Protein AF-A0A2V9CGZ3-F1 (afdb_monomer)

Secondary structure (DSSP, 8-state):
--HHHHHHHHHSSSS-SSTTHHHHHHHHHHHHHHHHHHHHHHHH-TT----SSSSEEEEEE--SSTT---EEEEEE-S----HHHIIIIITSTT--GGGSHHHHHHHHHHHHTT-----S--SS-GGGGGGGTEEEEEEEEE-SS-TTS--EEEEEEE-STTSPEEEEEEE--STT---EEEEEEEE-S-S----TTS-SSSPPHHHHHHHHHHHBSS-SSPEEEEEEETTEEEEEEEPPPPS-----TTGGGGPEEEEEEETTTTEEEEEEE--HHHHHHHHHHHHHH-S-----SS--S--EEEEETTEE-SPPTT-EEETTS-EEEEEEEPGGGSTT-PPPPBPTTSSSBTTHHHHHHHHHHHHHHHHHHTTTTSPTTTTTTEEE-TTS-HHHHT-GGG-GGGGGS-HHHHHHHHHHHHHHHHHHHTTT--HHHHHHTT-S--EEPPPTTSHHHHHHHHHGGGT----EE-TTS-EEEPPPPTTHHHHHTS---TTTS-----SSBEE-GGGTT-SEEE-SS--PPPBGGGGGGGTTS-HHHHHHHHHHHHHHHHHHHTT------HHHHHHHHHHHHHHTTSEEEETTEEEEGGGGSPPP-

Nearest PDB structures (foldseek):
  4iyn-assembly1_B  TM=5.038E-01  e=1.778E-14  Danio rerio
  1mx0-assembly3_E  TM=6.673E-01  e=1.606E-06  Saccharolobus shibatae
  4url-assembly2_B  TM=4.165E-01  e=5.658E-08  Staphylococcus aureus
  2q2e-assembly1_B  TM=5.485E-01  e=4.072E-05  Methanosarcina mazei
  5hst-assembly2_A  TM=2.177E-01  e=4.828E+00  Bacillus amyloliquefaciens

Sequence (605 aa):
MDENRVYELLMGGAIYRNPLVAIRELVQNAVDACSYRDALSKLHEPYLRPDMENRITIQYEESGHANGCPVLRVTDTGTGMDKWVIERWFLKVGRSFYSSTEFARDRQEFRKKAVDFAPVSEFGIGFLSCFLLADRVEVETAMWEPVRGDTRKRHLEIDGPTRLIRIRETPNEGISRFRGTRITLHLSRGRRKVAKDSSEGPPNWHEVQRYLRKTCLAVPYRLNLEHTLGGSTTIETIDPIPLRVEFPPPYSEKAIHIPISNEELGIVGEVAFVPAPYSKRLQKEMMQESPTSVSESERNSSDSFLLRGGFNVGSVPGIPYIYDGFSGGVVSLEWKASENRRYLATDLGRTGIVRHNEIGSNVAQMWVRFLIDHRAELPPGCLLDMRIGYELTRREILSLDNYVWLDNYDLLELYDFARTGWQLYLSQSSKGADLLGDWESGNDIAILCPSEIYLYGWMLNLILPRIVANRNMDNRGNFYLPAPVRDWRRVLQSRTGFASAPARWPRLANYVGSVSSILYSNWGSRQSPPNTRYADRLTSFTNEELQQLTGLFDRLLTDRYYQRPCQLSTQDAELLDRALSAVGDLEITSVYGSHRLDTFAKKPI

Solvent-accessible surface area (backbone atoms only — not comparable to full-atom values): 33052 Å² total; per-residue (Å²): 130,65,63,69,58,51,49,44,52,59,67,55,54,74,46,50,75,54,54,70,52,23,57,54,37,50,51,37,53,35,48,37,32,33,52,51,38,45,30,55,48,32,73,78,36,74,84,64,76,72,76,43,62,83,36,33,39,39,37,40,35,54,44,95,44,100,84,54,56,37,36,42,32,46,34,22,56,14,37,40,43,48,74,68,48,39,70,67,22,73,75,28,83,62,35,38,61,84,75,33,74,64,46,54,51,53,44,55,56,23,52,79,69,74,44,58,80,57,65,70,69,76,61,35,50,46,75,63,38,43,57,64,44,15,54,37,39,35,38,42,26,10,30,58,66,47,89,85,71,49,58,47,29,36,40,35,44,33,53,42,97,85,52,70,73,47,78,46,78,43,86,46,65,75,91,85,36,68,44,3,37,34,41,38,32,42,34,33,82,64,93,72,93,57,72,97,81,64,70,98,50,52,84,50,70,67,58,52,52,53,49,45,62,67,29,50,40,39,28,89,46,25,38,35,38,37,42,32,52,93,89,45,73,50,79,50,76,45,62,53,52,72,59,58,61,83,58,63,83,80,52,43,84,60,44,48,79,40,81,41,77,39,65,82,80,11,39,39,27,20,38,28,34,35,38,34,68,58,48,55,49,51,53,53,52,48,43,70,77,43,84,73,77,88,77,86,67,91,78,67,61,51,72,38,35,22,22,52,72,19,28,46,30,41,63,44,51,31,40,65,35,37,68,97,34,37,23,26,20,21,36,35,49,41,25,77,42,36,94,84,35,43,54,83,64,52,46,96,59,48,64,39,56,76,59,47,68,61,54,10,33,50,47,32,51,51,53,53,47,50,50,62,77,43,50,89,80,52,64,89,25,50,42,30,64,22,21,70,29,86,92,54,57,70,67,72,65,62,37,73,88,70,32,58,74,54,49,80,54,58,53,45,61,55,43,58,60,26,44,38,16,50,47,54,59,50,33,75,75,51,83,71,52,64,62,59,63,45,25,76,70,51,39,98,44,74,42,77,52,65,56,60,75,27,47,22,16,38,57,38,56,54,49,47,42,76,34,28,92,59,39,39,27,44,79,66,53,50,43,23,31,56,42,46,47,84,69,38,68,63,67,31,72,47,99,72,32,57,52,83,57,62,48,60,70,64,75,43,28,41,45,36,77,93,38,48,83,38,42,35,55,33,41,82,94,48,89,46,52,39,28,44,89,49,43,85,60,46,68,90,52,52,74,66,52,52,56,50,47,43,59,46,52,52,47,52,42,47,24,56,62,70,72,46,87,77,88,66,53,74,67,56,46,54,54,45,54,52,44,41,74,52,50,12,90,35,35,37,36,39,85,62,46,74,46,46,45,46,81,68,57,82,73,85,129

Foldseek 3Di:
DPVVVVLCCLQVLPQALDLLLLVVLLVLVLLLQALLQQLVVCLVVVPDDDDQEPAWEWEWEDDPDPPFFIKIKIFGQGFWDDPVCCVPQLLDFQHHPCPDPVVVVSQVSSVVSVSHDARLDDGSHSNLSLLSFAQKKKKWTAGPDPPVVGQWIWIWIDRHDPDDIDIDIDGQDDPPGDGGMMMMGRGDQDPDDRDPPDDRGHDDPVRSVVCCCQWQAAASHKYWYWYHDPNDIDIDIHHHDALFDDDDPPQRVQKDKAWDDDLLQQKTGIKIWGQPVVLVVVVVVVCVVPVDDDDPDDPDAEEAAEAENSTGQEGQAFGKDAVSTHIYGRMYRFLCNDPVSYGADAPSSSNGGPCRLVRNLSVNVRVVVVCLVCLVVHDFLSQARIAGDDPDPPCSNPPLVPFPVVLVDFLLSLLVSLVRNVQVVVCVVPVRDRLVVCLQVQHFDWAFQQDCRTPSNVSCQQRVLQFFVAWEQEPQRTTTTGRTDPPVSVSRRDSDGCNNDGRHHDLAHQYDDPCRQAQEEAHDPDQHRGHPVLVVLCVPADSVLSSLVSVVLVQLLVCVLVVHDRDDDPVRLVSLVSCCVSQQQGWYYYPSGIDRSVVPDDDDD

Mean predicted aligned error: 9.8 Å

pLDDT: mean 85.01, std 13.36, range [37.81, 98.56]

Structure (mmCIF, N/CA/C/O backbone):
data_AF-A0A2V9CGZ3-F1
#
_entry.id   AF-A0A2V9CGZ3-F1
#
loop_
_atom_site.group_PDB
_atom_site.id
_atom_site.type_symbol
_atom_site.label_atom_id
_atom_site.label_alt_id
_atom_site.label_comp_id
_atom_site.label_asym_id
_atom_site.label_entity_id
_atom_site.label_seq_id
_atom_site.pdbx_PDB_ins_code
_atom_site.Cartn_x
_atom_site.Cartn_y
_atom_site.Cartn_z
_atom_site.occupancy
_atom_site.B_iso_or_equiv
_atom_site.auth_seq_id
_atom_site.auth_comp_id
_atom_site.auth_asym_id
_atom_site.auth_atom_id
_atom_site.pdbx_PDB_model_num
ATOM 1 N N . MET A 1 1 ? -20.885 -30.109 10.074 1.00 42.91 1 MET A N 1
ATOM 2 C CA . MET A 1 1 ? -19.546 -29.531 9.834 1.00 42.91 1 MET A CA 1
ATOM 3 C C . MET A 1 1 ? -18.809 -29.655 11.158 1.00 42.91 1 MET A C 1
ATOM 5 O O . MET A 1 1 ? -19.412 -29.311 12.162 1.00 42.91 1 MET A O 1
ATOM 9 N N . ASP A 1 2 ? -17.628 -30.266 11.197 1.00 51.91 2 ASP A N 1
ATOM 10 C CA . ASP A 1 2 ? -16.917 -30.541 12.456 1.00 51.91 2 ASP A CA 1
ATOM 11 C C . ASP A 1 2 ? -16.339 -29.232 13.018 1.00 51.91 2 ASP A C 1
ATOM 13 O O . ASP A 1 2 ? -15.380 -28.691 12.464 1.00 51.91 2 ASP A O 1
ATOM 17 N N . GLU A 1 3 ? -16.974 -28.682 14.057 1.00 56.84 3 GLU A N 1
ATOM 18 C CA . GLU A 1 3 ? -16.611 -27.390 14.655 1.00 56.84 3 GLU A CA 1
ATOM 19 C C . GLU A 1 3 ? -15.139 -27.378 15.084 1.00 56.84 3 GLU A C 1
ATOM 21 O O . GLU A 1 3 ? -14.431 -26.413 14.802 1.00 56.84 3 GLU A O 1
ATOM 26 N N . ASN A 1 4 ? -14.629 -28.489 15.629 1.00 57.00 4 ASN A N 1
ATOM 27 C CA . ASN A 1 4 ? -13.226 -28.628 16.030 1.00 57.00 4 ASN A CA 1
ATOM 28 C C . ASN A 1 4 ? -12.261 -28.446 14.853 1.00 57.00 4 ASN A C 1
ATOM 30 O O . ASN A 1 4 ? -11.217 -27.812 14.996 1.00 57.00 4 ASN A O 1
ATOM 34 N N . ARG A 1 5 ? -12.631 -28.941 13.670 1.00 56.59 5 ARG A N 1
ATOM 35 C CA . ARG A 1 5 ? -11.815 -28.844 12.455 1.00 56.59 5 ARG A CA 1
ATOM 36 C C . ARG A 1 5 ? -11.823 -27.432 11.868 1.00 56.59 5 ARG A C 1
ATOM 38 O O . ARG A 1 5 ? -10.806 -26.989 11.345 1.00 56.59 5 ARG A O 1
ATOM 45 N N . VAL A 1 6 ? -12.938 -26.706 11.998 1.00 59.59 6 VAL A N 1
ATOM 46 C CA . VAL A 1 6 ? -13.018 -25.270 11.669 1.00 59.59 6 VAL A CA 1
ATOM 47 C C . VAL A 1 6 ? -12.133 -24.464 12.621 1.00 59.59 6 VAL A C 1
ATOM 49 O O . VAL A 1 6 ? -11.356 -23.630 12.170 1.00 59.59 6 VAL A O 1
ATOM 52 N N . TYR A 1 7 ? -12.175 -24.756 13.921 1.00 61.81 7 TYR A N 1
ATOM 53 C CA . TYR A 1 7 ? -11.306 -24.128 14.915 1.00 61.81 7 TYR A CA 1
ATOM 54 C C . TYR A 1 7 ? -9.819 -24.394 14.648 1.00 61.81 7 TYR A C 1
ATOM 56 O O . TYR A 1 7 ? -9.020 -23.461 14.693 1.00 61.81 7 TYR A O 1
ATOM 64 N N . GLU A 1 8 ? -9.431 -25.629 14.328 1.00 59.56 8 GLU A N 1
ATOM 65 C CA . GLU A 1 8 ? -8.049 -25.957 13.957 1.00 59.56 8 GLU A CA 1
ATOM 66 C C . GLU A 1 8 ? -7.603 -25.283 12.655 1.00 59.56 8 GLU A C 1
ATOM 68 O O . GLU A 1 8 ? -6.464 -24.840 12.577 1.00 59.56 8 GLU A O 1
ATOM 73 N N . LEU A 1 9 ? -8.479 -25.126 11.660 1.00 58.56 9 LEU A N 1
ATOM 74 C CA . LEU A 1 9 ? -8.177 -24.372 10.435 1.00 58.56 9 LEU A CA 1
ATOM 75 C C . LEU A 1 9 ? -8.007 -22.868 10.694 1.00 58.56 9 LEU A C 1
ATOM 77 O O . LEU A 1 9 ? -7.095 -22.248 10.151 1.00 58.56 9 LEU A O 1
ATOM 81 N N . LEU A 1 10 ? -8.869 -22.285 11.532 1.00 57.53 10 LEU A N 1
ATOM 82 C CA . LEU A 1 10 ? -8.840 -20.857 11.855 1.00 57.53 10 LEU A CA 1
ATOM 83 C C . LEU A 1 10 ? -7.681 -20.489 12.800 1.00 57.53 10 LEU A C 1
ATOM 85 O O . LEU A 1 10 ? -7.109 -19.408 12.675 1.00 57.53 10 LEU A O 1
ATOM 89 N N . MET A 1 11 ? -7.324 -21.377 13.736 1.00 58.78 11 MET A N 1
ATOM 90 C CA . MET A 1 11 ? -6.310 -21.132 14.777 1.00 58.78 11 MET A CA 1
ATOM 91 C C . MET A 1 11 ? -4.971 -21.848 14.539 1.00 58.78 11 MET A C 1
ATOM 93 O O . MET A 1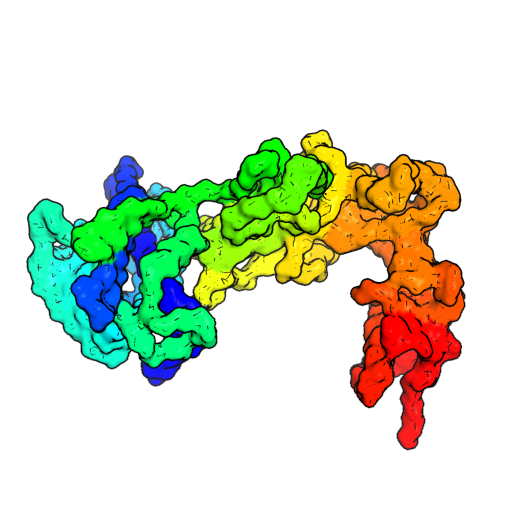 11 ? -3.979 -21.533 15.194 1.00 58.78 11 MET A O 1
ATOM 97 N N . GLY A 1 12 ? -4.907 -22.825 13.636 1.00 49.81 12 GLY A N 1
ATOM 98 C CA . GLY A 1 12 ? -3.724 -23.649 13.380 1.00 49.81 12 GLY A CA 1
ATOM 99 C C . GLY A 1 12 ? -2.777 -23.019 12.370 1.00 49.81 12 GLY A C 1
ATOM 100 O O . GLY A 1 12 ? -2.617 -23.560 11.285 1.00 49.81 12 GLY A O 1
ATOM 101 N N . GLY A 1 13 ? -2.179 -21.867 12.692 1.00 51.25 13 GLY A N 1
ATOM 102 C CA . GLY A 1 13 ? -1.067 -21.235 11.952 1.00 51.25 13 GLY A CA 1
ATOM 103 C C . GLY A 1 13 ? -1.297 -20.866 10.472 1.00 51.25 13 GLY A C 1
ATOM 104 O O . GLY A 1 13 ? -0.464 -20.177 9.888 1.00 51.25 13 GLY A O 1
ATOM 105 N N . ALA A 1 14 ? -2.406 -21.296 9.862 1.00 46.88 14 ALA A N 1
ATOM 106 C CA . ALA A 1 14 ? -2.718 -21.125 8.448 1.00 46.88 14 ALA A CA 1
ATOM 107 C C . ALA A 1 14 ? -3.266 -19.726 8.129 1.00 46.88 14 ALA A C 1
ATOM 109 O O . ALA A 1 14 ? -3.021 -19.219 7.038 1.00 46.88 14 ALA A O 1
ATOM 110 N N . ILE A 1 15 ? -3.968 -19.091 9.079 1.00 53.44 15 ILE A N 1
ATOM 111 C CA . ILE A 1 15 ? -4.547 -17.744 8.917 1.00 53.44 15 ILE A CA 1
ATOM 112 C C . ILE A 1 15 ? -3.760 -16.691 9.704 1.00 53.44 15 ILE A C 1
ATOM 114 O O . ILE A 1 15 ? -3.443 -15.630 9.171 1.00 53.44 15 ILE A O 1
ATOM 118 N N . TYR A 1 16 ? -3.397 -16.986 10.956 1.00 55.66 16 TYR A N 1
ATOM 119 C CA . TYR A 1 16 ? -2.688 -16.049 11.827 1.00 55.66 16 TYR A CA 1
ATOM 120 C C . TYR A 1 16 ? -1.271 -16.543 12.118 1.00 55.66 16 TYR A C 1
ATOM 122 O O . TYR A 1 16 ? -1.069 -17.475 12.894 1.00 55.66 16 TYR A O 1
ATOM 130 N N . ARG A 1 17 ? -0.275 -15.903 11.490 1.00 62.78 17 ARG A N 1
ATOM 131 C CA . ARG A 1 17 ? 1.152 -16.145 11.775 1.00 62.78 17 ARG A CA 1
ATOM 132 C C . ARG A 1 17 ? 1.636 -15.422 13.035 1.00 62.78 17 ARG A C 1
ATOM 134 O O . ARG A 1 17 ? 2.580 -15.881 13.662 1.00 62.78 17 ARG A O 1
ATOM 141 N N . ASN A 1 18 ? 0.997 -14.304 13.391 1.00 77.88 18 ASN A N 1
ATOM 142 C CA . ASN A 1 18 ? 1.309 -13.501 14.572 1.00 77.88 18 ASN A CA 1
ATOM 143 C C . ASN A 1 18 ? 0.128 -13.559 15.564 1.00 77.88 18 ASN A C 1
ATOM 145 O O . ASN A 1 18 ? -0.968 -13.120 15.203 1.00 77.88 18 ASN A O 1
ATOM 149 N N . PRO A 1 19 ? 0.317 -14.057 16.799 1.00 81.06 19 PRO A N 1
ATOM 150 C CA . PRO A 1 19 ? -0.765 -14.169 17.776 1.00 81.06 19 PRO A CA 1
ATOM 151 C C . PRO A 1 19 ? -1.277 -12.805 18.280 1.00 81.06 19 PRO A C 1
ATOM 153 O O . PRO A 1 19 ? -2.425 -12.711 18.712 1.00 81.06 19 PRO A O 1
ATOM 156 N N . LEU A 1 20 ? -0.494 -11.723 18.146 1.00 88.56 20 LEU A N 1
ATOM 157 C CA . LEU A 1 20 ? -0.912 -10.355 18.495 1.00 88.56 20 LEU A CA 1
ATOM 158 C C . LEU A 1 20 ? -2.066 -9.831 17.629 1.00 88.56 20 LEU A C 1
ATOM 160 O O . LEU A 1 20 ? -2.716 -8.857 18.007 1.00 88.56 20 LEU A O 1
ATOM 164 N N . VAL A 1 21 ? -2.392 -10.510 16.522 1.00 86.00 21 VAL A N 1
ATOM 165 C CA . VAL A 1 21 ? -3.602 -10.222 15.736 1.00 86.00 21 VAL A CA 1
ATOM 166 C C . VAL A 1 21 ? -4.864 -10.255 16.600 1.00 86.00 21 VAL A C 1
ATOM 168 O O . VAL A 1 21 ? -5.781 -9.478 16.346 1.00 86.00 21 VAL A O 1
ATOM 171 N N . ALA A 1 22 ? -4.885 -11.041 17.677 1.00 88.56 22 ALA A N 1
ATOM 172 C CA . ALA A 1 22 ? -5.988 -11.026 18.630 1.00 88.56 22 ALA A CA 1
ATOM 173 C C . ALA A 1 22 ? -6.281 -9.639 19.210 1.00 88.56 22 ALA A C 1
ATOM 175 O O . ALA A 1 22 ? -7.437 -9.238 19.330 1.00 88.56 22 ALA A O 1
ATOM 176 N N . ILE A 1 23 ? -5.232 -8.874 19.508 1.00 92.75 23 ILE A N 1
ATOM 177 C CA . ILE A 1 23 ? -5.351 -7.517 20.043 1.00 92.75 23 ILE A CA 1
ATOM 178 C C . ILE A 1 23 ? -5.954 -6.594 18.981 1.00 92.75 23 ILE A C 1
ATOM 180 O O . ILE A 1 23 ? -6.860 -5.821 19.282 1.00 92.75 23 ILE A O 1
ATOM 184 N N . ARG A 1 24 ? -5.521 -6.722 17.719 1.00 91.81 24 ARG A N 1
ATOM 185 C CA . ARG A 1 24 ? -6.096 -5.968 16.594 1.00 91.81 24 ARG A CA 1
ATOM 186 C C . ARG A 1 24 ? -7.588 -6.246 16.435 1.00 91.81 24 ARG A C 1
ATOM 188 O O . ARG A 1 24 ? -8.355 -5.302 16.292 1.00 91.81 24 ARG A O 1
ATOM 195 N N . GLU A 1 25 ? -8.007 -7.511 16.457 1.00 91.75 25 GLU A N 1
ATOM 196 C CA . GLU A 1 25 ? -9.424 -7.876 16.301 1.00 91.75 25 GLU A CA 1
ATOM 197 C C . GLU A 1 25 ? -10.276 -7.357 17.477 1.00 91.75 25 GLU A C 1
ATOM 199 O O . GLU A 1 25 ? -11.399 -6.899 17.269 1.00 91.75 25 GLU A O 1
ATOM 204 N N . LEU A 1 26 ? -9.741 -7.356 18.705 1.00 94.94 26 LEU A N 1
ATOM 205 C CA . LEU A 1 26 ? -10.412 -6.749 19.861 1.00 94.94 26 LEU A CA 1
ATOM 206 C C . LEU A 1 26 ? -10.578 -5.233 19.710 1.00 94.94 26 LEU A C 1
ATOM 208 O O . LEU A 1 26 ? -11.672 -4.718 19.935 1.00 94.94 26 LEU A O 1
ATOM 212 N N . VAL A 1 27 ? -9.527 -4.524 19.288 1.00 96.38 27 VAL A N 1
ATOM 213 C CA . VAL A 1 27 ? -9.597 -3.075 19.046 1.00 96.38 27 VAL A CA 1
ATOM 214 C C . VAL A 1 27 ? -10.551 -2.760 17.889 1.00 96.38 27 VAL A C 1
ATOM 216 O O . VAL A 1 27 ? -11.322 -1.813 17.990 1.00 96.38 27 VAL A O 1
ATOM 219 N N . GLN A 1 28 ? -10.589 -3.569 16.825 1.00 94.38 28 GLN A N 1
ATOM 220 C CA . GLN A 1 28 ? -11.573 -3.421 15.741 1.00 94.38 28 GLN A CA 1
ATOM 221 C C . GLN A 1 28 ? -13.015 -3.544 16.244 1.00 94.38 28 GLN A C 1
ATOM 223 O O . GLN A 1 28 ? -13.846 -2.697 15.924 1.00 94.38 28 GLN A O 1
ATOM 228 N N . ASN A 1 29 ? -13.306 -4.547 17.076 1.00 94.62 29 ASN A N 1
ATOM 229 C CA . ASN A 1 29 ? -14.637 -4.706 17.666 1.00 94.62 29 ASN A CA 1
ATOM 230 C C . ASN A 1 29 ? -15.013 -3.510 18.558 1.00 94.62 29 ASN A C 1
ATOM 232 O O . ASN A 1 29 ? -16.148 -3.036 18.494 1.00 94.62 29 ASN A O 1
ATOM 236 N N . ALA A 1 30 ? -14.062 -3.006 19.352 1.00 96.81 30 ALA A N 1
ATOM 237 C CA . ALA A 1 30 ? -14.239 -1.818 20.183 1.00 96.81 30 ALA A CA 1
ATOM 238 C C . ALA A 1 30 ? -14.539 -0.563 19.343 1.00 96.81 30 ALA A C 1
ATOM 240 O O . ALA A 1 30 ? -15.460 0.191 19.659 1.00 96.81 30 ALA A O 1
ATOM 241 N N . VAL A 1 31 ? -13.803 -0.360 18.244 1.00 96.94 31 VAL A N 1
ATOM 242 C CA . VAL A 1 31 ? -14.030 0.735 17.287 1.00 96.94 31 VAL A CA 1
ATOM 243 C C . VAL A 1 31 ? -15.426 0.640 16.687 1.00 96.94 31 VAL A C 1
ATOM 245 O O . VAL A 1 31 ? -16.160 1.624 16.721 1.00 96.94 31 VAL A O 1
ATOM 248 N N . ASP A 1 32 ? -15.823 -0.537 16.204 1.00 95.81 32 ASP A N 1
ATOM 249 C CA . ASP A 1 32 ? -17.132 -0.722 15.582 1.00 95.81 32 ASP A CA 1
ATOM 250 C C . ASP A 1 32 ? -18.274 -0.470 16.582 1.00 95.81 32 ASP A C 1
ATOM 252 O O . ASP A 1 32 ? -19.248 0.210 16.252 1.00 95.81 32 ASP A O 1
ATOM 256 N N . ALA A 1 33 ? -18.143 -0.953 17.825 1.00 96.69 33 ALA A N 1
ATOM 257 C CA . ALA A 1 33 ? -19.137 -0.745 18.880 1.00 96.69 33 ALA A CA 1
ATOM 258 C C . ALA A 1 33 ? -19.255 0.733 19.294 1.00 96.69 33 ALA A C 1
ATOM 260 O O . ALA A 1 33 ? -20.363 1.224 19.537 1.00 96.69 33 ALA A O 1
ATOM 261 N N . CYS A 1 34 ? -18.134 1.454 19.366 1.00 97.81 34 CYS A N 1
ATOM 262 C CA . CYS A 1 34 ? -18.117 2.894 19.617 1.00 97.81 34 CYS A CA 1
ATOM 263 C C . CYS A 1 34 ? -18.713 3.679 18.444 1.00 97.81 34 CYS A C 1
ATOM 265 O O . CYS A 1 34 ? -19.569 4.534 18.665 1.00 97.81 34 CYS A O 1
ATOM 267 N N . SER A 1 35 ? -18.356 3.339 17.203 1.00 96.81 35 SER A N 1
ATOM 268 C CA . SER A 1 35 ? -18.887 4.002 16.005 1.00 96.81 35 SER A CA 1
ATOM 269 C C . SER A 1 35 ? -20.384 3.779 15.850 1.00 96.81 35 SER A C 1
ATOM 271 O O . SER A 1 35 ? -21.113 4.711 15.513 1.00 96.81 35 SER A O 1
ATOM 273 N N . TYR A 1 36 ? -20.868 2.583 16.186 1.00 96.31 36 TYR A N 1
ATOM 274 C CA . TYR A 1 36 ? -22.295 2.300 16.199 1.00 96.31 36 TYR A CA 1
ATOM 275 C C . TYR A 1 36 ? -23.036 3.116 17.263 1.00 96.31 36 TYR A C 1
ATOM 277 O O . TYR A 1 36 ? -24.057 3.737 16.962 1.00 96.31 36 TYR A O 1
ATOM 285 N N . ARG A 1 37 ? -22.492 3.189 18.487 1.00 96.19 37 ARG A N 1
ATOM 286 C CA . ARG A 1 37 ? -23.038 4.047 19.549 1.00 96.19 37 ARG A CA 1
ATOM 287 C C . ARG A 1 37 ? -23.085 5.513 19.115 1.00 96.19 37 ARG A C 1
ATOM 289 O O . ARG A 1 37 ? -24.078 6.190 19.374 1.00 96.19 37 ARG A O 1
ATOM 296 N N . ASP A 1 38 ? -22.039 6.006 18.465 1.00 96.38 38 ASP A N 1
ATOM 297 C CA . ASP A 1 38 ? -21.953 7.399 18.023 1.00 96.38 38 ASP A CA 1
ATOM 298 C C . ASP A 1 38 ? -22.950 7.713 16.908 1.00 96.38 38 ASP A C 1
ATOM 300 O O . ASP A 1 38 ? -23.591 8.764 16.946 1.00 96.38 38 ASP A O 1
ATOM 304 N N . ALA A 1 39 ? -23.127 6.797 15.952 1.00 95.69 39 ALA A N 1
ATOM 305 C CA . ALA A 1 39 ? -24.129 6.923 14.898 1.00 95.69 39 ALA A CA 1
ATOM 306 C C . ALA A 1 39 ? -25.556 6.949 15.473 1.00 95.69 39 ALA A C 1
ATOM 308 O O . ALA A 1 39 ? -26.339 7.831 15.119 1.00 95.69 39 ALA A O 1
ATOM 309 N N . LEU A 1 40 ? -25.874 6.050 16.414 1.00 95.12 40 LEU A N 1
ATOM 310 C CA . LEU A 1 40 ? -27.162 6.038 17.123 1.00 95.12 40 LEU A CA 1
ATOM 311 C C . LEU A 1 40 ? -27.387 7.323 17.925 1.00 95.12 40 LEU A C 1
ATOM 313 O O . LEU A 1 40 ? -28.452 7.928 17.848 1.00 95.12 40 LEU A O 1
ATOM 317 N N . SER A 1 41 ? -26.373 7.775 18.662 1.00 94.44 41 SER A N 1
ATOM 318 C CA . SER A 1 41 ? -26.493 8.983 19.480 1.00 94.44 41 SER A CA 1
ATOM 319 C C . SER A 1 41 ? -26.735 10.214 18.601 1.00 94.44 41 SER A C 1
ATOM 321 O O . SER A 1 41 ? -27.627 11.005 18.886 1.00 94.44 41 SER A O 1
ATOM 323 N N . LYS A 1 42 ? -26.017 10.342 17.476 1.00 94.75 42 LYS A N 1
ATOM 324 C CA . LYS A 1 42 ? -26.214 11.442 16.516 1.00 94.75 42 LYS A CA 1
ATOM 325 C C . LYS A 1 42 ? -27.529 11.357 15.742 1.00 94.75 42 LYS A C 1
ATOM 327 O O . LYS A 1 42 ? -28.023 12.382 15.278 1.00 94.75 42 LYS A O 1
ATOM 332 N N . LEU A 1 43 ? -28.101 10.162 15.587 1.00 92.81 43 LEU A N 1
ATOM 333 C CA . LEU A 1 43 ? -29.420 9.994 14.977 1.00 92.81 43 LEU A CA 1
ATOM 334 C C . LEU A 1 43 ? -30.501 10.715 15.800 1.00 92.81 43 LEU A C 1
ATOM 336 O O . LEU A 1 43 ? -31.406 11.318 15.221 1.00 92.81 43 LEU A O 1
ATOM 340 N N . HIS A 1 44 ? -30.379 10.678 17.131 1.00 89.12 44 HIS A N 1
ATOM 341 C CA . HIS A 1 44 ? -31.293 11.338 18.067 1.00 89.12 44 HIS A CA 1
ATOM 342 C C . HIS A 1 44 ? -30.862 12.769 18.421 1.00 89.12 44 HIS A C 1
ATOM 344 O O . HIS A 1 44 ? -31.710 13.654 18.521 1.00 89.12 44 HIS A O 1
ATOM 350 N N . GLU A 1 45 ? -29.555 13.019 18.531 1.00 92.69 45 GLU A N 1
ATOM 351 C CA . GLU A 1 45 ? -28.958 14.313 18.875 1.00 92.69 45 GLU A CA 1
ATOM 352 C C . GLU A 1 45 ? -27.896 14.728 17.834 1.00 92.69 45 GLU A C 1
ATOM 354 O O . GLU A 1 45 ? -26.698 14.522 18.042 1.00 92.69 45 GLU A O 1
ATOM 359 N N . PRO A 1 46 ? -28.287 15.351 16.704 1.00 88.44 46 PRO A N 1
ATOM 360 C CA . PRO A 1 46 ? -27.377 15.617 15.579 1.00 88.44 46 PRO A CA 1
ATOM 361 C C . PRO A 1 46 ? -26.148 16.475 15.907 1.00 88.44 46 PRO A C 1
ATOM 363 O O . PRO A 1 46 ? -25.125 16.374 15.232 1.00 88.44 46 PRO A O 1
ATOM 366 N N . TYR A 1 47 ? -26.243 17.323 16.934 1.00 89.69 47 TYR A N 1
ATOM 367 C CA . TYR A 1 47 ? -25.163 18.215 17.366 1.00 89.69 47 TYR A CA 1
ATOM 368 C C . TYR A 1 47 ? -24.267 17.608 18.453 1.00 89.69 47 TYR A C 1
ATOM 370 O O . TYR A 1 47 ? -23.297 18.250 18.867 1.00 89.69 47 TYR A O 1
ATOM 378 N N . LEU A 1 48 ? -24.566 16.388 18.916 1.00 92.12 48 LEU A N 1
ATOM 379 C CA . LEU A 1 48 ? -23.743 15.691 19.893 1.00 92.12 48 LEU A CA 1
ATOM 380 C C . LEU A 1 48 ? -22.339 15.471 19.324 1.00 92.12 48 LEU A C 1
ATOM 382 O O . LEU A 1 48 ? -22.156 14.929 18.229 1.00 92.12 48 LEU A O 1
ATOM 386 N N . ARG A 1 49 ? -21.334 15.855 20.109 1.00 92.31 49 ARG A N 1
ATOM 387 C CA . ARG A 1 49 ? -19.934 15.535 19.841 1.00 92.31 49 ARG A CA 1
ATOM 388 C C . ARG A 1 49 ? -19.566 14.295 20.652 1.00 92.31 49 ARG A C 1
ATOM 390 O O . ARG A 1 49 ? -19.536 14.387 21.878 1.00 92.31 49 ARG A O 1
ATOM 397 N N . PRO A 1 50 ? -19.326 13.141 20.007 1.00 92.81 50 PRO A N 1
ATOM 398 C CA . PRO A 1 50 ? -18.831 11.974 20.710 1.00 92.81 50 PRO A CA 1
ATOM 399 C C . PRO A 1 50 ? -17.512 12.279 21.410 1.00 92.81 50 PRO A C 1
ATOM 401 O O . PRO A 1 50 ? -16.668 12.988 20.865 1.00 92.81 50 PRO A O 1
ATOM 404 N N . ASP A 1 51 ? -17.325 11.703 22.593 1.00 93.75 51 ASP A N 1
ATOM 405 C CA . ASP A 1 51 ? -16.001 11.614 23.198 1.00 93.75 51 ASP A CA 1
ATOM 406 C C . ASP A 1 51 ? -15.123 10.746 22.287 1.00 93.75 51 ASP A C 1
ATOM 408 O O . ASP A 1 51 ? -15.490 9.602 22.022 1.00 93.75 51 ASP A O 1
ATOM 412 N N . MET A 1 52 ? -14.029 11.301 21.767 1.00 94.56 52 MET A N 1
ATOM 413 C CA . MET A 1 52 ? -13.081 10.582 20.909 1.00 94.56 52 MET A CA 1
ATOM 414 C C . MET A 1 52 ? -11.845 10.105 21.684 1.00 94.56 52 MET A C 1
ATOM 416 O O . MET A 1 52 ? -11.049 9.334 21.151 1.00 94.56 52 MET A O 1
ATOM 420 N N . GLU A 1 53 ? -11.684 10.551 22.932 1.00 96.00 53 GLU A N 1
ATOM 421 C CA . GLU A 1 53 ? -10.470 10.375 23.726 1.00 96.00 53 GLU A CA 1
ATOM 422 C C . GLU A 1 53 ? -10.602 9.251 24.758 1.00 96.00 53 GLU A C 1
ATOM 424 O O . GLU A 1 53 ? -9.640 8.531 25.005 1.00 96.00 53 GLU A O 1
ATOM 429 N N . ASN A 1 54 ? -11.800 9.042 25.315 1.00 95.00 54 ASN A N 1
ATOM 430 C CA . ASN A 1 54 ? -12.044 8.077 26.399 1.00 95.00 54 ASN A CA 1
ATOM 431 C C . ASN A 1 54 ? -12.918 6.890 25.962 1.00 95.00 54 ASN A C 1
ATOM 433 O O . ASN A 1 54 ? -13.713 6.346 26.737 1.00 95.00 54 ASN A O 1
ATOM 437 N N . ARG A 1 55 ? -12.822 6.494 24.687 1.00 96.62 55 ARG A N 1
ATOM 438 C CA . ARG A 1 55 ? -13.621 5.387 24.138 1.00 96.62 55 ARG A CA 1
ATOM 439 C C . ARG A 1 55 ? -13.013 4.025 24.346 1.00 96.62 55 ARG A C 1
ATOM 441 O O . ARG A 1 55 ? -13.777 3.090 24.564 1.00 96.62 55 ARG A O 1
ATOM 448 N N . ILE A 1 56 ? -11.693 3.914 24.236 1.00 98.25 56 ILE A N 1
ATOM 449 C CA . ILE A 1 56 ? -10.998 2.631 24.212 1.00 98.25 56 ILE A CA 1
ATOM 450 C C . ILE A 1 56 ? -9.775 2.704 25.125 1.00 98.25 56 ILE A C 1
ATOM 452 O O . ILE A 1 56 ? -8.918 3.577 24.974 1.00 98.25 56 ILE A O 1
ATOM 456 N N . THR A 1 57 ? -9.687 1.749 26.046 1.00 98.50 57 THR A N 1
ATOM 457 C CA . THR A 1 57 ? -8.556 1.580 26.961 1.00 98.50 57 THR A CA 1
ATOM 458 C C . THR A 1 57 ? -8.014 0.162 26.839 1.00 98.50 57 THR A C 1
ATOM 460 O O . THR A 1 57 ? -8.768 -0.809 26.933 1.00 98.50 57 THR A O 1
ATOM 463 N N . ILE A 1 58 ? -6.704 0.040 26.648 1.00 98.44 58 ILE A N 1
ATOM 464 C CA . ILE A 1 58 ? -5.961 -1.214 26.636 1.00 98.44 58 ILE A CA 1
ATOM 465 C C . ILE A 1 58 ? -5.069 -1.240 27.873 1.00 98.44 58 ILE A C 1
ATOM 467 O O . ILE A 1 58 ? -4.182 -0.405 28.009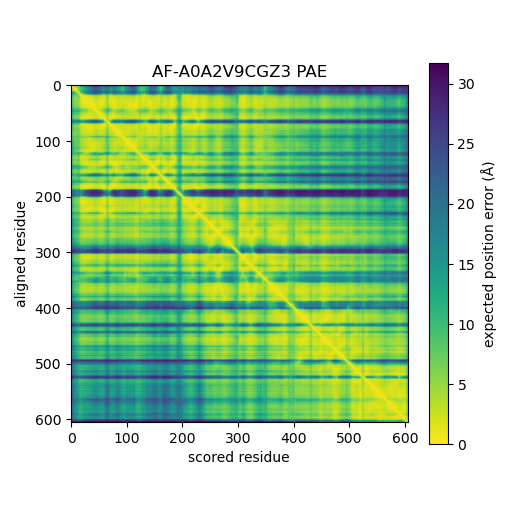 1.00 98.44 58 ILE A O 1
ATOM 471 N N . GLN A 1 59 ? -5.300 -2.200 28.764 1.00 97.88 59 GLN A N 1
ATOM 472 C CA . GLN A 1 59 ? -4.558 -2.341 30.017 1.00 97.88 59 GLN A CA 1
ATOM 473 C C . GLN A 1 59 ? -3.736 -3.627 29.983 1.00 97.88 59 GLN A C 1
ATOM 475 O O . GLN A 1 59 ? -4.295 -4.696 29.742 1.00 97.88 59 GLN A O 1
ATOM 480 N N . TYR A 1 60 ? -2.440 -3.549 30.257 1.00 96.69 60 TYR A N 1
ATOM 481 C CA . TYR A 1 60 ? -1.564 -4.700 30.433 1.00 96.69 60 TYR A CA 1
ATOM 482 C C . TYR A 1 60 ? -1.045 -4.716 31.870 1.00 96.69 60 TYR A C 1
ATOM 484 O O . TYR A 1 60 ? -0.359 -3.795 32.309 1.00 96.69 60 TYR A O 1
ATOM 492 N N . GLU A 1 61 ? -1.377 -5.766 32.607 1.00 94.62 61 GLU A N 1
ATOM 493 C CA . GLU A 1 61 ? -0.996 -5.943 34.003 1.00 94.62 61 GLU A CA 1
ATOM 494 C C . GLU A 1 61 ? 0.004 -7.092 34.116 1.00 94.62 61 GLU A C 1
ATOM 496 O O . GLU A 1 61 ? -0.308 -8.244 33.797 1.00 94.62 61 GLU A O 1
ATOM 501 N N . GLU A 1 62 ? 1.212 -6.768 34.568 1.00 91.19 62 GLU A N 1
ATOM 502 C CA . GLU A 1 62 ? 2.252 -7.750 34.848 1.00 91.19 62 GLU A CA 1
ATOM 503 C C . GLU A 1 62 ? 1.857 -8.622 36.039 1.00 91.19 62 GLU A C 1
ATOM 505 O O . GLU A 1 62 ? 1.223 -8.174 36.999 1.00 91.19 62 GLU A O 1
ATOM 510 N N . SER A 1 63 ? 2.255 -9.892 36.015 1.00 82.81 63 SER A N 1
ATOM 511 C CA . SER A 1 63 ? 1.928 -10.779 37.126 1.00 82.81 63 SER A CA 1
ATOM 512 C C . SER A 1 63 ? 2.698 -10.385 38.389 1.00 82.81 63 SER A C 1
ATOM 514 O O . SER A 1 63 ? 3.927 -10.389 38.392 1.00 82.81 63 SER A O 1
ATOM 516 N N . GLY A 1 64 ? 1.996 -10.166 39.504 1.00 68.69 64 GLY A N 1
ATOM 517 C CA . GLY A 1 64 ? 2.608 -9.889 40.816 1.00 68.69 64 GLY A CA 1
ATOM 518 C C . GLY A 1 64 ? 3.385 -11.061 41.446 1.00 68.69 64 GLY A C 1
ATOM 519 O O . GLY A 1 64 ? 3.891 -10.940 42.561 1.00 68.69 64 GLY A O 1
ATOM 520 N N . HIS A 1 65 ? 3.487 -12.205 40.763 1.00 63.00 65 HIS A N 1
ATOM 521 C CA . HIS A 1 65 ? 4.185 -13.408 41.220 1.00 63.00 65 HIS A CA 1
ATOM 522 C C . HIS A 1 65 ? 5.087 -13.955 40.110 1.00 63.00 65 HIS A C 1
ATOM 524 O O . HIS A 1 65 ? 4.669 -13.998 38.957 1.00 63.00 65 HIS A O 1
ATOM 530 N N . ALA A 1 66 ? 6.263 -14.492 40.458 1.00 54.34 66 ALA A N 1
ATOM 531 C CA . ALA A 1 66 ? 7.230 -15.046 39.494 1.00 54.34 66 ALA A CA 1
ATOM 532 C C . ALA A 1 66 ? 6.650 -16.141 38.561 1.00 54.34 66 ALA A C 1
ATOM 534 O O . ALA A 1 66 ? 7.128 -16.347 37.445 1.00 54.34 66 ALA A O 1
ATOM 535 N N . ASN A 1 67 ? 5.582 -16.823 38.995 1.00 57.03 67 ASN A N 1
ATOM 536 C CA . ASN A 1 67 ? 4.907 -17.894 38.251 1.00 57.03 67 ASN A CA 1
ATOM 537 C C . ASN A 1 67 ? 3.524 -17.506 37.702 1.00 57.03 67 ASN A C 1
ATOM 539 O O . ASN A 1 67 ? 2.850 -18.350 37.114 1.00 57.03 67 ASN A O 1
ATOM 543 N N . GLY A 1 68 ? 3.087 -16.260 37.900 1.00 69.38 68 GLY A N 1
ATOM 544 C CA . GLY A 1 68 ? 1.824 -15.783 37.351 1.00 69.38 68 GLY A CA 1
ATOM 545 C C . GLY A 1 68 ? 1.911 -15.554 35.843 1.00 69.38 68 GLY A C 1
ATOM 546 O O . GLY A 1 68 ? 2.991 -15.594 35.241 1.00 69.38 68 GLY A O 1
ATOM 547 N N . CYS A 1 69 ? 0.750 -15.348 35.230 1.00 79.75 69 CYS A N 1
ATOM 548 C CA . CYS A 1 69 ? 0.669 -14.899 33.851 1.00 79.75 69 CYS A CA 1
ATOM 549 C C . CYS A 1 69 ? 0.121 -13.469 33.804 1.00 79.75 69 CYS A C 1
ATOM 551 O O . CYS A 1 69 ? -0.738 -13.138 34.626 1.00 79.75 69 CYS A O 1
ATOM 553 N N . PRO A 1 70 ? 0.616 -12.630 32.882 1.00 90.25 70 PRO A N 1
ATOM 554 C CA . PRO A 1 70 ? 0.112 -11.279 32.707 1.00 90.25 70 PRO A CA 1
ATOM 555 C C . PRO A 1 70 ? -1.342 -11.281 32.224 1.00 90.25 70 PRO A C 1
ATOM 557 O O . PRO A 1 70 ? -1.830 -12.250 31.630 1.00 90.25 70 PRO A O 1
ATOM 560 N N . VAL A 1 71 ? -2.037 -10.176 32.474 1.00 93.62 71 VAL A N 1
ATOM 561 C CA . VAL A 1 71 ? -3.434 -9.984 32.078 1.00 93.62 71 VAL A CA 1
ATOM 562 C C . VAL A 1 71 ? -3.526 -8.811 31.113 1.00 93.62 71 VAL A C 1
ATOM 564 O O . VAL A 1 71 ? -3.098 -7.706 31.431 1.00 93.62 71 VAL A O 1
ATOM 567 N N . LEU A 1 72 ? -4.126 -9.038 29.945 1.00 95.88 72 LEU A N 1
ATOM 568 C CA . LEU A 1 72 ? -4.392 -7.994 28.955 1.00 95.88 72 LEU A CA 1
ATOM 569 C C . LEU A 1 72 ? -5.895 -7.714 28.893 1.00 95.88 72 LEU A C 1
ATOM 571 O O . LEU A 1 72 ? -6.688 -8.634 28.706 1.00 95.88 72 LEU A O 1
ATOM 575 N N . ARG A 1 73 ? -6.303 -6.452 29.014 1.00 97.62 73 ARG A N 1
ATOM 576 C CA . ARG A 1 73 ? -7.706 -6.025 28.963 1.00 97.62 73 ARG A CA 1
ATOM 577 C C . ARG A 1 73 ? -7.917 -5.018 27.848 1.00 97.62 73 ARG A C 1
ATOM 579 O O . ARG A 1 73 ? -7.137 -4.085 27.717 1.00 97.62 73 ARG A O 1
ATOM 586 N N . VAL A 1 74 ? -8.998 -5.169 27.093 1.00 98.25 74 VAL A N 1
ATOM 587 C CA . VAL A 1 74 ? -9.497 -4.149 26.159 1.00 98.25 74 VAL A CA 1
ATOM 588 C C . VAL A 1 74 ? -10.884 -3.744 26.635 1.00 98.25 74 VAL A C 1
ATOM 590 O O . VAL A 1 74 ? -11.777 -4.587 26.711 1.00 98.25 74 VAL A O 1
ATOM 593 N N . THR A 1 75 ? -11.048 -2.476 27.003 1.00 98.56 75 THR A N 1
ATOM 594 C CA . THR A 1 75 ? -12.322 -1.897 27.441 1.00 98.56 75 THR A CA 1
ATOM 595 C C . THR A 1 75 ? -12.773 -0.854 26.432 1.00 98.56 75 THR A C 1
ATOM 597 O O . THR A 1 75 ? -12.019 0.068 26.132 1.00 98.56 75 THR A O 1
ATOM 600 N N . ASP A 1 76 ? -14.005 -0.976 25.951 1.00 98.44 76 ASP A N 1
ATOM 601 C CA . ASP A 1 76 ? -14.685 0.032 25.148 1.00 98.44 76 ASP A CA 1
ATOM 602 C C . ASP A 1 76 ? -15.893 0.613 25.884 1.00 98.44 76 ASP A C 1
ATOM 604 O O . ASP A 1 76 ? -16.533 -0.055 26.699 1.00 98.44 76 ASP A O 1
ATOM 608 N N . THR A 1 77 ? -16.240 1.855 25.553 1.00 97.88 77 THR A N 1
ATOM 609 C CA . THR A 1 77 ? -17.510 2.475 25.948 1.00 97.88 77 THR A CA 1
ATOM 610 C C . THR A 1 77 ? -18.493 2.509 24.774 1.00 97.88 77 THR A C 1
ATOM 612 O O . THR A 1 77 ? -19.209 3.490 24.565 1.00 97.88 77 THR A O 1
ATOM 615 N N . GLY A 1 78 ? -18.531 1.450 23.968 1.00 97.19 78 GLY A N 1
ATOM 616 C CA . GLY A 1 78 ? -19.441 1.295 22.839 1.00 97.19 78 GLY A CA 1
ATOM 617 C C . GLY A 1 78 ? -20.875 0.987 23.265 1.00 97.19 78 GLY A C 1
ATOM 618 O O . GLY A 1 78 ? -21.317 1.334 24.364 1.00 97.19 78 GLY A O 1
ATOM 619 N N . THR A 1 79 ? -21.639 0.338 22.384 1.00 96.31 79 THR A N 1
ATOM 620 C CA . THR A 1 79 ? -23.043 0.002 22.673 1.00 96.31 79 THR A CA 1
ATOM 621 C C . THR A 1 79 ? -23.212 -0.989 23.818 1.00 96.31 79 THR A C 1
ATOM 623 O O . THR A 1 79 ? -24.249 -0.961 24.480 1.00 96.31 79 THR A O 1
ATOM 626 N N . GLY A 1 80 ? -22.211 -1.838 24.065 1.00 96.12 80 GLY A N 1
ATOM 627 C CA . GLY A 1 80 ? -22.352 -3.017 24.916 1.00 96.12 80 GLY A CA 1
ATOM 628 C C . GLY A 1 80 ? -23.261 -4.070 24.283 1.00 96.12 80 GLY A C 1
ATOM 629 O O . GLY A 1 80 ? -23.703 -3.924 23.139 1.00 96.12 80 GLY A O 1
ATOM 630 N N . MET A 1 81 ? -23.514 -5.148 25.022 1.00 95.62 81 MET A N 1
ATOM 631 C CA . MET A 1 81 ? -24.343 -6.260 24.567 1.00 95.62 81 MET A CA 1
ATOM 632 C C . MET A 1 81 ? -25.399 -6.624 25.614 1.00 95.62 81 MET A C 1
ATOM 634 O O . MET A 1 81 ? -25.104 -6.787 26.800 1.00 95.62 81 MET A O 1
ATOM 638 N N . ASP A 1 82 ? -26.637 -6.793 25.157 1.00 94.19 82 ASP A N 1
ATOM 639 C CA . ASP A 1 82 ? -27.700 -7.441 25.918 1.00 94.19 82 ASP A CA 1
ATOM 640 C C . ASP A 1 82 ? -27.653 -8.967 25.712 1.00 94.19 82 ASP A C 1
ATOM 642 O O . ASP A 1 82 ? -26.861 -9.493 24.918 1.00 94.19 82 ASP A O 1
ATOM 646 N N . LYS A 1 83 ? -28.509 -9.708 26.426 1.00 93.12 83 LYS A N 1
ATOM 647 C CA . LYS A 1 83 ? -28.581 -11.173 26.275 1.00 93.12 83 LYS A CA 1
ATOM 648 C C . LYS A 1 83 ? -28.846 -11.602 24.828 1.00 93.12 83 LYS A C 1
ATOM 650 O O . LYS A 1 83 ? -28.281 -12.587 24.356 1.00 93.12 83 LYS A O 1
ATOM 655 N N . TRP A 1 84 ? -29.684 -10.849 24.118 1.00 92.56 84 TRP A N 1
ATOM 656 C CA . TRP A 1 84 ? -30.069 -11.145 22.742 1.00 92.56 84 TRP A CA 1
ATOM 657 C C . TRP A 1 84 ? -28.877 -11.033 21.782 1.00 92.56 84 TRP A C 1
ATOM 659 O O . TRP A 1 84 ? -28.685 -11.923 20.950 1.00 92.56 84 TRP A O 1
ATOM 669 N N . VAL A 1 85 ? -28.047 -9.992 21.921 1.00 92.12 85 VAL A N 1
ATOM 670 C CA . VAL A 1 85 ? -26.827 -9.815 21.120 1.00 92.12 85 VAL A CA 1
ATOM 671 C C . VAL A 1 85 ? -25.831 -10.939 21.405 1.00 92.12 85 VAL A C 1
ATOM 673 O O . VAL A 1 85 ? -25.268 -11.514 20.469 1.00 92.12 85 VAL A O 1
ATOM 676 N N . ILE A 1 86 ? -25.656 -11.292 22.683 1.00 91.12 86 ILE A N 1
ATOM 677 C CA . ILE A 1 86 ? -24.721 -12.340 23.105 1.00 91.12 86 ILE A CA 1
ATOM 678 C C . ILE A 1 86 ? -25.074 -13.687 22.460 1.00 91.12 86 ILE A C 1
ATOM 680 O O . ILE A 1 86 ? -24.229 -14.321 21.826 1.00 91.12 86 ILE A O 1
ATOM 684 N N . GLU A 1 87 ? -26.328 -14.121 22.585 1.00 89.56 87 GLU A N 1
ATOM 685 C CA . GLU A 1 87 ? -26.767 -15.452 22.147 1.00 89.56 87 GLU A CA 1
ATOM 686 C C . GLU A 1 87 ? -26.844 -15.601 20.620 1.00 89.56 87 GLU A C 1
ATOM 688 O O . GLU A 1 87 ? -26.644 -16.700 20.089 1.00 89.56 87 GLU A O 1
ATOM 693 N N . ARG A 1 88 ? -27.154 -14.515 19.898 1.00 88.69 88 ARG A N 1
ATOM 694 C CA . ARG A 1 88 ? -27.368 -14.554 18.441 1.00 88.69 88 ARG A CA 1
ATOM 695 C C . ARG A 1 88 ? -26.137 -14.220 17.613 1.00 88.69 88 ARG A C 1
ATOM 697 O O . ARG A 1 88 ? -26.037 -14.728 16.493 1.00 88.69 88 ARG A O 1
ATOM 704 N N . TRP A 1 89 ? -25.242 -13.386 18.138 1.00 89.00 89 TRP A N 1
ATOM 705 C CA . TRP A 1 89 ? -24.105 -12.853 17.387 1.00 89.00 89 TRP A CA 1
ATOM 706 C C . TRP A 1 89 ? -22.777 -13.191 18.056 1.00 89.00 89 TRP A C 1
ATOM 708 O O . TRP A 1 89 ? -21.963 -13.865 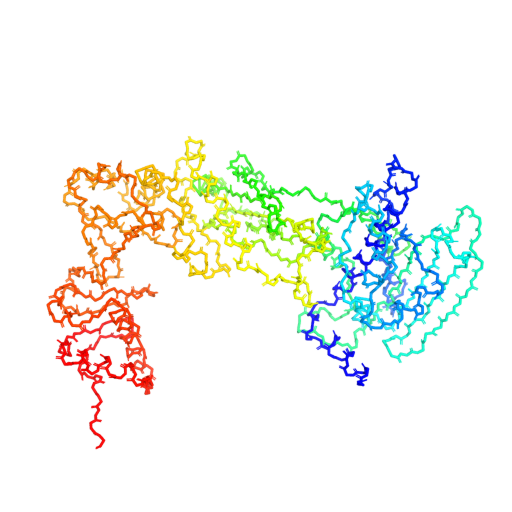17.440 1.00 89.00 89 TRP A O 1
ATOM 718 N N . PHE A 1 90 ? -22.572 -12.804 19.318 1.00 86.75 90 PHE A N 1
ATOM 719 C CA . PHE A 1 90 ? -21.264 -12.947 19.973 1.00 86.75 90 PHE A CA 1
ATOM 720 C C . PHE A 1 90 ? -20.810 -14.408 20.117 1.00 86.75 90 PHE A C 1
ATOM 722 O O . PHE A 1 90 ? -19.684 -14.750 19.770 1.00 86.75 90 PHE A O 1
ATOM 729 N N . LEU A 1 91 ? -21.699 -15.291 20.586 1.00 83.94 91 LEU A N 1
ATOM 730 C CA . LEU A 1 91 ? -21.391 -16.713 20.788 1.00 83.94 91 LEU A CA 1
ATOM 731 C C . LEU A 1 91 ? -21.552 -17.565 19.518 1.00 83.94 91 LEU A C 1
ATOM 733 O O . LEU A 1 91 ? -21.373 -18.782 19.563 1.00 83.94 91 LEU A O 1
ATOM 737 N N . LYS A 1 92 ? -21.928 -16.965 18.381 1.00 82.06 92 LYS A N 1
ATOM 738 C CA . LYS A 1 92 ? -22.156 -17.682 17.122 1.00 82.06 92 LYS A CA 1
ATOM 739 C C . LYS A 1 92 ? -20.997 -17.445 16.163 1.00 82.06 92 LYS A C 1
ATOM 741 O O . LYS A 1 92 ? -20.924 -16.415 15.502 1.00 82.06 92 LYS A O 1
ATOM 746 N N . VAL A 1 93 ? -20.129 -18.447 16.045 1.00 77.38 93 VAL A N 1
ATOM 747 C CA . VAL A 1 93 ? -18.973 -18.414 15.140 1.00 77.38 93 VAL A CA 1
ATOM 748 C C . VAL A 1 93 ? -19.399 -18.098 13.708 1.00 77.38 93 VAL A C 1
ATOM 750 O O . VAL A 1 93 ? -20.328 -18.707 13.175 1.00 77.38 93 VAL A O 1
ATOM 753 N N . GLY A 1 94 ? -18.706 -17.144 13.083 1.00 74.69 94 GLY A N 1
ATOM 754 C CA . GLY A 1 94 ? -18.940 -16.772 11.688 1.00 74.69 94 GLY A CA 1
ATOM 755 C C . GLY A 1 94 ? -20.180 -15.901 11.469 1.00 74.69 94 GLY A C 1
ATOM 756 O O . GLY A 1 94 ? -20.566 -15.667 10.324 1.00 74.69 94 GLY A O 1
ATOM 757 N N . ARG A 1 95 ? -20.830 -15.421 12.538 1.00 81.81 95 ARG A N 1
ATOM 758 C CA . ARG A 1 95 ? -21.933 -14.459 12.451 1.00 81.81 95 ARG A CA 1
ATOM 759 C C . ARG A 1 95 ? -21.495 -13.100 12.975 1.00 81.81 95 ARG A C 1
ATOM 761 O O . ARG A 1 95 ? -20.894 -12.992 14.035 1.00 81.81 95 ARG A O 1
ATOM 768 N N . SER A 1 96 ? -21.833 -12.052 12.233 1.00 85.25 96 SER A N 1
ATOM 769 C CA . SER A 1 96 ? -21.560 -10.666 12.609 1.00 85.25 96 SER A CA 1
ATOM 770 C C . SER A 1 96 ? -22.873 -9.907 12.746 1.00 85.25 96 SER A C 1
ATOM 772 O O . SER A 1 96 ? -23.729 -9.992 11.868 1.00 85.25 96 SER A O 1
ATOM 774 N N . PHE A 1 97 ? -23.030 -9.123 13.814 1.00 88.19 97 PHE A N 1
ATOM 775 C CA . PHE A 1 97 ? -24.171 -8.210 13.943 1.00 88.19 97 PHE A CA 1
ATOM 776 C C . PHE A 1 97 ? -24.235 -7.225 12.763 1.00 88.19 97 PHE A C 1
ATOM 778 O O . PHE A 1 97 ? -25.313 -6.894 12.278 1.00 88.19 97 PHE A O 1
ATOM 785 N N . TYR A 1 98 ? -23.084 -6.830 12.220 1.00 88.44 98 TYR A N 1
ATOM 786 C CA . TYR A 1 98 ? -22.979 -5.884 11.107 1.00 88.44 98 TYR A CA 1
ATOM 787 C C . TYR A 1 98 ? -23.397 -6.455 9.739 1.00 88.44 98 TYR A C 1
ATOM 789 O O . TYR A 1 98 ? -23.463 -5.723 8.747 1.00 88.44 98 TYR A O 1
ATOM 797 N N . SER A 1 99 ? -23.699 -7.756 9.660 1.00 86.19 99 SER A N 1
ATOM 798 C CA . SER A 1 99 ? -24.361 -8.376 8.505 1.00 86.19 99 SER A CA 1
ATOM 799 C C . SER A 1 99 ? -25.849 -8.665 8.740 1.00 86.19 99 SER A C 1
ATOM 801 O O . SER A 1 99 ? -26.500 -9.233 7.865 1.00 86.19 99 SER A O 1
ATOM 803 N N . SER A 1 100 ? -26.396 -8.267 9.893 1.00 89.94 100 SER A N 1
ATOM 804 C CA . SER A 1 100 ? -27.796 -8.490 10.253 1.00 89.94 100 SER A CA 1
ATOM 805 C C . SER A 1 100 ? -28.764 -7.566 9.508 1.00 89.94 100 SER A C 1
ATOM 807 O O . SER A 1 100 ? -28.412 -6.472 9.057 1.00 89.94 100 SER A O 1
ATOM 809 N N . THR A 1 101 ? -30.025 -7.997 9.419 1.00 89.94 101 THR A N 1
ATOM 810 C CA . THR A 1 101 ? -31.116 -7.165 8.891 1.00 89.94 101 THR A CA 1
ATOM 811 C C . THR A 1 101 ? -31.404 -5.955 9.774 1.00 89.94 101 THR A C 1
ATOM 813 O O . THR A 1 101 ? -31.846 -4.923 9.280 1.00 89.94 101 THR A O 1
ATOM 816 N N . GLU A 1 102 ? -31.149 -6.082 11.071 1.00 90.62 102 GLU A N 1
ATOM 817 C CA . GLU A 1 102 ? -31.314 -5.056 12.088 1.00 90.62 102 GLU A CA 1
ATOM 818 C C . GLU A 1 102 ? -30.340 -3.911 11.822 1.00 90.62 102 GLU A C 1
ATOM 820 O O . GLU A 1 102 ? -30.777 -2.798 11.541 1.00 90.62 102 GLU A O 1
ATOM 825 N N . PHE A 1 103 ? -29.042 -4.214 11.732 1.00 91.62 103 PHE A N 1
ATOM 826 C CA . PHE A 1 103 ? -28.036 -3.210 11.397 1.00 91.62 103 PHE A CA 1
ATOM 827 C C . PHE A 1 103 ? -28.279 -2.583 10.018 1.00 91.62 103 PHE A C 1
ATOM 829 O O . PHE A 1 103 ? -28.092 -1.383 9.844 1.00 91.62 103 PHE A O 1
ATOM 836 N N . ALA A 1 104 ? -28.733 -3.361 9.027 1.00 91.19 104 ALA A N 1
ATOM 837 C CA . ALA A 1 104 ? -29.063 -2.824 7.706 1.00 91.19 104 ALA A CA 1
ATOM 838 C C . ALA A 1 104 ? -30.190 -1.770 7.749 1.00 91.19 104 ALA A C 1
ATOM 840 O O . ALA A 1 104 ? -30.136 -0.798 6.993 1.00 91.19 104 ALA A O 1
ATOM 841 N N . ARG A 1 105 ? -31.180 -1.936 8.639 1.00 92.75 105 ARG A N 1
ATOM 842 C CA . ARG A 1 105 ? -32.249 -0.947 8.865 1.00 92.75 105 ARG A CA 1
ATOM 843 C C . ARG A 1 105 ? -31.707 0.305 9.542 1.00 92.75 105 ARG A C 1
ATOM 845 O O . ARG A 1 105 ? -31.927 1.397 9.028 1.00 92.75 105 ARG A O 1
ATOM 852 N N . ASP A 1 106 ? -30.943 0.149 10.621 1.00 93.44 106 ASP A N 1
ATOM 853 C CA . ASP A 1 106 ? -30.340 1.287 11.332 1.00 93.44 106 ASP A CA 1
ATOM 854 C C . ASP A 1 106 ? -29.451 2.102 10.387 1.00 93.44 106 ASP A C 1
ATOM 856 O O . ASP A 1 106 ? -29.517 3.329 10.319 1.00 93.44 106 ASP A O 1
ATOM 860 N N . ARG A 1 107 ? -28.701 1.401 9.535 1.00 92.06 107 ARG A N 1
ATOM 861 C CA . ARG A 1 107 ? -27.861 2.003 8.509 1.00 92.06 107 ARG A CA 1
ATOM 862 C C . ARG A 1 107 ? -28.635 2.837 7.494 1.00 92.06 107 ARG A C 1
ATOM 864 O O . ARG A 1 107 ? -28.138 3.873 7.054 1.00 92.06 107 ARG A O 1
ATOM 871 N N . GLN A 1 108 ? -29.837 2.415 7.106 1.00 92.19 108 GLN A N 1
ATOM 872 C CA . GLN A 1 108 ? -30.689 3.208 6.221 1.00 92.19 108 GLN A CA 1
ATOM 873 C C . GLN A 1 108 ? -31.043 4.556 6.865 1.00 92.19 108 GLN A C 1
ATOM 875 O O . GLN A 1 108 ? -30.994 5.584 6.187 1.00 92.19 108 GLN A O 1
ATOM 880 N N . GLU A 1 109 ? -31.330 4.571 8.166 1.00 94.12 109 GLU A N 1
ATOM 881 C CA . GLU A 1 109 ? -31.598 5.805 8.909 1.00 94.12 109 GLU A CA 1
ATOM 882 C C . GLU A 1 109 ? -30.335 6.658 9.079 1.00 94.12 109 GLU A C 1
ATOM 884 O O . GLU A 1 109 ? -30.368 7.866 8.826 1.00 94.12 109 GLU A O 1
ATOM 889 N N . PHE A 1 110 ? -29.187 6.042 9.382 1.00 94.38 110 PHE A N 1
ATOM 890 C CA . PHE A 1 110 ? -27.910 6.758 9.468 1.00 94.38 110 PHE A CA 1
ATOM 891 C C . PHE A 1 110 ? -27.554 7.469 8.161 1.00 94.38 110 PHE A C 1
ATOM 893 O O . PHE A 1 110 ? -27.079 8.608 8.172 1.00 94.38 110 PHE A O 1
ATOM 900 N N . ARG A 1 111 ? -27.834 6.836 7.015 1.00 91.62 111 ARG A N 1
ATOM 901 C CA . ARG A 1 111 ? -27.613 7.431 5.689 1.00 91.62 111 ARG A CA 1
ATOM 902 C C . ARG A 1 111 ? -28.463 8.672 5.461 1.00 91.62 111 ARG A C 1
ATOM 904 O O . ARG A 1 111 ? -27.931 9.663 4.969 1.00 91.62 111 ARG A O 1
ATOM 911 N N . LYS A 1 112 ? -29.741 8.649 5.855 1.00 91.88 112 LYS A N 1
ATOM 912 C CA . LYS A 1 112 ? -30.648 9.805 5.721 1.00 91.88 112 LYS A CA 1
ATOM 913 C C . LYS A 1 112 ? -30.160 11.029 6.498 1.00 91.88 112 LYS A C 1
ATOM 915 O O . LYS A 1 112 ? -30.466 12.152 6.112 1.00 91.88 112 LYS A O 1
ATOM 920 N N . LYS A 1 113 ? -29.415 10.820 7.586 1.00 91.44 113 LYS A N 1
ATOM 921 C CA . LYS A 1 113 ? -28.877 11.885 8.447 1.00 91.44 113 LYS A CA 1
ATOM 922 C C . LYS A 1 113 ? -27.382 12.154 8.249 1.00 91.44 113 LYS A C 1
ATOM 924 O O . LYS A 1 113 ? -26.827 12.951 8.992 1.00 91.44 113 LYS A O 1
ATOM 929 N N . ALA A 1 114 ? -26.741 11.520 7.264 1.00 90.88 114 ALA A N 1
ATOM 930 C CA . ALA A 1 114 ? -25.301 11.628 7.008 1.00 90.88 114 ALA A CA 1
ATOM 931 C C . ALA A 1 114 ? -24.408 11.269 8.221 1.00 90.88 114 ALA A C 1
ATOM 933 O O . ALA A 1 114 ? -23.327 11.826 8.391 1.00 90.88 114 ALA A O 1
ATOM 934 N N . VAL A 1 115 ? -24.845 10.303 9.039 1.00 93.00 115 VAL A N 1
ATOM 935 C CA . VAL A 1 115 ? -24.110 9.774 10.212 1.00 93.00 115 VAL A CA 1
ATOM 936 C C . VAL A 1 115 ? -23.721 8.297 10.048 1.00 93.00 115 VAL A C 1
ATOM 938 O O . VAL A 1 115 ? -23.368 7.630 11.014 1.00 93.00 115 VAL A O 1
ATOM 941 N N . ASP A 1 116 ? -23.820 7.776 8.820 1.00 92.75 116 ASP A N 1
ATOM 942 C CA . ASP A 1 116 ? -23.442 6.402 8.460 1.00 92.75 116 ASP A CA 1
ATOM 943 C C . ASP A 1 116 ? -21.943 6.160 8.692 1.00 92.75 116 ASP A C 1
ATOM 945 O O . ASP A 1 116 ? -21.115 7.062 8.544 1.00 92.75 116 ASP A O 1
ATOM 949 N N . PHE A 1 117 ? -21.604 4.914 8.999 1.00 93.06 117 PHE A N 1
ATOM 950 C CA . PHE A 1 117 ? -20.235 4.440 9.149 1.00 93.06 117 PHE A CA 1
ATOM 951 C C . PHE A 1 117 ? -20.092 3.061 8.495 1.00 93.06 117 PHE A C 1
ATOM 953 O O . PHE A 1 117 ? -21.077 2.385 8.170 1.00 93.06 117 PHE A O 1
ATOM 960 N N . ALA A 1 118 ? -18.853 2.633 8.277 1.00 91.38 118 ALA A N 1
ATOM 961 C CA . ALA A 1 118 ? -18.561 1.271 7.864 1.00 91.38 118 ALA A CA 1
ATOM 962 C C . ALA A 1 118 ? -17.892 0.521 9.016 1.00 91.38 118 ALA A C 1
ATOM 964 O O . ALA A 1 118 ? -16.840 0.956 9.482 1.00 91.38 118 ALA A O 1
ATOM 965 N N . PRO A 1 119 ? -18.463 -0.612 9.447 1.00 91.31 119 PRO A N 1
ATOM 966 C CA . PRO A 1 119 ? -17.781 -1.525 10.347 1.00 91.31 119 PRO A CA 1
ATOM 967 C C . PRO A 1 119 ? -16.493 -2.052 9.709 1.00 91.31 119 PRO A C 1
ATOM 969 O O . PRO A 1 119 ? -16.466 -2.423 8.531 1.00 91.31 119 PRO A O 1
ATOM 972 N N . VAL A 1 120 ? -15.423 -2.096 10.491 1.00 88.44 120 VAL A N 1
ATOM 973 C CA . VAL A 1 120 ? -14.125 -2.644 10.096 1.00 88.44 120 VAL A CA 1
ATOM 974 C C . VAL A 1 120 ? -14.154 -4.174 10.166 1.00 88.44 120 VAL A C 1
ATOM 976 O O . VAL A 1 120 ? -13.492 -4.845 9.362 1.00 88.44 120 VAL A O 1
ATOM 979 N N . SER A 1 121 ? -14.930 -4.746 11.088 1.00 82.19 121 SER A N 1
ATOM 980 C CA . SER A 1 121 ? -15.073 -6.190 11.293 1.00 82.19 121 SER A CA 1
ATOM 981 C C . SER A 1 121 ? -16.056 -6.826 10.304 1.00 82.19 121 SER A C 1
ATOM 983 O O . SER A 1 121 ? -17.199 -6.392 10.182 1.00 82.19 121 SER A O 1
ATOM 985 N N . GLU A 1 122 ? -15.642 -7.901 9.621 1.00 70.25 122 GLU A N 1
ATOM 986 C CA . GLU A 1 122 ? -16.456 -8.537 8.564 1.00 70.25 122 GLU A CA 1
ATOM 987 C C . GLU A 1 122 ? -16.910 -9.965 8.904 1.00 70.25 122 GLU A C 1
ATOM 989 O O . GLU A 1 122 ? -18.084 -10.294 8.740 1.00 70.25 122 GLU A O 1
ATOM 994 N N . PHE A 1 123 ? -16.003 -10.815 9.395 1.00 68.50 123 PHE A N 1
ATOM 995 C CA . PHE A 1 123 ? -16.188 -12.274 9.346 1.00 68.50 123 PHE A CA 1
ATOM 996 C C . PHE A 1 123 ? -16.805 -12.917 10.599 1.00 68.50 123 PHE A C 1
ATOM 998 O O . PHE A 1 123 ? -17.146 -14.094 10.564 1.00 68.50 123 PHE A O 1
ATOM 1005 N N . GLY A 1 124 ? -16.929 -12.199 11.723 1.00 70.12 124 GLY A N 1
ATOM 1006 C CA . GLY A 1 124 ? -17.505 -12.767 12.957 1.00 70.12 124 GLY A CA 1
ATOM 1007 C C . GLY A 1 124 ? -16.679 -13.901 13.590 1.00 70.12 124 GLY A C 1
ATOM 1008 O O . GLY A 1 124 ? -17.212 -14.722 14.331 1.00 70.12 124 GLY A O 1
ATOM 1009 N N . ILE A 1 125 ? -15.382 -13.975 13.275 1.00 71.19 125 ILE A N 1
ATOM 1010 C CA . ILE A 1 125 ? -14.422 -14.929 13.864 1.00 71.19 125 ILE A CA 1
ATOM 1011 C C . ILE A 1 125 ? -13.364 -14.241 14.738 1.00 71.19 125 ILE A C 1
ATOM 1013 O O . ILE A 1 125 ? -12.622 -14.919 15.441 1.00 71.19 125 ILE A O 1
ATOM 1017 N N . GLY A 1 126 ? -13.310 -12.902 14.722 1.00 75.81 126 GLY A N 1
ATOM 1018 C CA . GLY A 1 126 ? -12.249 -12.117 15.357 1.00 75.81 126 GLY A CA 1
ATOM 1019 C C . GLY A 1 126 ? -12.097 -12.392 16.852 1.00 75.81 126 GLY A C 1
ATOM 1020 O O . GLY A 1 126 ? -10.978 -12.524 17.328 1.00 75.81 126 GLY A O 1
ATOM 1021 N N . PHE A 1 127 ? -13.191 -12.602 17.591 1.00 83.38 127 PHE A N 1
ATOM 1022 C CA . PHE A 1 127 ? -13.122 -12.940 19.020 1.00 83.38 127 PHE A CA 1
ATOM 1023 C C . PHE A 1 127 ? -12.382 -14.260 19.300 1.00 83.38 127 PHE A C 1
ATOM 1025 O O . PHE A 1 127 ? -11.670 -14.376 20.290 1.00 83.38 127 PHE A O 1
ATOM 1032 N N . LEU A 1 128 ? -12.486 -15.255 18.414 1.00 82.44 128 LEU A N 1
ATOM 1033 C CA . LEU A 1 128 ? -11.824 -16.549 18.621 1.00 82.44 128 LEU A CA 1
ATOM 1034 C C . LEU A 1 128 ? -10.300 -16.443 18.578 1.00 82.44 128 LEU A C 1
ATOM 1036 O O . LEU A 1 128 ? -9.613 -17.271 19.176 1.00 82.44 128 LEU A O 1
ATOM 1040 N N . SER A 1 129 ? -9.767 -15.414 17.915 1.00 83.38 129 SER A N 1
ATOM 1041 C CA . SER A 1 129 ? -8.328 -15.163 17.893 1.00 83.38 129 SER A CA 1
ATOM 1042 C C . SER A 1 129 ? -7.761 -14.870 19.290 1.00 83.38 129 SER A C 1
ATOM 1044 O O . SER A 1 129 ? -6.581 -15.117 19.515 1.00 83.38 129 SER A O 1
ATOM 1046 N N . CYS A 1 130 ? -8.583 -14.473 20.273 1.00 87.69 130 CYS A N 1
ATOM 1047 C CA . CYS A 1 130 ? -8.170 -14.332 21.674 1.00 87.69 130 CYS A CA 1
ATOM 1048 C C . CYS A 1 130 ? -7.554 -15.613 22.255 1.00 87.69 130 CYS A C 1
ATOM 1050 O O . CYS A 1 130 ? -6.621 -15.535 23.056 1.00 87.69 130 CYS A O 1
ATOM 1052 N N . PHE A 1 131 ? -8.005 -16.787 21.802 1.00 85.56 131 PHE A N 1
ATOM 1053 C CA . PHE A 1 131 ? -7.462 -18.076 22.237 1.00 85.56 131 PHE A CA 1
ATOM 1054 C C . PHE A 1 131 ? -6.091 -18.414 21.626 1.00 85.56 131 PHE A C 1
ATOM 1056 O O . PHE A 1 131 ? -5.515 -19.452 21.946 1.00 85.56 131 PHE A O 1
ATOM 1063 N N . LEU A 1 132 ? -5.539 -17.541 20.771 1.00 81.62 132 LEU A N 1
ATOM 1064 C CA . LEU A 1 132 ? -4.124 -17.578 20.386 1.00 81.62 132 LEU A CA 1
ATOM 1065 C C . LEU A 1 132 ? -3.212 -17.068 21.512 1.00 81.62 132 LEU A C 1
ATOM 1067 O O . LEU A 1 132 ? -2.041 -17.435 21.548 1.00 81.62 132 LEU A O 1
ATOM 1071 N N . LEU A 1 133 ? -3.736 -16.223 22.407 1.00 84.94 133 LEU A N 1
ATOM 1072 C CA . LEU A 1 133 ? -2.980 -15.582 23.488 1.00 84.94 133 LEU A CA 1
ATOM 1073 C C . LEU A 1 133 ? -3.361 -16.095 24.882 1.00 84.94 133 LEU A C 1
ATOM 1075 O O . LEU A 1 133 ? -2.512 -16.129 25.773 1.00 84.94 133 LEU A O 1
ATOM 1079 N N . ALA A 1 134 ? -4.614 -16.501 25.083 1.00 87.12 134 ALA A N 1
ATOM 1080 C CA . ALA A 1 134 ? -5.155 -16.833 26.397 1.00 87.12 134 ALA A CA 1
ATOM 1081 C C . ALA A 1 134 ? -5.892 -18.177 26.416 1.00 87.12 134 ALA A C 1
ATOM 1083 O O . ALA A 1 134 ? -6.636 -18.502 25.496 1.00 87.12 134 ALA A O 1
ATOM 1084 N N . ASP A 1 135 ? -5.747 -18.925 27.512 1.00 79.94 135 ASP A N 1
ATOM 1085 C CA . ASP A 1 135 ? -6.536 -20.142 27.763 1.00 79.94 135 ASP A CA 1
ATOM 1086 C C . ASP A 1 135 ? -7.902 -19.829 28.398 1.00 79.94 135 ASP A C 1
ATOM 1088 O O . ASP A 1 135 ? -8.833 -20.631 28.308 1.00 79.94 135 ASP A O 1
ATOM 1092 N N . ARG A 1 136 ? -8.022 -18.661 29.039 1.00 87.69 136 ARG A N 1
ATOM 1093 C CA . ARG A 1 136 ? -9.241 -18.163 29.682 1.00 87.69 136 ARG A CA 1
ATOM 1094 C C . ARG A 1 136 ? -9.492 -16.726 29.248 1.00 87.69 136 ARG A C 1
ATOM 1096 O O . ARG A 1 136 ? -8.616 -15.868 29.364 1.00 87.69 136 ARG A O 1
ATOM 1103 N N . VAL A 1 137 ? -10.713 -16.471 28.796 1.00 92.44 137 VAL A N 1
ATOM 1104 C CA . VAL A 1 137 ? -11.191 -15.142 28.417 1.00 92.44 137 VAL A CA 1
ATOM 1105 C C . VAL A 1 137 ? -12.393 -14.790 29.275 1.00 92.44 137 VAL A C 1
ATOM 1107 O O . VAL A 1 137 ? -13.296 -15.606 29.453 1.00 92.44 137 VAL A O 1
ATOM 1110 N N . GLU A 1 138 ? -12.416 -13.570 29.796 1.00 95.25 138 GLU A N 1
ATOM 1111 C CA . GLU A 1 138 ? -13.584 -13.026 30.478 1.00 95.25 138 GLU A CA 1
ATOM 1112 C C . GLU A 1 138 ? -14.167 -11.858 29.702 1.00 95.25 138 GLU A C 1
ATOM 1114 O O . GLU A 1 138 ? -13.432 -11.040 29.151 1.00 95.25 138 GLU A O 1
ATOM 1119 N N . VAL A 1 139 ? -15.492 -11.769 29.681 1.00 96.81 139 VAL A N 1
ATOM 1120 C CA . VAL A 1 139 ? -16.220 -10.693 29.010 1.00 96.81 139 VAL A CA 1
ATOM 1121 C C . VAL A 1 139 ? -17.170 -10.064 30.008 1.00 96.81 139 VAL A C 1
ATOM 1123 O O . VAL A 1 139 ? -18.109 -10.711 30.463 1.00 96.81 139 VAL A O 1
ATOM 1126 N N . GLU A 1 140 ? -16.949 -8.801 30.340 1.00 97.75 140 GLU A N 1
ATOM 1127 C CA . GLU A 1 140 ? -17.911 -7.981 31.066 1.00 97.75 140 GLU A CA 1
ATOM 1128 C C . GLU A 1 140 ? -18.618 -7.061 30.073 1.00 97.75 140 GLU A C 1
ATOM 1130 O O . GLU A 1 140 ? -17.967 -6.348 29.317 1.00 97.75 140 GLU A O 1
ATOM 1135 N N . THR A 1 141 ? -19.947 -7.052 30.041 1.00 97.94 141 THR A N 1
ATOM 1136 C CA . THR A 1 141 ? -20.691 -6.212 29.092 1.00 97.94 141 THR A CA 1
ATOM 1137 C C . THR A 1 141 ? -22.005 -5.720 29.678 1.00 97.94 141 THR A C 1
ATOM 1139 O O . THR A 1 141 ? -22.655 -6.415 30.466 1.00 97.94 141 THR A O 1
ATOM 1142 N N . ALA A 1 142 ? -22.377 -4.494 29.321 1.00 97.12 142 ALA A N 1
ATOM 1143 C CA . ALA A 1 142 ? -23.679 -3.926 29.630 1.00 97.12 142 ALA A CA 1
ATOM 1144 C C . ALA A 1 142 ? -24.038 -2.839 28.619 1.00 97.12 142 ALA A C 1
ATOM 1146 O O . ALA A 1 142 ? -23.181 -2.061 28.190 1.00 97.12 142 ALA A O 1
ATOM 1147 N N . MET A 1 143 ? -25.324 -2.753 28.285 1.00 96.19 143 MET A N 1
ATOM 1148 C CA . MET A 1 143 ? -25.819 -1.775 27.325 1.00 96.19 143 MET A CA 1
ATOM 1149 C C . MET A 1 143 ? -25.530 -0.336 27.781 1.00 96.19 143 MET A C 1
ATOM 1151 O O . MET A 1 143 ? -25.834 0.054 28.916 1.00 96.19 143 MET A O 1
ATOM 1155 N N . TRP A 1 144 ? -24.985 0.488 26.880 1.00 94.31 144 TRP A N 1
ATOM 1156 C CA . TRP A 1 144 ? -24.901 1.935 27.111 1.00 94.31 144 TRP A CA 1
ATOM 1157 C C . TRP A 1 144 ? -26.308 2.512 27.292 1.00 94.31 144 TRP A C 1
ATOM 1159 O O . TRP A 1 144 ? -26.514 3.304 28.211 1.00 94.31 144 TRP A O 1
ATOM 1169 N N . GLU A 1 145 ? -27.266 2.061 26.485 1.00 91.00 145 GLU A N 1
ATOM 1170 C CA . GLU A 1 145 ? -28.681 2.407 26.570 1.00 91.00 145 GLU A CA 1
ATOM 1171 C C . GLU A 1 145 ? -29.539 1.138 26.412 1.00 91.00 145 GLU A C 1
ATOM 1173 O O . GLU A 1 145 ? -29.344 0.386 25.452 1.00 91.00 145 GLU A O 1
ATOM 1178 N N . PRO A 1 146 ? -30.462 0.845 27.348 1.00 86.69 146 PRO A N 1
ATOM 1179 C CA . PRO A 1 146 ? -31.214 -0.406 27.368 1.00 86.69 146 PRO A CA 1
ATOM 1180 C C . PRO A 1 146 ? -32.381 -0.376 26.366 1.00 86.69 146 PRO A C 1
ATOM 1182 O O . PRO A 1 146 ? -33.546 -0.404 26.753 1.00 86.69 146 PRO A O 1
ATOM 1185 N N . VAL A 1 147 ? -32.085 -0.363 25.063 1.00 83.44 147 VAL A N 1
ATOM 1186 C CA . VAL A 1 147 ? -33.084 -0.268 23.973 1.00 83.44 147 VAL A CA 1
ATOM 1187 C C . VAL A 1 147 ? -34.136 -1.391 23.973 1.00 83.44 147 VAL A C 1
ATOM 1189 O O . VAL A 1 147 ? -35.223 -1.223 23.428 1.00 83.44 147 VAL A O 1
ATOM 1192 N N . ARG A 1 148 ? -33.839 -2.537 24.603 1.00 87.56 148 ARG A N 1
ATOM 1193 C CA . ARG A 1 148 ? -34.772 -3.668 24.804 1.00 87.56 148 ARG A CA 1
ATOM 1194 C C . ARG A 1 148 ? -35.219 -3.843 26.262 1.00 87.56 148 ARG A C 1
ATOM 1196 O O . ARG A 1 148 ? -35.736 -4.897 26.616 1.00 87.56 148 ARG A O 1
ATOM 1203 N N . GLY A 1 149 ? -34.978 -2.849 27.117 1.00 88.88 149 GLY A N 1
ATOM 1204 C CA . GLY A 1 149 ? -35.265 -2.906 28.555 1.00 88.88 149 GLY A CA 1
ATOM 1205 C C . GLY A 1 149 ? -34.263 -3.721 29.384 1.00 88.88 149 GLY A C 1
ATOM 1206 O O . GLY A 1 149 ? -34.466 -3.898 30.581 1.00 88.88 149 GLY A O 1
ATOM 1207 N N . ASP A 1 150 ? -33.177 -4.214 28.781 1.00 89.69 150 ASP A N 1
ATOM 1208 C CA . ASP A 1 150 ? -32.152 -4.995 29.478 1.00 89.69 150 ASP A CA 1
ATOM 1209 C C . ASP A 1 150 ? -31.153 -4.085 30.208 1.00 89.69 150 ASP A C 1
ATOM 1211 O O . ASP A 1 150 ? -30.296 -3.449 29.594 1.00 89.69 150 ASP A O 1
ATOM 1215 N N . THR A 1 151 ? -31.267 -4.034 31.535 1.00 91.06 151 THR A N 1
ATOM 1216 C CA . THR A 1 151 ? -30.424 -3.220 32.425 1.00 91.06 151 THR A CA 1
ATOM 1217 C C . THR A 1 151 ? -29.363 -4.039 33.163 1.00 91.06 151 THR A C 1
ATOM 1219 O O . THR A 1 151 ? -28.765 -3.555 34.123 1.00 91.06 151 THR A O 1
ATOM 1222 N N . ARG A 1 152 ? -29.120 -5.295 32.767 1.00 94.12 152 ARG A N 1
ATOM 1223 C CA . ARG A 1 152 ? -28.186 -6.183 33.473 1.00 94.12 152 ARG A CA 1
ATOM 1224 C C . ARG A 1 152 ? -26.754 -5.993 32.984 1.00 94.12 152 ARG A C 1
ATOM 1226 O O . ARG A 1 152 ? -26.503 -5.818 31.793 1.00 94.12 152 ARG A O 1
ATOM 1233 N N . LYS A 1 153 ? -25.800 -6.114 33.910 1.00 96.50 153 LYS A N 1
ATOM 1234 C CA . LYS A 1 153 ? -24.390 -6.358 33.591 1.00 96.50 153 LYS A CA 1
ATOM 1235 C C . LYS A 1 153 ? -24.175 -7.861 33.522 1.00 96.50 153 LYS A C 1
ATOM 1237 O O . LYS A 1 153 ? -24.643 -8.600 34.391 1.00 96.50 153 LYS A O 1
ATOM 1242 N N . ARG A 1 154 ? -23.466 -8.309 32.493 1.00 96.44 154 ARG A N 1
ATOM 1243 C CA . ARG A 1 154 ? -23.132 -9.717 32.278 1.00 96.44 154 ARG A CA 1
ATOM 1244 C C . ARG A 1 154 ? -21.639 -9.924 32.379 1.00 96.44 154 ARG A C 1
ATOM 1246 O O . ARG A 1 154 ? -20.878 -9.120 31.854 1.00 96.44 154 ARG A O 1
ATOM 1253 N N . HIS A 1 155 ? -21.252 -11.005 33.040 1.00 96.94 155 HIS A N 1
ATOM 1254 C CA . HIS A 1 155 ? -19.883 -11.497 33.109 1.00 96.94 155 HIS A CA 1
ATOM 1255 C C . HIS A 1 155 ? -19.859 -12.919 32.562 1.00 96.94 155 HIS A C 1
ATOM 1257 O O . HIS A 1 155 ? -20.534 -13.803 33.094 1.00 96.94 155 HIS A O 1
ATOM 1263 N N . LEU A 1 156 ? -19.144 -13.112 31.459 1.00 94.75 156 LEU A N 1
ATOM 1264 C CA . LEU A 1 156 ? -18.944 -14.405 30.828 1.00 94.75 156 LEU A CA 1
ATOM 1265 C C . LEU A 1 156 ? -17.522 -14.868 31.124 1.00 94.75 156 LEU A C 1
ATOM 1267 O O . LEU A 1 156 ? -16.583 -14.121 30.872 1.00 94.75 156 LEU A O 1
ATOM 1271 N N . GLU A 1 157 ? -17.363 -16.097 31.600 1.00 92.81 157 GLU A N 1
ATOM 1272 C CA . GLU A 1 157 ? -16.072 -16.786 31.679 1.00 92.81 157 GLU A CA 1
ATOM 1273 C C . GLU A 1 157 ? -16.044 -17.881 30.608 1.00 92.81 157 GLU A C 1
ATOM 1275 O O . GLU A 1 157 ? -16.953 -18.718 30.552 1.00 92.81 157 GLU A O 1
ATOM 1280 N N . ILE A 1 158 ? -15.025 -17.858 29.747 1.00 89.19 158 ILE A N 1
ATOM 1281 C CA . ILE A 1 158 ? -14.873 -18.773 28.613 1.00 89.19 158 ILE A CA 1
ATOM 1282 C C . ILE A 1 158 ? -13.495 -19.435 28.689 1.00 89.19 158 ILE A C 1
ATOM 1284 O O . ILE A 1 158 ? -12.466 -18.794 28.462 1.00 89.19 158 ILE A O 1
ATOM 1288 N N . ASP A 1 159 ? -13.480 -20.730 29.000 1.00 83.00 159 ASP A N 1
ATOM 1289 C CA . ASP A 1 159 ? -12.256 -21.522 29.132 1.00 83.00 159 ASP A CA 1
ATOM 1290 C C . ASP A 1 159 ? -11.883 -22.162 27.784 1.00 83.00 159 ASP A C 1
ATOM 1292 O O . ASP A 1 159 ? -12.161 -23.325 27.548 1.00 83.00 159 ASP A O 1
ATOM 1296 N N . GLY A 1 160 ? -11.234 -21.460 26.865 1.00 72.38 160 GLY A N 1
ATOM 1297 C CA . GLY A 1 160 ? -10.888 -22.017 25.550 1.00 72.38 160 GLY A CA 1
ATOM 1298 C C . GLY A 1 160 ? -12.055 -22.060 24.540 1.00 72.38 160 GLY A C 1
ATOM 1299 O O . GLY A 1 160 ? -13.217 -21.860 24.891 1.00 72.38 160 GLY A O 1
ATOM 1300 N N . PRO A 1 161 ? -11.765 -22.351 23.258 1.00 62.94 161 PRO A N 1
ATOM 1301 C CA . PRO A 1 161 ? -12.695 -22.132 22.143 1.00 62.94 161 PRO A CA 1
ATOM 1302 C C . PRO A 1 161 ? -13.880 -23.109 22.083 1.00 62.94 161 PRO A C 1
ATOM 1304 O O . PRO A 1 161 ? -14.866 -22.813 21.415 1.00 62.94 161 PRO A O 1
ATOM 1307 N N . THR A 1 162 ? -13.788 -24.265 22.749 1.00 67.12 162 THR A N 1
ATOM 1308 C CA . THR A 1 162 ? -14.776 -25.361 22.675 1.00 67.12 162 THR A CA 1
ATOM 1309 C C . THR A 1 162 ? -15.289 -25.819 24.042 1.00 67.12 162 THR A C 1
ATOM 1311 O O . THR A 1 162 ? -15.970 -26.841 24.129 1.00 67.12 162 THR A O 1
ATOM 1314 N N . ARG A 1 163 ? -14.957 -25.108 25.132 1.00 67.19 163 ARG A N 1
ATOM 1315 C CA . ARG A 1 163 ? -15.394 -25.496 26.485 1.00 67.19 163 ARG A CA 1
ATOM 1316 C C . ARG A 1 163 ? -16.605 -24.691 26.965 1.00 67.19 163 ARG A C 1
ATOM 1318 O O . ARG A 1 163 ? -17.177 -23.868 26.256 1.00 67.19 163 ARG A O 1
ATOM 1325 N N . LEU A 1 164 ? -17.010 -24.997 28.196 1.00 69.06 164 LEU A N 1
ATOM 1326 C CA . LEU A 1 164 ? -18.136 -24.404 28.909 1.00 69.06 164 LEU A CA 1
ATOM 1327 C C . LEU A 1 164 ? -18.014 -22.876 28.997 1.00 69.06 164 LEU A C 1
ATOM 1329 O O . LEU A 1 164 ? -16.987 -22.352 29.421 1.00 69.06 164 LEU A O 1
ATOM 1333 N N . ILE A 1 165 ? -19.107 -22.188 28.671 1.00 83.69 165 ILE A N 1
ATOM 1334 C CA . ILE A 1 165 ? -19.285 -20.752 28.900 1.00 83.69 165 ILE A CA 1
ATOM 1335 C C . ILE A 1 165 ? -20.111 -20.590 30.173 1.00 83.69 165 ILE A C 1
ATOM 1337 O O . ILE A 1 165 ? -21.233 -21.095 30.258 1.00 83.69 165 ILE A O 1
ATOM 1341 N N . ARG A 1 166 ? -19.578 -19.880 31.167 1.00 88.38 166 ARG A N 1
ATOM 1342 C CA . ARG A 1 166 ? -20.321 -19.531 32.386 1.00 88.38 166 ARG A CA 1
ATOM 1343 C C . ARG A 1 166 ? -20.790 -18.094 32.284 1.00 88.38 166 ARG A C 1
ATOM 1345 O O . ARG A 1 166 ? -19.967 -17.215 32.078 1.00 88.38 166 ARG A O 1
ATOM 1352 N N . ILE A 1 167 ? -22.088 -17.854 32.456 1.00 91.69 167 ILE A N 1
ATOM 1353 C CA . ILE A 1 167 ? -22.673 -16.508 32.411 1.00 91.69 167 ILE A CA 1
ATOM 1354 C C . ILE A 1 167 ? -23.206 -16.154 33.797 1.00 91.69 167 ILE A C 1
ATOM 1356 O O . ILE A 1 167 ? -24.005 -16.895 34.368 1.00 91.69 167 ILE A O 1
ATOM 1360 N N . ARG A 1 168 ? -22.772 -15.013 34.333 1.00 94.19 168 ARG A N 1
ATOM 1361 C CA . ARG A 1 168 ? -23.304 -14.398 35.553 1.00 94.19 168 ARG A CA 1
ATOM 1362 C C . ARG A 1 168 ? -23.953 -13.069 35.203 1.00 94.19 168 ARG A C 1
ATOM 1364 O O . ARG A 1 168 ? -23.399 -12.296 34.427 1.00 94.19 168 ARG A O 1
ATOM 1371 N N . GLU A 1 169 ? -25.110 -12.791 35.794 1.00 94.88 169 GLU A N 1
ATOM 1372 C CA . GLU A 1 169 ? -25.836 -11.540 35.575 1.00 94.88 169 GLU A CA 1
ATOM 1373 C C . GLU A 1 169 ? -26.007 -10.790 36.895 1.00 94.88 169 GLU A C 1
ATOM 1375 O O . GLU A 1 169 ? -26.571 -11.330 37.846 1.00 94.88 169 GLU A O 1
ATOM 1380 N N . THR A 1 170 ? -25.630 -9.517 36.938 1.00 94.06 170 THR A N 1
ATOM 1381 C CA . THR A 1 170 ? -25.820 -8.638 38.102 1.00 94.06 170 THR A CA 1
ATOM 1382 C C . THR A 1 170 ? -26.627 -7.395 37.716 1.00 94.06 170 THR A C 1
ATOM 1384 O O . THR A 1 170 ? -26.676 -7.042 36.531 1.00 94.06 170 THR A O 1
ATOM 1387 N N . PRO A 1 171 ? -27.278 -6.712 38.675 1.00 91.94 171 PRO A N 1
ATOM 1388 C CA . PRO A 1 171 ? -27.798 -5.363 38.446 1.00 91.94 171 PRO A CA 1
ATOM 1389 C C . PRO A 1 171 ? -26.687 -4.411 37.965 1.00 91.94 171 PRO A C 1
ATOM 1391 O O . PRO A 1 171 ? -25.519 -4.595 38.320 1.00 91.94 171 PRO A O 1
ATOM 1394 N N . ASN A 1 172 ? -27.037 -3.416 37.144 1.00 93.31 172 ASN A N 1
ATOM 1395 C CA . ASN A 1 172 ? -26.113 -2.398 36.630 1.00 93.31 172 ASN A CA 1
ATOM 1396 C C . ASN A 1 172 ? -26.722 -0.998 36.779 1.00 93.31 172 ASN A C 1
ATOM 1398 O O . ASN A 1 172 ? -27.236 -0.409 35.826 1.00 93.31 172 ASN A O 1
ATOM 1402 N N . GLU A 1 173 ? -26.696 -0.489 38.003 1.00 86.56 173 GLU A N 1
ATOM 1403 C CA . GLU A 1 173 ? -27.428 0.709 38.414 1.00 86.56 173 GLU A CA 1
ATOM 1404 C C . GLU A 1 173 ? -26.481 1.839 38.839 1.00 86.56 173 GLU A C 1
ATOM 1406 O O . GLU A 1 173 ? -25.288 1.633 39.061 1.00 86.56 173 GLU A O 1
ATOM 1411 N N . GLY A 1 174 ? -27.027 3.050 38.957 1.00 85.88 174 GLY A N 1
ATOM 1412 C CA . GLY A 1 174 ? -26.294 4.223 39.428 1.00 85.88 174 GLY A CA 1
ATOM 1413 C C . GLY A 1 174 ? -25.461 4.940 38.360 1.00 85.88 174 GLY A C 1
ATOM 1414 O O . GLY A 1 174 ? -25.449 4.595 37.176 1.00 85.88 174 GLY A O 1
ATOM 1415 N N . ILE A 1 175 ? -24.774 5.999 38.797 1.00 82.12 175 ILE A N 1
ATOM 1416 C CA . ILE A 1 175 ? -23.985 6.892 37.931 1.00 82.12 175 ILE A CA 1
ATOM 1417 C C . ILE A 1 175 ? -22.736 6.173 37.401 1.00 82.12 175 ILE A C 1
ATOM 1419 O O . ILE A 1 175 ? -22.386 6.328 36.234 1.00 82.12 175 ILE A O 1
ATOM 1423 N N . SER A 1 176 ? -22.120 5.331 38.234 1.00 85.88 176 SER A N 1
ATOM 1424 C CA . SER A 1 176 ? -20.929 4.530 37.925 1.00 85.88 176 SER A CA 1
ATOM 1425 C C . SER A 1 176 ? -21.241 3.189 37.247 1.00 85.88 176 SER A C 1
ATOM 1427 O O . SER A 1 176 ? -20.381 2.307 37.202 1.00 85.88 176 SER A O 1
ATOM 1429 N N . ARG A 1 177 ? -22.461 3.013 36.714 1.00 92.31 177 ARG A N 1
ATOM 1430 C CA . ARG A 1 177 ? -22.837 1.789 35.998 1.00 92.31 177 ARG A CA 1
ATOM 1431 C C . ARG A 1 177 ? -21.904 1.531 34.816 1.00 92.31 177 ARG A C 1
ATOM 1433 O O . ARG A 1 177 ? -21.495 2.455 34.111 1.00 92.31 177 ARG A O 1
ATOM 1440 N N . PHE A 1 178 ? -21.635 0.260 34.550 1.00 94.50 178 PHE A N 1
ATOM 1441 C CA . PHE A 1 178 ? -20.812 -0.163 33.424 1.00 94.50 178 PHE A CA 1
ATOM 1442 C C . PHE A 1 178 ? -21.529 0.111 32.092 1.00 94.50 178 PHE A C 1
ATOM 1444 O O . PHE A 1 178 ? -22.745 -0.076 31.994 1.00 94.50 178 PHE A O 1
ATOM 1451 N N . ARG A 1 179 ? -20.800 0.563 31.066 1.00 94.94 179 ARG A N 1
ATOM 1452 C CA . ARG A 1 179 ? -21.332 0.839 29.720 1.00 94.94 179 ARG A CA 1
ATOM 1453 C C . ARG A 1 179 ? -20.308 0.409 28.680 1.00 94.94 179 ARG A C 1
ATOM 1455 O O . ARG A 1 179 ? -19.184 0.896 28.733 1.00 94.94 179 ARG A O 1
ATOM 1462 N N . GLY A 1 180 ? -20.715 -0.435 27.739 1.00 97.12 180 GLY A N 1
ATOM 1463 C CA . GLY A 1 180 ? -19.823 -0.985 26.720 1.00 97.12 180 GLY A CA 1
ATOM 1464 C C . GLY A 1 180 ? -19.385 -2.403 27.065 1.00 97.12 180 GLY A C 1
ATOM 1465 O O . GLY A 1 180 ? -20.161 -3.170 27.650 1.00 97.12 180 GLY A O 1
ATOM 1466 N N . THR A 1 181 ? -18.165 -2.763 26.680 1.00 98.31 181 THR A N 1
ATOM 1467 C CA . THR A 1 181 ? -17.623 -4.114 26.864 1.00 98.31 181 THR A CA 1
ATOM 1468 C C . THR A 1 181 ? -16.182 -4.059 27.357 1.00 98.31 181 THR A C 1
ATOM 1470 O O . THR A 1 181 ? -15.392 -3.223 26.939 1.00 98.31 181 THR A O 1
ATOM 1473 N N . ARG A 1 182 ? -15.821 -4.969 28.261 1.00 98.38 182 ARG A N 1
ATOM 1474 C CA . ARG A 1 182 ? -14.445 -5.252 28.657 1.00 98.38 182 ARG A CA 1
ATOM 1475 C C . ARG A 1 182 ? -14.151 -6.711 28.381 1.00 98.38 182 ARG A C 1
ATOM 1477 O O . ARG A 1 182 ? -14.864 -7.585 28.867 1.00 98.38 182 ARG A O 1
ATOM 1484 N N . ILE A 1 183 ? -13.083 -6.962 27.638 1.00 97.44 183 ILE A N 1
ATOM 1485 C CA . ILE A 1 183 ? -12.563 -8.303 27.391 1.00 97.44 183 ILE A CA 1
ATOM 1486 C C . ILE A 1 183 ? -11.225 -8.430 28.107 1.00 97.44 183 ILE A C 1
ATOM 1488 O O . ILE A 1 183 ? -10.322 -7.633 27.870 1.00 97.44 183 ILE A O 1
ATOM 1492 N N . THR A 1 184 ? -11.113 -9.433 28.972 1.00 96.56 184 THR A N 1
ATOM 1493 C CA . THR A 1 184 ? -9.923 -9.737 29.770 1.00 96.56 184 THR A CA 1
ATOM 1494 C C . THR A 1 184 ? -9.326 -11.055 29.294 1.00 96.56 184 THR A C 1
ATOM 1496 O O . THR A 1 184 ? -9.982 -12.096 29.333 1.00 96.56 184 THR A O 1
ATOM 1499 N N . LEU A 1 185 ? -8.075 -11.007 28.851 1.00 94.06 185 LEU A N 1
ATOM 1500 C CA . LEU A 1 185 ? -7.279 -12.143 28.415 1.00 94.06 185 LEU A CA 1
ATOM 1501 C C . LEU A 1 185 ? -6.308 -12.528 29.529 1.00 94.06 185 LEU A C 1
ATOM 1503 O O . LEU A 1 185 ? -5.393 -11.768 29.851 1.00 94.06 185 LEU A O 1
ATOM 1507 N N . HIS A 1 186 ? -6.488 -13.721 30.089 1.00 91.06 186 HIS A N 1
ATOM 1508 C CA . HIS A 1 186 ? -5.501 -14.329 30.979 1.00 91.06 186 HIS A CA 1
ATOM 1509 C C . HIS A 1 186 ? -4.440 -14.995 30.109 1.00 91.06 186 HIS A C 1
ATOM 1511 O O . HIS A 1 186 ? -4.658 -16.102 29.604 1.00 91.06 186 HIS A O 1
ATOM 1517 N N . LEU A 1 187 ? -3.338 -14.283 29.855 1.00 88.56 187 LEU A N 1
ATOM 1518 C CA . LEU A 1 187 ? -2.330 -14.718 28.892 1.00 88.56 187 LEU A CA 1
ATOM 1519 C C . LEU A 1 187 ? -1.748 -16.068 29.327 1.00 88.56 187 LEU A C 1
ATOM 1521 O O . LEU A 1 187 ? -1.565 -16.324 30.509 1.00 88.56 187 LEU A O 1
ATOM 1525 N N . SER A 1 188 ? -1.506 -16.976 28.387 1.00 79.06 188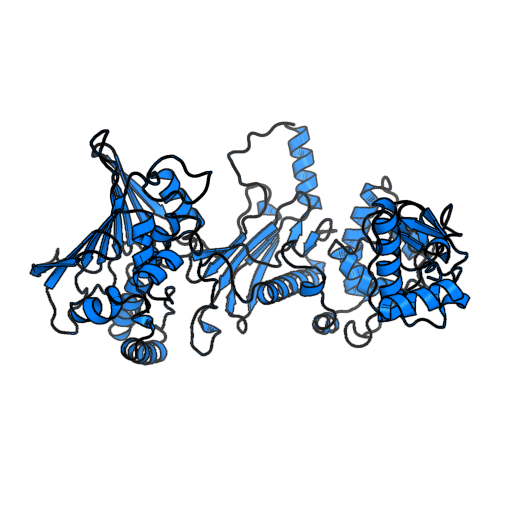 SER A N 1
ATOM 1526 C CA . SER A 1 188 ? -1.044 -18.333 28.707 1.00 79.06 188 SER A CA 1
ATOM 1527 C C . SER A 1 188 ? 0.460 -18.482 28.480 1.00 79.06 188 SER A C 1
ATOM 1529 O O . SER A 1 188 ? 1.015 -17.955 27.515 1.00 79.06 188 SER A O 1
ATOM 1531 N N . ARG A 1 189 ? 1.141 -19.255 29.336 1.00 63.06 189 ARG A N 1
ATOM 1532 C CA . ARG A 1 189 ? 2.513 -19.728 29.079 1.00 63.06 189 ARG A CA 1
ATOM 1533 C C . ARG A 1 189 ? 2.468 -20.849 28.031 1.00 63.06 189 ARG A C 1
ATOM 1535 O O . ARG A 1 189 ? 2.505 -22.023 28.372 1.00 63.06 189 ARG A O 1
ATOM 1542 N N . GLY A 1 190 ? 2.306 -20.460 26.765 1.00 53.91 190 GLY A N 1
ATOM 1543 C CA . GLY A 1 190 ? 2.584 -21.232 25.550 1.00 53.91 190 GLY A CA 1
ATOM 1544 C C . GLY A 1 190 ? 2.176 -22.711 25.532 1.00 53.91 190 GLY A C 1
ATOM 1545 O O . GLY A 1 190 ? 2.965 -23.584 25.888 1.00 53.91 190 GLY A O 1
ATOM 1546 N N . ARG A 1 191 ? 1.006 -23.028 24.955 1.00 44.94 191 ARG A N 1
ATOM 1547 C CA . ARG A 1 191 ? 0.703 -24.400 24.488 1.00 44.94 191 ARG A CA 1
ATOM 1548 C C . ARG A 1 191 ? 0.569 -24.583 22.979 1.00 44.94 191 ARG A C 1
ATOM 1550 O O . ARG A 1 191 ? 0.320 -25.703 22.541 1.00 44.94 191 ARG A O 1
ATOM 1557 N N . ARG A 1 192 ? 0.816 -23.563 22.151 1.00 49.78 192 ARG A N 1
ATOM 1558 C CA . ARG A 1 192 ? 0.851 -23.736 20.688 1.00 49.78 192 ARG A CA 1
ATOM 1559 C C . ARG A 1 192 ? 2.043 -23.024 20.059 1.00 49.78 192 ARG A C 1
ATOM 1561 O O . ARG A 1 192 ? 2.042 -21.813 19.897 1.00 49.78 192 ARG A O 1
ATOM 1568 N N . LYS A 1 193 ? 3.047 -23.824 19.685 1.00 42.12 193 LYS A N 1
ATOM 1569 C CA . LYS A 1 193 ? 4.150 -23.435 18.799 1.00 42.12 193 LYS A CA 1
ATOM 1570 C C . LYS A 1 193 ? 3.571 -22.946 17.470 1.00 42.12 193 LYS A C 1
ATOM 1572 O O . LYS A 1 193 ? 3.120 -23.762 16.669 1.00 42.12 193 LYS A O 1
ATOM 1577 N N . VAL A 1 194 ? 3.615 -21.643 17.225 1.00 46.19 194 VAL A N 1
ATOM 1578 C CA . VAL A 1 194 ? 3.452 -21.067 15.890 1.00 46.19 194 VAL A CA 1
ATOM 1579 C C . VAL A 1 194 ? 4.691 -20.207 15.648 1.00 46.19 194 VAL A C 1
ATOM 1581 O O . VAL A 1 194 ? 4.879 -19.204 16.318 1.00 46.19 194 VAL A O 1
ATOM 1584 N N . ALA A 1 195 ? 5.523 -20.647 14.700 1.00 44.94 195 ALA A N 1
ATOM 1585 C CA . ALA A 1 195 ? 6.807 -20.072 14.273 1.00 44.94 195 ALA A CA 1
ATOM 1586 C C . ALA A 1 195 ? 8.033 -20.295 15.194 1.00 44.94 195 ALA A C 1
ATOM 1588 O O . ALA A 1 195 ? 7.934 -20.419 16.408 1.00 44.94 195 ALA A O 1
ATOM 1589 N N . LYS A 1 196 ? 9.211 -20.406 14.559 1.00 42.41 196 LYS A N 1
ATOM 1590 C CA . LYS A 1 196 ? 10.524 -20.694 15.172 1.00 42.41 196 LYS A CA 1
ATOM 1591 C C . LYS A 1 196 ? 11.195 -19.473 15.834 1.00 42.41 196 LYS A C 1
ATOM 1593 O O . LYS A 1 196 ? 12.236 -19.667 16.447 1.00 42.41 196 LYS A O 1
ATOM 1598 N N . ASP A 1 197 ? 10.595 -18.283 15.740 1.00 42.50 197 ASP A N 1
ATOM 1599 C CA . ASP A 1 197 ? 11.207 -17.000 16.143 1.00 42.50 197 ASP A CA 1
ATOM 1600 C C . ASP A 1 197 ? 10.489 -16.270 17.298 1.00 42.50 197 ASP A C 1
ATOM 1602 O O . ASP A 1 197 ? 10.881 -15.165 17.663 1.00 42.50 197 ASP A O 1
ATOM 1606 N N . SER A 1 198 ? 9.434 -16.838 17.893 1.00 49.84 198 SER A N 1
ATOM 1607 C CA . SER A 1 198 ? 8.773 -16.223 19.054 1.00 49.84 198 SER A CA 1
ATOM 1608 C C . SER A 1 198 ? 9.510 -16.576 20.348 1.00 49.84 198 SER A C 1
ATOM 1610 O O . SER A 1 198 ? 9.765 -17.755 20.603 1.00 49.84 198 SER A O 1
ATOM 1612 N N . SER A 1 199 ? 9.802 -15.563 21.167 1.00 50.25 199 SER A N 1
ATOM 1613 C CA . SER A 1 199 ? 10.264 -15.692 22.555 1.00 50.25 199 SER A CA 1
ATOM 1614 C C . SER A 1 199 ? 9.451 -16.755 23.319 1.00 50.25 199 SER A C 1
ATOM 1616 O O . SER A 1 199 ? 8.248 -16.914 23.105 1.00 50.25 199 SER A O 1
ATOM 1618 N N . GLU A 1 200 ? 10.103 -17.545 24.180 1.00 55.94 200 GLU A N 1
ATOM 1619 C CA . GLU A 1 200 ? 9.442 -18.585 24.984 1.00 55.94 200 GLU A CA 1
ATOM 1620 C C . GLU A 1 200 ? 8.508 -17.947 26.039 1.00 55.94 200 GLU A C 1
ATOM 1622 O O . GLU A 1 200 ? 8.888 -17.778 27.194 1.00 55.94 200 GLU A O 1
ATOM 1627 N N . GLY A 1 201 ? 7.281 -17.559 25.668 1.00 70.94 201 GLY A N 1
ATOM 1628 C CA . GLY A 1 201 ? 6.314 -16.983 26.611 1.00 70.94 201 GLY A CA 1
ATOM 1629 C C . GLY A 1 201 ? 5.130 -16.243 25.974 1.00 70.94 201 GLY A C 1
ATOM 1630 O O . GLY A 1 201 ? 5.048 -16.139 24.751 1.00 70.94 201 GLY A O 1
ATOM 1631 N N . PRO A 1 202 ? 4.173 -15.755 26.792 1.00 80.75 202 PRO A N 1
ATOM 1632 C CA . PRO A 1 202 ? 3.171 -14.791 26.338 1.00 80.75 202 PRO A CA 1
ATOM 1633 C C . PRO A 1 202 ? 3.847 -13.477 25.911 1.00 80.75 202 PRO A C 1
ATOM 1635 O O . PRO A 1 202 ? 4.939 -13.178 26.401 1.00 80.75 202 PRO A O 1
ATOM 1638 N N . PRO A 1 203 ? 3.207 -12.673 25.042 1.00 88.00 203 PRO A N 1
ATOM 1639 C CA . PRO A 1 203 ? 3.801 -11.423 24.601 1.00 88.00 203 PRO A CA 1
ATOM 1640 C C . PRO A 1 203 ? 3.953 -10.448 25.766 1.00 88.00 203 PRO A C 1
ATOM 1642 O O . PRO A 1 203 ? 3.021 -10.285 26.554 1.00 88.00 203 PRO A O 1
ATOM 1645 N N . ASN A 1 204 ? 5.101 -9.782 25.843 1.00 90.44 204 ASN A N 1
ATOM 1646 C CA . ASN A 1 204 ? 5.355 -8.755 26.852 1.00 90.44 204 ASN A CA 1
ATOM 1647 C C . ASN A 1 204 ? 4.731 -7.400 26.467 1.00 90.44 204 ASN A C 1
ATOM 1649 O O . ASN A 1 204 ? 4.312 -7.187 25.323 1.00 90.44 204 ASN A O 1
ATOM 1653 N N . TRP A 1 205 ? 4.710 -6.451 27.412 1.00 92.56 205 TRP A N 1
ATOM 1654 C CA . TRP A 1 205 ? 4.171 -5.106 27.182 1.00 92.56 205 TRP A CA 1
ATOM 1655 C C . TRP A 1 205 ? 4.764 -4.417 25.946 1.00 92.56 205 TRP A C 1
ATOM 1657 O O . TRP A 1 205 ? 4.027 -3.852 25.140 1.00 92.56 205 TRP A O 1
ATOM 1667 N N . HIS A 1 206 ? 6.083 -4.490 25.761 1.00 92.62 206 HIS A N 1
ATOM 1668 C CA . HIS A 1 206 ? 6.760 -3.806 24.663 1.00 92.62 206 HIS A CA 1
ATOM 1669 C C . HIS A 1 206 ? 6.360 -4.375 23.292 1.00 92.62 206 HIS A C 1
ATOM 1671 O O . HIS A 1 206 ? 6.176 -3.623 22.334 1.00 92.62 206 HIS A O 1
ATOM 1677 N N . GLU A 1 207 ? 6.164 -5.692 23.192 1.00 92.25 207 GLU A N 1
ATOM 1678 C CA . GLU A 1 207 ? 5.645 -6.346 21.986 1.00 92.25 207 GLU A CA 1
ATOM 1679 C C . GLU A 1 207 ? 4.205 -5.907 21.680 1.00 92.25 207 GLU A C 1
ATOM 1681 O O . GLU A 1 207 ? 3.898 -5.572 20.531 1.00 92.25 207 GLU A O 1
ATOM 1686 N N . VAL A 1 208 ? 3.340 -5.838 22.700 1.00 93.75 208 VAL A N 1
ATOM 1687 C CA . VAL A 1 208 ? 1.953 -5.353 22.572 1.00 93.75 208 VAL A CA 1
ATOM 1688 C C . VAL A 1 208 ? 1.918 -3.889 22.130 1.00 93.75 208 VAL A C 1
ATOM 1690 O O . VAL A 1 208 ? 1.243 -3.548 21.155 1.00 93.75 208 VAL A O 1
ATOM 1693 N N . GLN A 1 209 ? 2.679 -3.029 22.805 1.00 94.62 209 GLN A N 1
ATOM 1694 C CA . GLN A 1 209 ? 2.775 -1.598 22.529 1.00 94.62 209 GLN A CA 1
ATOM 1695 C C . GLN A 1 209 ? 3.280 -1.345 21.102 1.00 94.62 209 GLN A C 1
ATOM 1697 O O . GLN A 1 209 ? 2.654 -0.601 20.344 1.00 94.62 209 GLN A O 1
ATOM 1702 N N . ARG A 1 210 ? 4.373 -2.004 20.695 1.00 93.12 210 ARG A N 1
ATOM 1703 C CA . ARG A 1 210 ? 4.931 -1.886 19.339 1.00 93.12 210 ARG A CA 1
ATOM 1704 C C . ARG A 1 210 ? 3.930 -2.347 18.281 1.00 93.12 210 ARG A C 1
ATOM 1706 O O . ARG A 1 210 ? 3.772 -1.687 17.254 1.00 93.12 210 ARG A O 1
ATOM 1713 N N . TYR A 1 211 ? 3.233 -3.456 18.529 1.00 93.25 211 TYR A N 1
ATOM 1714 C CA . TYR A 1 211 ? 2.227 -3.971 17.606 1.00 93.25 211 TYR A CA 1
ATOM 1715 C C . TYR A 1 211 ? 1.048 -3.009 17.438 1.00 93.25 211 TYR A C 1
ATOM 1717 O O . TYR A 1 211 ? 0.648 -2.731 16.305 1.00 93.25 211 TYR A O 1
ATOM 1725 N N . LEU A 1 212 ? 0.527 -2.454 18.536 1.00 95.19 212 LEU A N 1
ATOM 1726 C CA . LEU A 1 212 ? -0.542 -1.456 18.501 1.00 95.19 212 LEU A CA 1
ATOM 1727 C C . LEU A 1 212 ? -0.107 -0.193 17.754 1.00 95.19 212 LEU A C 1
ATOM 1729 O O . LEU A 1 212 ? -0.835 0.236 16.865 1.00 95.19 212 LEU A O 1
ATOM 1733 N N . ARG A 1 213 ? 1.092 0.342 18.025 1.00 93.81 213 ARG A N 1
ATOM 1734 C CA . ARG A 1 213 ? 1.626 1.530 17.331 1.00 93.81 213 ARG A CA 1
ATOM 1735 C C . ARG A 1 213 ? 1.812 1.311 15.829 1.00 93.81 213 ARG A C 1
ATOM 1737 O O . ARG A 1 213 ? 1.560 2.221 15.057 1.00 93.81 213 ARG A O 1
ATOM 1744 N N . LYS A 1 214 ? 2.204 0.108 15.399 1.00 91.06 214 LYS A N 1
ATOM 1745 C CA . LYS A 1 214 ? 2.359 -0.227 13.970 1.00 91.06 214 LYS A CA 1
ATOM 1746 C C . LYS A 1 214 ? 1.027 -0.490 13.257 1.00 91.06 214 LYS A C 1
ATOM 1748 O O . LYS A 1 214 ? 0.934 -0.335 12.038 1.00 91.06 214 LYS A O 1
ATOM 1753 N N . THR A 1 215 ? 0.019 -0.942 14.001 1.00 92.25 215 THR A N 1
ATOM 1754 C CA . THR A 1 215 ? -1.243 -1.440 13.439 1.00 92.25 215 THR A CA 1
ATOM 1755 C C . THR A 1 215 ? -2.367 -0.413 13.517 1.00 92.25 215 THR A C 1
ATOM 1757 O O . THR A 1 215 ? -3.142 -0.299 12.577 1.00 92.25 215 THR A O 1
ATOM 1760 N N . CYS A 1 216 ? -2.482 0.329 14.615 1.00 94.44 216 CYS A N 1
ATOM 1761 C CA . CYS A 1 216 ? -3.560 1.283 14.870 1.00 94.44 216 CYS A CA 1
ATOM 1762 C C . CYS A 1 216 ? -3.057 2.699 14.584 1.00 94.44 216 CYS A C 1
ATOM 1764 O O . CYS A 1 216 ? -2.705 3.426 15.505 1.00 94.44 216 CYS A O 1
ATOM 1766 N N . LEU A 1 217 ? -2.976 3.061 13.304 1.00 92.44 217 LEU A N 1
ATOM 1767 C CA . LEU A 1 217 ? -2.354 4.319 12.886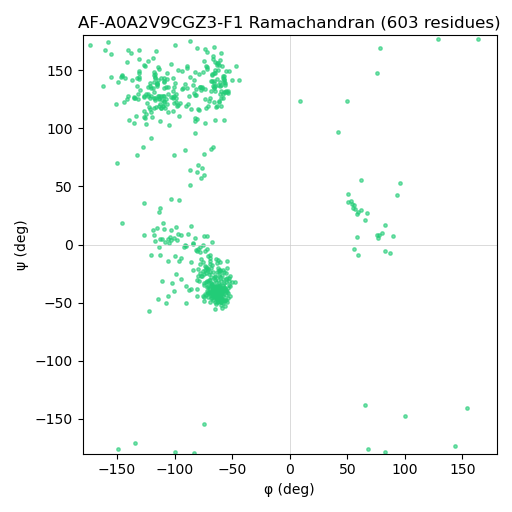 1.00 92.44 217 LEU A CA 1
ATOM 1768 C C . LEU A 1 217 ? -3.356 5.471 12.830 1.00 92.44 217 LEU A C 1
ATOM 1770 O O . LEU A 1 217 ? -3.109 6.511 13.418 1.00 92.44 217 LEU A O 1
ATOM 1774 N N . ALA A 1 218 ? -4.499 5.292 12.168 1.00 93.69 218 ALA A N 1
ATOM 1775 C CA . ALA A 1 218 ? -5.507 6.344 11.982 1.00 93.69 218 ALA A CA 1
ATOM 1776 C C . ALA A 1 218 ? -6.901 5.891 12.441 1.00 93.69 218 ALA A C 1
ATOM 1778 O O . ALA A 1 218 ? -7.916 6.170 11.802 1.00 93.69 218 ALA A O 1
ATOM 1779 N N . VAL A 1 219 ? -6.947 5.098 13.514 1.00 94.75 219 VAL A N 1
ATOM 1780 C CA . VAL A 1 219 ? -8.199 4.652 14.141 1.00 94.75 219 VAL A CA 1
ATOM 1781 C C . VAL A 1 219 ? -8.960 5.884 14.650 1.00 94.75 219 VAL A C 1
ATOM 1783 O O . VAL A 1 219 ? -8.332 6.760 15.233 1.00 94.75 219 VAL A O 1
ATOM 1786 N N . PRO A 1 220 ? -10.292 5.988 14.472 1.00 94.12 220 PRO A N 1
ATOM 1787 C CA . PRO A 1 220 ? -11.025 7.219 14.788 1.00 94.12 220 PRO A CA 1
ATOM 1788 C C . PRO A 1 220 ? -10.937 7.659 16.257 1.00 94.12 220 PRO A C 1
ATOM 1790 O O . PRO A 1 220 ? -11.139 8.835 16.539 1.00 94.12 220 PRO A O 1
ATOM 1793 N N . TYR A 1 221 ? -10.645 6.742 17.179 1.00 96.38 221 TYR A N 1
ATOM 1794 C CA . TYR A 1 221 ? -10.575 6.987 18.619 1.00 96.38 221 TYR A CA 1
ATOM 1795 C C . TYR A 1 221 ? -9.132 6.925 19.120 1.00 96.38 221 TYR A C 1
ATOM 1797 O O . TYR A 1 221 ? -8.378 6.048 18.691 1.00 96.38 221 TYR A O 1
ATOM 1805 N N . ARG A 1 222 ? -8.784 7.780 20.091 1.00 97.44 222 ARG A N 1
ATOM 1806 C CA . ARG A 1 222 ? -7.545 7.630 20.868 1.00 97.44 222 ARG A CA 1
ATOM 1807 C C . ARG A 1 222 ? -7.568 6.285 21.587 1.00 97.44 222 ARG A C 1
ATOM 1809 O O . ARG A 1 222 ? -8.582 5.903 22.178 1.00 97.44 222 ARG A O 1
ATOM 1816 N N . LEU A 1 223 ? -6.436 5.592 21.568 1.00 98.12 223 LEU A N 1
ATOM 1817 C CA . LEU A 1 223 ? -6.224 4.406 22.388 1.00 98.12 223 LEU A CA 1
ATOM 1818 C C . LEU A 1 223 ? -5.443 4.798 23.640 1.00 98.12 223 LEU A C 1
ATOM 1820 O O . LEU A 1 223 ? -4.308 5.262 23.534 1.00 98.12 223 LEU A O 1
ATOM 1824 N N . ASN A 1 224 ? -6.039 4.591 24.813 1.00 98.12 224 ASN A N 1
ATOM 1825 C CA . ASN A 1 224 ? -5.357 4.780 26.092 1.00 98.12 224 ASN A CA 1
ATOM 1826 C C . ASN A 1 224 ? -4.661 3.477 26.481 1.00 98.12 224 ASN A C 1
ATOM 1828 O O . ASN A 1 224 ? -5.307 2.437 26.589 1.00 98.12 224 ASN A O 1
ATOM 1832 N N . LEU A 1 225 ? -3.347 3.528 26.644 1.00 98.06 225 LEU A N 1
ATOM 1833 C CA . LEU A 1 225 ? -2.490 2.393 26.949 1.00 98.06 225 LEU A CA 1
ATOM 1834 C C . LEU A 1 225 ? -2.070 2.471 28.415 1.00 98.06 225 LEU A C 1
ATOM 1836 O O . LEU A 1 225 ? -1.332 3.374 28.793 1.00 98.06 225 LEU A O 1
ATOM 1840 N N . GLU A 1 226 ? -2.512 1.527 29.234 1.00 97.75 226 GLU A N 1
ATOM 1841 C CA . GLU A 1 226 ? -2.159 1.456 30.651 1.00 97.75 226 GLU A CA 1
ATOM 1842 C C . GLU A 1 226 ? -1.279 0.233 30.898 1.00 97.75 226 GLU A C 1
ATOM 1844 O O . GLU A 1 226 ? -1.638 -0.885 30.530 1.00 97.75 226 GLU A O 1
ATOM 1849 N N . HIS A 1 227 ? -0.130 0.434 31.533 1.00 96.88 227 HIS A N 1
ATOM 1850 C CA . HIS A 1 227 ? 0.789 -0.639 31.889 1.00 96.88 227 HIS A CA 1
ATOM 1851 C C . HIS A 1 227 ? 1.032 -0.647 33.390 1.00 96.88 227 HIS A C 1
ATOM 1853 O O . HIS A 1 227 ? 1.546 0.325 33.942 1.00 96.88 227 HIS A O 1
ATOM 1859 N N . THR A 1 228 ? 0.655 -1.744 34.042 1.00 95.25 228 THR A N 1
ATOM 1860 C CA . THR A 1 228 ? 0.762 -1.913 35.490 1.00 95.25 228 THR A CA 1
ATOM 1861 C C . THR A 1 228 ? 1.868 -2.906 35.829 1.00 95.25 228 THR A C 1
ATOM 1863 O O . THR A 1 228 ? 1.765 -4.087 35.503 1.00 95.25 228 THR A O 1
ATOM 1866 N N . LEU A 1 229 ? 2.897 -2.444 36.543 1.00 91.62 229 LEU A N 1
ATOM 1867 C CA . LEU A 1 229 ? 4.005 -3.258 37.048 1.00 91.62 229 LEU A CA 1
ATOM 1868 C C . LEU A 1 229 ? 4.242 -2.950 38.530 1.00 91.62 229 LEU A C 1
ATOM 1870 O O . LEU A 1 229 ? 4.437 -1.799 38.919 1.00 91.62 229 LEU A O 1
ATOM 1874 N N . GLY A 1 230 ? 4.222 -3.986 39.376 1.00 85.25 230 GLY A N 1
ATOM 1875 C CA . GLY A 1 230 ? 4.476 -3.837 40.816 1.00 85.25 230 GLY A CA 1
ATOM 1876 C C . GLY A 1 230 ? 3.495 -2.896 41.530 1.00 85.25 230 GLY A C 1
ATOM 1877 O O . GLY A 1 230 ? 3.870 -2.250 42.503 1.00 85.25 230 GLY A O 1
ATOM 1878 N N . GLY A 1 231 ? 2.262 -2.778 41.025 1.00 82.94 231 GLY A N 1
ATOM 1879 C CA . GLY A 1 231 ? 1.233 -1.871 41.549 1.00 82.94 231 GLY A CA 1
ATOM 1880 C C . GLY A 1 231 ? 1.336 -0.417 41.065 1.00 82.94 231 GLY A C 1
ATOM 1881 O O . GLY A 1 231 ? 0.428 0.365 41.335 1.00 82.94 231 GLY A O 1
ATOM 1882 N N . SER A 1 232 ? 2.386 -0.050 40.323 1.00 90.44 232 SER A N 1
ATOM 1883 C CA . SER A 1 232 ? 2.494 1.251 39.651 1.00 90.44 232 SER A CA 1
ATOM 1884 C C . SER A 1 232 ? 1.932 1.162 38.234 1.00 90.44 232 SER A C 1
ATOM 1886 O O . SER A 1 232 ? 2.199 0.180 37.546 1.00 90.44 232 SER A O 1
ATOM 1888 N N . THR A 1 233 ? 1.172 2.170 37.793 1.00 94.38 233 THR A N 1
ATOM 1889 C CA . THR A 1 233 ? 0.580 2.212 36.444 1.00 94.38 233 THR A CA 1
ATOM 1890 C C . THR A 1 233 ? 1.120 3.395 35.651 1.00 94.38 233 THR A C 1
ATOM 1892 O O . THR A 1 233 ? 1.005 4.540 36.086 1.00 94.38 233 THR A O 1
ATOM 1895 N N . THR A 1 234 ? 1.683 3.123 34.476 1.00 96.44 234 THR A N 1
ATOM 1896 C CA . THR A 1 234 ? 2.075 4.132 33.484 1.00 96.44 234 THR A CA 1
ATOM 1897 C C . THR A 1 234 ? 1.014 4.233 32.398 1.00 96.44 234 THR A C 1
ATOM 1899 O O . THR A 1 234 ? 0.504 3.204 31.956 1.00 96.44 234 THR A O 1
ATOM 1902 N N . ILE A 1 235 ? 0.703 5.452 31.955 1.00 95.50 235 ILE A N 1
ATOM 1903 C CA . ILE A 1 235 ? -0.309 5.716 30.927 1.00 95.50 235 ILE A CA 1
ATOM 1904 C C . ILE A 1 235 ? 0.359 6.365 29.716 1.00 95.50 235 ILE A C 1
ATOM 1906 O O . ILE A 1 235 ? 1.098 7.338 29.855 1.00 95.50 235 ILE A O 1
ATOM 1910 N N . GLU A 1 236 ? 0.065 5.843 28.532 1.00 96.25 236 GLU A N 1
ATOM 1911 C CA . GLU A 1 236 ? 0.455 6.396 27.237 1.00 96.25 236 GLU A CA 1
ATOM 1912 C C . GLU A 1 236 ? -0.756 6.457 26.300 1.00 96.25 236 GLU A C 1
ATOM 1914 O O . GLU A 1 236 ? -1.787 5.834 26.552 1.00 96.25 236 GLU A 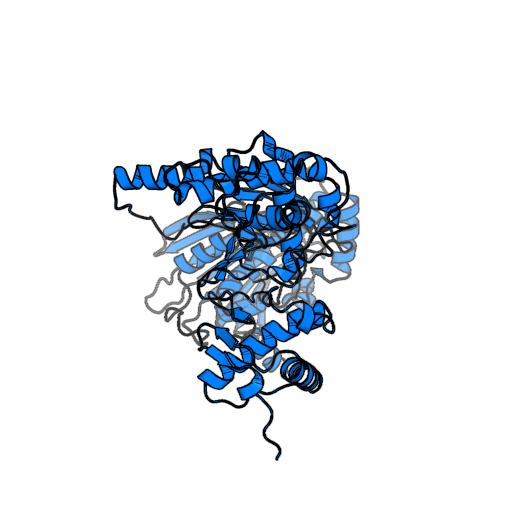O 1
ATOM 1919 N N . THR A 1 237 ? -0.629 7.173 25.183 1.00 96.75 237 THR A N 1
ATOM 1920 C CA . THR A 1 237 ? -1.682 7.248 24.166 1.00 96.75 237 THR A CA 1
ATOM 1921 C C . THR A 1 237 ? -1.170 6.858 22.782 1.00 96.75 237 THR A C 1
ATOM 1923 O O . THR A 1 237 ? 0.024 6.956 22.458 1.00 96.75 237 THR A O 1
ATOM 1926 N N . ILE A 1 238 ? -2.101 6.380 21.958 1.00 95.94 238 ILE A N 1
ATOM 1927 C CA . ILE A 1 238 ? -1.965 6.323 20.503 1.00 95.94 238 ILE A CA 1
ATOM 1928 C C . ILE A 1 238 ? -3.094 7.169 19.925 1.00 95.94 238 ILE A C 1
ATOM 1930 O O . ILE A 1 238 ? -4.267 6.803 20.025 1.00 95.94 238 ILE A O 1
ATOM 1934 N N . ASP A 1 239 ? -2.724 8.307 19.353 1.00 94.50 239 ASP A N 1
ATOM 1935 C CA . ASP A 1 239 ? -3.625 9.220 18.660 1.00 94.50 239 ASP A CA 1
ATOM 1936 C C . ASP A 1 239 ? -3.640 8.917 17.151 1.00 94.50 239 ASP A C 1
ATOM 1938 O O . ASP A 1 239 ? -2.625 8.459 16.614 1.00 94.50 239 ASP A O 1
ATOM 1942 N N . PRO A 1 240 ? -4.764 9.160 16.450 1.00 90.69 240 PRO A N 1
ATOM 1943 C CA . PRO A 1 240 ? -4.821 9.003 15.003 1.00 90.69 240 PRO A CA 1
ATOM 1944 C C . PRO A 1 240 ? -3.811 9.911 14.300 1.00 90.69 240 PRO A C 1
ATOM 1946 O O . PRO A 1 240 ? -3.830 11.130 14.479 1.00 90.69 240 PRO A O 1
ATOM 1949 N N . ILE A 1 241 ? -2.974 9.322 13.449 1.00 88.19 241 ILE A N 1
ATOM 1950 C CA . ILE A 1 241 ? -2.040 10.066 12.607 1.00 88.19 241 ILE A CA 1
ATOM 1951 C C . ILE A 1 241 ? -2.776 10.741 11.438 1.00 88.19 241 ILE A C 1
ATOM 1953 O O . ILE A 1 241 ? -3.758 10.190 10.922 1.00 88.19 241 ILE A O 1
ATOM 1957 N N . PRO A 1 242 ? -2.302 11.909 10.966 1.00 89.31 242 PRO A N 1
ATOM 1958 C CA . PRO A 1 242 ? -2.754 12.453 9.693 1.00 89.31 242 PRO A CA 1
ATOM 1959 C C . PRO A 1 242 ? -2.361 11.517 8.541 1.00 89.31 242 PRO A C 1
ATOM 1961 O O . PRO A 1 242 ? -1.363 10.802 8.612 1.00 89.31 242 PRO A O 1
ATOM 1964 N N . LEU A 1 243 ? -3.110 11.559 7.435 1.00 90.19 243 LEU A N 1
ATOM 1965 C CA . LEU A 1 243 ? -2.755 10.853 6.196 1.00 90.19 243 LEU A CA 1
ATOM 1966 C C . LEU A 1 243 ? -1.650 11.605 5.439 1.00 90.19 243 LEU A C 1
ATOM 1968 O O . LEU A 1 243 ? -1.845 12.038 4.307 1.00 90.19 243 LEU A O 1
ATOM 1972 N N . ARG A 1 244 ? -0.517 11.815 6.110 1.00 91.12 244 ARG A N 1
ATOM 1973 C CA . ARG A 1 244 ? 0.629 12.574 5.618 1.00 91.12 244 ARG A CA 1
ATOM 1974 C C . ARG A 1 244 ? 1.904 11.784 5.870 1.00 91.12 244 ARG A C 1
ATOM 1976 O O . ARG A 1 244 ? 2.084 11.217 6.944 1.00 91.12 244 ARG A O 1
ATOM 1983 N N . VAL A 1 245 ? 2.780 11.749 4.878 1.00 91.69 245 VAL A N 1
ATOM 1984 C CA . VAL A 1 245 ? 4.104 11.143 4.997 1.00 91.69 245 VAL A CA 1
ATOM 1985 C C . VAL A 1 245 ? 5.008 12.113 5.751 1.00 91.69 245 VAL A C 1
ATOM 1987 O O . VAL A 1 245 ? 5.031 13.305 5.456 1.00 91.69 245 VAL A O 1
ATOM 1990 N N . GLU A 1 246 ? 5.781 11.612 6.708 1.00 88.56 246 GLU A N 1
ATOM 1991 C CA . GLU A 1 246 ? 6.760 12.414 7.437 1.00 88.56 246 GLU A CA 1
ATOM 1992 C C . GLU A 1 246 ? 8.176 11.921 7.146 1.00 88.56 246 GLU A C 1
ATOM 1994 O O . GLU A 1 246 ? 8.452 10.722 7.154 1.00 88.56 246 GLU A O 1
ATOM 1999 N N . PHE A 1 247 ? 9.087 12.864 6.912 1.00 87.00 247 PHE A N 1
ATOM 2000 C CA . PHE A 1 247 ? 10.515 12.591 6.793 1.00 87.00 247 PHE A CA 1
ATOM 2001 C C . PHE A 1 247 ? 11.269 13.312 7.914 1.00 87.00 247 PHE A C 1
ATOM 2003 O O . PHE A 1 247 ? 10.867 14.407 8.314 1.00 87.00 247 PHE A O 1
ATOM 2010 N N . PRO A 1 248 ? 12.368 12.741 8.431 1.00 84.19 248 PRO A N 1
ATOM 2011 C CA . PRO A 1 248 ? 13.181 13.425 9.426 1.00 84.19 248 PRO A CA 1
ATOM 2012 C C . PRO A 1 248 ? 13.887 14.649 8.810 1.00 84.19 248 PRO A C 1
ATOM 2014 O O . PRO A 1 248 ? 14.289 14.604 7.642 1.00 84.19 248 PRO A O 1
ATOM 2017 N N . PRO A 1 249 ? 14.095 15.742 9.563 1.00 84.50 249 PRO A N 1
ATOM 2018 C CA . PRO A 1 249 ? 15.007 16.807 9.146 1.00 84.50 249 PRO A CA 1
ATOM 2019 C C . PRO A 1 249 ? 16.428 16.259 8.886 1.00 84.50 249 PRO A C 1
ATOM 2021 O O . PRO A 1 249 ? 16.847 15.341 9.594 1.00 84.50 249 PRO A O 1
ATOM 2024 N N . PRO A 1 250 ? 17.184 16.785 7.899 1.00 87.50 250 PRO A N 1
ATOM 2025 C CA . PRO A 1 250 ? 16.851 17.881 6.973 1.00 87.50 250 PRO A CA 1
ATOM 2026 C C . PRO A 1 250 ? 16.130 17.424 5.684 1.00 87.50 250 PRO A C 1
ATOM 2028 O O . PRO A 1 250 ? 15.973 18.200 4.737 1.00 87.50 250 PRO A O 1
ATOM 2031 N N . TYR A 1 251 ? 15.710 16.159 5.597 1.00 86.75 251 TYR A N 1
ATOM 2032 C CA . TYR A 1 251 ? 15.084 15.604 4.393 1.00 86.75 251 TYR A CA 1
ATOM 2033 C C . TYR A 1 251 ? 13.668 16.144 4.150 1.00 86.75 251 TYR A C 1
ATOM 2035 O O . TYR A 1 251 ? 13.277 16.331 2.997 1.00 86.75 251 TYR A O 1
ATOM 2043 N N . SER A 1 252 ? 12.925 16.460 5.216 1.00 88.88 252 SER A N 1
ATOM 2044 C CA . SER A 1 252 ? 11.576 17.041 5.138 1.00 88.88 252 SER A CA 1
ATOM 2045 C C . SER A 1 252 ? 11.502 18.364 4.373 1.00 88.88 252 SER A C 1
ATOM 2047 O O . SER A 1 252 ? 10.490 18.637 3.738 1.00 88.88 252 SER A O 1
ATOM 2049 N N . GLU A 1 253 ? 12.564 19.173 4.369 1.00 89.25 253 GLU A N 1
ATOM 2050 C CA . GLU A 1 253 ? 12.565 20.500 3.734 1.00 89.25 253 GLU A CA 1
ATOM 2051 C C . GLU A 1 253 ? 12.491 20.459 2.204 1.00 89.25 253 GLU A C 1
ATOM 2053 O O . GLU A 1 253 ? 12.099 21.441 1.572 1.00 89.25 253 GLU A O 1
ATOM 2058 N N . LYS A 1 254 ? 12.909 19.344 1.595 1.00 91.19 254 LYS A N 1
ATOM 2059 C CA . LYS A 1 254 ? 12.880 19.137 0.136 1.00 91.19 254 LYS A CA 1
ATOM 2060 C C . LYS A 1 254 ? 12.005 17.962 -0.273 1.00 91.19 254 LYS A C 1
ATOM 2062 O O . LYS A 1 254 ? 12.089 17.511 -1.415 1.00 91.19 254 LYS A O 1
ATOM 2067 N N . ALA A 1 255 ? 11.197 17.454 0.650 1.00 92.44 255 ALA A N 1
ATOM 2068 C CA . ALA A 1 255 ? 10.225 16.431 0.340 1.00 92.44 255 ALA A CA 1
ATOM 2069 C C . ALA A 1 255 ? 9.151 16.995 -0.597 1.00 92.44 255 ALA A C 1
ATOM 2071 O O . ALA A 1 255 ? 8.634 18.094 -0.396 1.00 92.44 255 ALA A O 1
ATOM 2072 N N . ILE A 1 256 ? 8.814 16.227 -1.624 1.00 95.00 256 ILE A N 1
ATOM 2073 C CA . ILE A 1 256 ? 7.689 16.497 -2.510 1.00 95.00 256 ILE A CA 1
ATOM 2074 C C . ILE A 1 256 ? 6.528 15.656 -2.006 1.00 95.00 256 ILE A C 1
ATOM 2076 O O . ILE A 1 256 ? 6.635 14.432 -1.955 1.00 95.00 256 ILE A O 1
ATOM 2080 N N . HIS A 1 257 ? 5.439 16.324 -1.640 1.00 95.12 257 HIS A N 1
ATOM 2081 C CA . HIS A 1 257 ? 4.212 15.712 -1.148 1.00 95.12 257 HIS A CA 1
ATOM 2082 C C . HIS A 1 257 ? 3.159 15.723 -2.251 1.00 95.12 257 HIS A C 1
ATOM 2084 O O . HIS A 1 257 ? 2.878 16.767 -2.839 1.00 95.12 257 HIS A O 1
ATOM 2090 N N . ILE A 1 258 ? 2.592 14.557 -2.535 1.00 96.94 258 ILE A N 1
ATOM 2091 C CA . ILE A 1 258 ? 1.657 14.336 -3.630 1.00 96.94 258 ILE A CA 1
ATOM 2092 C C . ILE A 1 258 ? 0.342 13.825 -3.044 1.00 96.94 258 ILE A C 1
ATOM 2094 O O . ILE A 1 258 ? 0.306 12.703 -2.524 1.00 96.94 258 ILE A O 1
ATOM 2098 N N . PRO A 1 259 ? -0.749 14.603 -3.136 1.00 96.75 259 PRO A N 1
ATOM 2099 C CA . PRO A 1 259 ? -2.047 14.142 -2.678 1.00 96.75 259 PRO A CA 1
ATOM 2100 C C . PRO A 1 259 ? -2.539 12.991 -3.559 1.00 96.75 259 PRO A C 1
ATOM 2102 O O . PRO A 1 259 ? -2.480 13.043 -4.788 1.00 96.75 259 PRO A O 1
ATOM 2105 N N . ILE A 1 260 ? -3.074 11.959 -2.916 1.00 95.25 260 ILE A N 1
ATOM 2106 C CA . ILE A 1 260 ? -3.749 10.840 -3.563 1.00 95.25 260 ILE A CA 1
ATOM 2107 C C . ILE A 1 260 ? -5.234 10.951 -3.230 1.00 95.25 260 ILE A C 1
ATOM 2109 O O . ILE A 1 260 ? -5.612 10.905 -2.066 1.00 95.25 260 ILE A O 1
ATOM 2113 N N . SER A 1 261 ? -6.081 11.094 -4.245 1.00 94.25 261 SER A N 1
ATOM 2114 C CA . SER A 1 261 ? -7.534 10.964 -4.132 1.00 94.25 261 SER A CA 1
ATOM 2115 C C . SER A 1 261 ? -8.132 10.315 -5.383 1.00 94.25 261 SER A C 1
ATOM 2117 O O . SER A 1 261 ? -7.941 10.815 -6.492 1.00 94.25 261 SER A O 1
ATOM 2119 N N . ASN A 1 262 ? -8.836 9.196 -5.221 1.00 90.06 262 ASN A N 1
ATOM 2120 C CA . ASN A 1 262 ? -9.638 8.575 -6.274 1.00 90.06 262 ASN A CA 1
ATOM 2121 C C . ASN A 1 262 ? -10.945 8.065 -5.653 1.00 90.06 262 ASN A C 1
ATOM 2123 O O . ASN A 1 262 ? -10.954 7.078 -4.913 1.00 90.06 262 ASN A O 1
ATOM 2127 N N . GLU A 1 263 ? -12.040 8.764 -5.957 1.00 87.62 263 GLU A N 1
ATOM 2128 C CA . GLU A 1 263 ? -13.369 8.478 -5.412 1.00 87.62 263 GLU A CA 1
ATOM 2129 C C . GLU A 1 263 ? -13.940 7.146 -5.909 1.00 87.62 263 GLU A C 1
ATOM 2131 O O . GLU A 1 263 ? -14.615 6.467 -5.145 1.00 87.62 263 GLU A O 1
ATOM 2136 N N . GLU A 1 264 ? -13.651 6.733 -7.146 1.00 84.75 264 GLU A N 1
ATOM 2137 C CA . GLU A 1 264 ? -14.163 5.479 -7.723 1.00 84.75 264 GLU A CA 1
ATOM 2138 C C . GLU A 1 264 ? -13.541 4.248 -7.053 1.00 84.75 264 GLU A C 1
ATOM 2140 O O . GLU A 1 264 ? -14.209 3.243 -6.803 1.00 84.75 264 GLU A O 1
ATOM 2145 N N . LEU A 1 265 ? -12.251 4.330 -6.725 1.00 82.62 265 LEU A N 1
ATOM 2146 C CA . LEU A 1 265 ? -11.542 3.280 -5.994 1.00 82.62 265 LEU A CA 1
ATOM 2147 C C . LEU A 1 265 ? -11.683 3.399 -4.478 1.00 82.62 265 LEU A C 1
ATOM 2149 O O . LEU A 1 265 ? -11.371 2.439 -3.770 1.00 82.62 265 LEU A O 1
ATOM 2153 N N . GLY A 1 266 ? -12.134 4.553 -3.985 1.00 89.25 266 GLY A N 1
ATOM 2154 C CA . GLY A 1 266 ? -12.181 4.859 -2.564 1.00 89.25 266 GLY A CA 1
ATOM 2155 C C . GLY A 1 266 ? -10.793 4.854 -1.955 1.00 89.25 266 GLY A C 1
ATOM 2156 O O . GLY A 1 266 ? -10.543 4.106 -1.016 1.00 89.25 266 GLY A O 1
ATOM 2157 N N . ILE A 1 267 ? -9.876 5.645 -2.502 1.00 91.81 267 ILE A N 1
ATOM 2158 C CA . ILE A 1 267 ? -8.554 5.857 -1.906 1.00 91.81 267 ILE A CA 1
ATOM 2159 C C . ILE A 1 267 ? -8.318 7.341 -1.666 1.00 91.81 267 ILE A C 1
ATOM 2161 O O . ILE A 1 267 ? -8.592 8.165 -2.536 1.00 91.81 267 ILE A O 1
ATOM 2165 N N . VAL A 1 268 ? -7.781 7.672 -0.493 1.00 95.06 268 VAL A N 1
ATOM 2166 C CA . VAL A 1 268 ? -7.393 9.037 -0.124 1.00 95.06 268 VAL A CA 1
ATOM 2167 C C . VAL A 1 268 ? -6.123 9.024 0.718 1.00 95.06 268 VAL A C 1
ATOM 2169 O O . VAL A 1 268 ? -5.940 8.132 1.543 1.00 95.06 268 VAL A O 1
ATOM 2172 N N . GLY A 1 269 ? -5.242 10.001 0.551 1.00 95.62 269 GLY A N 1
ATOM 2173 C CA . GLY A 1 269 ? -4.050 10.148 1.375 1.00 95.62 269 GLY A CA 1
ATOM 2174 C C . GLY A 1 269 ? -2.931 10.871 0.649 1.00 95.62 269 GLY A C 1
ATOM 2175 O O . GLY A 1 269 ? -3.177 11.821 -0.092 1.00 95.62 269 GLY A O 1
ATOM 2176 N N . GLU A 1 270 ? -1.703 10.413 0.855 1.00 96.00 270 GLU A N 1
ATOM 2177 C CA . GLU A 1 270 ? -0.513 11.071 0.334 1.00 96.00 270 GLU A CA 1
ATOM 2178 C C . GLU A 1 270 ? 0.570 10.060 -0.043 1.00 96.00 270 GLU A C 1
ATOM 2180 O O . GLU A 1 270 ? 0.756 9.029 0.605 1.00 96.00 270 GLU A O 1
ATOM 2185 N N . VAL A 1 271 ? 1.316 10.395 -1.086 1.00 95.19 271 VAL A N 1
ATOM 2186 C CA . VAL A 1 271 ? 2.612 9.809 -1.411 1.00 95.19 271 VAL A CA 1
ATOM 2187 C C . VAL A 1 271 ? 3.645 10.917 -1.358 1.00 95.19 271 VAL A C 1
ATOM 2189 O O . VAL A 1 271 ? 3.386 12.020 -1.826 1.00 95.19 271 VAL A O 1
ATOM 2192 N N . ALA A 1 272 ? 4.827 10.640 -0.824 1.00 94.69 272 ALA A N 1
ATOM 2193 C CA . ALA A 1 272 ? 5.887 11.633 -0.801 1.00 94.69 272 ALA A CA 1
ATOM 2194 C C . ALA A 1 272 ? 7.250 11.010 -1.067 1.00 94.69 272 ALA A C 1
ATOM 2196 O O . ALA A 1 272 ? 7.461 9.813 -0.868 1.00 94.69 272 ALA A O 1
ATOM 2197 N N . PHE A 1 273 ? 8.189 11.824 -1.527 1.00 93.81 273 PHE A N 1
ATOM 2198 C CA . PHE A 1 273 ? 9.572 11.404 -1.709 1.00 93.81 273 PHE A CA 1
ATOM 2199 C C . PHE A 1 273 ? 10.527 12.587 -1.651 1.00 93.81 273 PHE A C 1
ATOM 2201 O O . PHE A 1 273 ? 10.135 13.742 -1.796 1.00 93.81 273 PHE A O 1
ATOM 2208 N N . VAL A 1 274 ? 11.805 12.279 -1.472 1.00 92.75 274 VAL A N 1
ATOM 2209 C CA . VAL A 1 274 ? 12.892 13.251 -1.494 1.00 92.75 274 VAL A CA 1
ATOM 2210 C C . VAL A 1 274 ? 13.702 13.034 -2.774 1.00 92.75 274 VAL A C 1
ATOM 2212 O O . VAL A 1 274 ? 14.207 11.928 -2.985 1.00 92.75 274 VAL A O 1
ATOM 2215 N N . PRO A 1 275 ? 13.849 14.051 -3.644 1.00 92.81 275 PRO A N 1
ATOM 2216 C CA . PRO A 1 275 ? 14.616 13.927 -4.881 1.00 92.81 275 PRO A CA 1
ATOM 2217 C C . PRO A 1 275 ? 16.041 13.410 -4.651 1.00 92.81 275 PRO A C 1
ATOM 2219 O O . PRO A 1 275 ? 16.784 13.947 -3.821 1.00 92.81 275 PRO A O 1
ATOM 2222 N N . ALA A 1 276 ? 16.461 12.419 -5.444 1.00 90.19 276 ALA A N 1
ATOM 2223 C CA . ALA A 1 276 ? 17.785 11.805 -5.327 1.00 90.19 276 ALA A CA 1
ATOM 2224 C C . ALA A 1 276 ? 18.955 12.809 -5.383 1.00 90.19 276 ALA A C 1
ATOM 2226 O O . ALA A 1 276 ? 19.872 12.667 -4.570 1.00 90.19 276 ALA A O 1
ATOM 2227 N N . PRO A 1 277 ? 18.953 13.849 -6.254 1.00 89.88 277 PRO A N 1
ATOM 2228 C CA . PRO A 1 277 ? 20.036 14.834 -6.271 1.00 89.88 277 PRO A CA 1
ATOM 2229 C C . PRO A 1 277 ? 20.240 15.536 -4.922 1.00 89.88 277 PRO A C 1
ATOM 2231 O O . PRO A 1 277 ? 21.376 15.799 -4.531 1.00 89.88 277 PRO A O 1
ATOM 2234 N N . TYR A 1 278 ? 19.154 15.807 -4.192 1.00 89.19 278 TYR A N 1
ATOM 2235 C CA . TYR A 1 278 ? 19.226 16.428 -2.873 1.00 89.19 278 TYR A CA 1
ATOM 2236 C C . TYR A 1 278 ? 19.713 15.440 -1.811 1.00 89.19 278 TYR A C 1
ATOM 2238 O O . TYR A 1 278 ? 20.654 15.755 -1.084 1.00 89.19 278 TYR A O 1
ATOM 2246 N N . SER A 1 279 ? 19.128 14.236 -1.773 1.00 86.62 279 SER A N 1
ATOM 2247 C CA . SER A 1 279 ? 19.504 13.192 -0.808 1.00 86.62 279 SER A CA 1
ATOM 2248 C C . SER A 1 279 ? 20.993 12.857 -0.898 1.00 86.62 279 SER A C 1
ATOM 2250 O O . SER A 1 279 ? 21.697 12.882 0.107 1.00 86.62 279 SER A O 1
ATOM 2252 N N . LYS A 1 280 ? 21.509 12.645 -2.115 1.00 86.88 280 LYS A N 1
ATOM 2253 C CA . LYS A 1 280 ? 22.926 12.330 -2.342 1.00 86.88 280 LYS A CA 1
ATOM 2254 C C . LYS A 1 280 ? 23.862 13.464 -1.938 1.00 86.88 280 LYS A C 1
ATOM 2256 O O . LYS A 1 280 ? 24.958 13.207 -1.444 1.00 86.88 280 LYS A O 1
ATOM 2261 N N . ARG A 1 281 ? 23.459 14.720 -2.162 1.00 87.56 281 ARG A N 1
ATOM 2262 C CA . ARG A 1 281 ? 24.255 15.883 -1.753 1.00 87.56 281 ARG A CA 1
ATOM 2263 C C . ARG A 1 281 ? 24.365 15.956 -0.231 1.00 87.56 281 ARG A C 1
ATOM 2265 O O . ARG A 1 281 ? 25.480 16.037 0.268 1.00 87.56 281 ARG A O 1
ATOM 2272 N N . LEU A 1 282 ? 23.240 15.851 0.476 1.00 84.56 282 LEU A N 1
ATOM 2273 C CA . LEU A 1 282 ? 23.219 15.838 1.940 1.00 84.56 282 LEU A CA 1
ATOM 2274 C C . LEU A 1 282 ? 24.029 14.675 2.510 1.00 84.56 282 LEU A C 1
ATOM 2276 O O . LEU A 1 282 ? 24.867 14.885 3.373 1.00 84.56 282 LEU A O 1
ATOM 2280 N N . GLN A 1 283 ? 23.829 13.457 2.004 1.00 83.31 283 GLN A N 1
ATOM 2281 C CA . GLN A 1 283 ? 24.590 12.288 2.452 1.00 83.31 283 GLN A CA 1
ATOM 2282 C C . GLN A 1 283 ? 26.100 12.498 2.272 1.00 83.31 283 GLN A C 1
ATOM 2284 O O . GLN A 1 283 ? 26.879 12.132 3.147 1.00 83.31 283 GLN A O 1
ATOM 2289 N N . LYS A 1 284 ? 26.524 13.130 1.168 1.00 85.81 284 LYS A N 1
ATOM 2290 C CA . LYS A 1 284 ? 27.930 13.475 0.933 1.00 85.81 284 LYS A CA 1
ATOM 2291 C C . LYS A 1 284 ? 28.447 14.525 1.922 1.00 85.81 284 LYS A C 1
ATOM 2293 O O . LYS A 1 284 ? 29.559 14.365 2.412 1.00 85.81 284 LYS A O 1
ATOM 2298 N N . GLU A 1 285 ? 27.673 15.573 2.202 1.00 87.12 285 GLU A N 1
ATOM 2299 C CA . GLU A 1 285 ? 28.008 16.606 3.198 1.00 87.12 285 GLU A CA 1
ATOM 2300 C C . GLU A 1 285 ? 28.121 15.988 4.602 1.00 87.12 285 GLU A C 1
ATOM 2302 O O . GLU A 1 285 ? 29.148 16.125 5.260 1.00 87.12 285 GLU A O 1
ATOM 2307 N N . MET A 1 286 ? 27.135 15.184 5.006 1.00 82.75 286 MET A N 1
ATOM 2308 C CA . MET A 1 286 ? 27.138 14.462 6.281 1.00 82.75 286 MET A CA 1
ATOM 2309 C C . MET A 1 286 ? 28.329 13.505 6.398 1.00 82.75 286 MET A C 1
ATOM 2311 O O . MET A 1 286 ? 28.968 13.456 7.442 1.00 82.75 286 MET A O 1
ATOM 2315 N N . MET A 1 287 ? 28.670 12.775 5.329 1.00 84.00 287 MET A N 1
ATOM 2316 C CA . MET A 1 287 ? 29.832 11.878 5.304 1.00 84.00 287 MET A CA 1
ATOM 2317 C C . MET A 1 287 ? 31.159 12.637 5.465 1.00 84.00 287 MET A C 1
ATOM 2319 O O . MET A 1 287 ? 32.109 12.088 6.025 1.00 84.00 287 MET A O 1
ATOM 2323 N N . GLN A 1 288 ? 31.242 13.878 4.971 1.00 86.31 288 GLN A N 1
ATOM 2324 C CA . GLN A 1 288 ? 32.413 14.742 5.153 1.00 86.31 288 GLN A CA 1
ATOM 2325 C C . GLN A 1 288 ? 32.537 15.249 6.593 1.00 86.31 288 GLN A C 1
ATOM 2327 O O . GLN A 1 288 ? 33.656 15.364 7.089 1.00 86.31 288 GLN A O 1
ATOM 2332 N N . GLU A 1 289 ? 31.415 15.535 7.257 1.00 85.31 289 GLU A N 1
ATOM 2333 C CA . GLU A 1 289 ? 31.389 15.961 8.662 1.00 85.31 289 GLU A CA 1
ATOM 2334 C C . GLU A 1 289 ? 31.665 14.801 9.624 1.00 85.31 289 GLU A C 1
ATOM 2336 O O . GLU A 1 289 ? 32.468 14.931 10.549 1.00 85.31 289 GLU A O 1
ATOM 2341 N N . SER A 1 290 ? 31.024 13.653 9.399 1.00 80.31 290 SER A N 1
ATOM 2342 C CA . SER A 1 290 ? 31.271 12.423 10.140 1.00 80.31 290 SER A CA 1
ATOM 2343 C C . SER A 1 290 ? 30.982 11.192 9.272 1.00 80.31 290 SER A C 1
ATOM 2345 O O . SER A 1 290 ? 29.841 10.971 8.863 1.00 80.31 29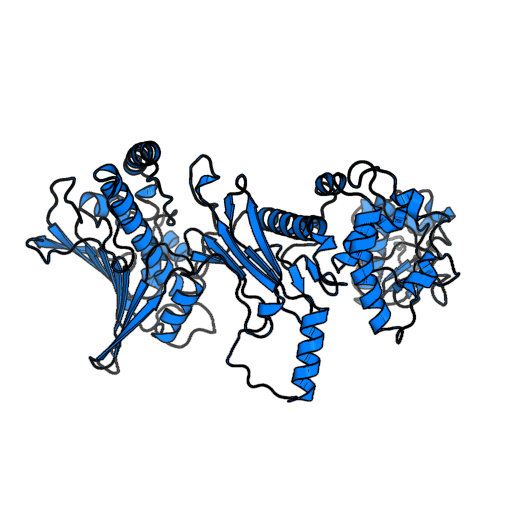0 SER A O 1
ATOM 2347 N N . PRO A 1 291 ? 31.970 10.306 9.051 1.00 75.44 291 PRO A N 1
ATOM 2348 C CA . PRO A 1 291 ? 31.768 9.075 8.287 1.00 75.44 291 PRO A CA 1
ATOM 2349 C C . PRO A 1 291 ? 30.916 8.037 9.035 1.00 75.44 291 PRO A C 1
ATOM 2351 O O . PRO A 1 291 ? 30.527 7.026 8.455 1.00 75.44 291 PRO A O 1
ATOM 2354 N N . THR A 1 292 ? 30.638 8.264 10.322 1.00 71.31 292 THR A N 1
ATOM 2355 C CA . THR A 1 292 ? 29.825 7.386 11.165 1.00 71.31 292 THR A CA 1
ATOM 2356 C C . THR A 1 292 ? 28.701 8.175 11.816 1.00 71.31 292 THR A C 1
ATOM 2358 O O . THR A 1 292 ? 28.945 9.172 12.497 1.00 71.31 292 THR A O 1
ATOM 2361 N N . SER A 1 293 ? 27.475 7.694 11.660 1.00 65.25 293 SER A N 1
ATOM 2362 C CA . SER A 1 293 ? 26.305 8.189 12.376 1.00 65.25 293 SER A CA 1
ATOM 2363 C C . SER A 1 293 ? 25.737 7.082 13.262 1.00 65.25 293 SER A C 1
ATOM 2365 O O . SER A 1 293 ? 25.775 5.898 12.919 1.00 65.25 293 SER A O 1
ATOM 2367 N N . VAL A 1 294 ? 25.231 7.463 14.436 1.00 50.19 294 VAL A N 1
ATOM 2368 C CA . VAL A 1 294 ? 24.437 6.566 15.277 1.00 50.19 294 VAL A CA 1
ATOM 2369 C C . VAL A 1 294 ? 23.013 6.607 14.736 1.00 50.19 294 VAL A C 1
ATOM 2371 O O . VAL A 1 294 ? 22.331 7.621 14.848 1.00 50.19 294 VAL A O 1
ATOM 2374 N N . SER A 1 295 ? 22.575 5.517 14.111 1.00 52.03 295 SER A N 1
ATOM 2375 C CA . SER A 1 295 ? 21.175 5.337 13.732 1.00 52.03 295 SER A CA 1
ATOM 2376 C C . SER A 1 295 ? 20.393 4.874 14.961 1.00 52.03 295 SER A C 1
ATOM 2378 O O . SER A 1 295 ? 20.512 3.714 15.358 1.00 52.03 295 SER A O 1
ATOM 2380 N N . GLU A 1 296 ? 19.561 5.735 15.547 1.00 44.06 296 GLU A N 1
ATOM 2381 C CA . GLU A 1 296 ? 18.514 5.306 16.484 1.00 44.06 296 GLU A CA 1
ATOM 2382 C C . GLU A 1 296 ? 17.459 4.480 15.724 1.00 44.06 296 GLU A C 1
ATOM 2384 O O . GLU A 1 296 ? 16.446 5.004 15.286 1.00 44.06 296 GLU A O 1
ATOM 2389 N N . SER A 1 297 ? 17.717 3.179 15.541 1.00 41.69 297 SER A N 1
ATOM 2390 C CA . SER A 1 297 ? 16.782 2.120 15.106 1.00 41.69 297 SER A CA 1
ATOM 2391 C C . SER A 1 297 ? 15.910 2.347 13.849 1.00 41.69 297 SER A C 1
ATOM 2393 O O . SER A 1 297 ? 15.057 3.224 13.796 1.00 41.69 297 SER A O 1
ATOM 2395 N N . GLU A 1 298 ? 16.035 1.416 12.894 1.00 41.19 298 GLU A N 1
ATOM 2396 C CA . GLU A 1 298 ? 15.000 0.928 11.952 1.00 41.19 298 GLU A CA 1
ATOM 2397 C C . GLU A 1 298 ? 14.243 1.916 11.040 1.00 41.19 298 GLU A C 1
ATOM 2399 O O . GLU A 1 298 ? 13.524 1.456 10.159 1.00 41.19 298 GLU A O 1
ATOM 2404 N N . ARG A 1 299 ? 14.438 3.236 11.131 1.00 39.53 299 ARG A N 1
ATOM 2405 C CA . ARG A 1 299 ? 13.918 4.211 10.152 1.00 39.53 299 ARG A CA 1
ATOM 2406 C C . ARG A 1 299 ? 14.880 4.394 8.982 1.00 39.53 299 ARG A C 1
ATOM 2408 O O . ARG A 1 299 ? 15.253 5.512 8.630 1.00 39.53 299 ARG A O 1
ATOM 2415 N N . ASN A 1 300 ? 15.300 3.292 8.369 1.00 37.81 300 ASN A N 1
ATOM 2416 C CA . ASN A 1 300 ? 15.786 3.392 7.000 1.00 37.81 300 ASN A CA 1
ATOM 2417 C C . ASN A 1 300 ? 14.565 3.692 6.131 1.00 37.81 300 ASN A C 1
ATOM 2419 O O . ASN A 1 300 ? 13.573 2.980 6.227 1.00 37.81 300 ASN A O 1
ATOM 2423 N N . SER A 1 301 ? 14.643 4.796 5.388 1.00 47.41 301 SER A N 1
ATOM 2424 C CA . SER A 1 301 ? 13.819 5.168 4.236 1.00 47.41 301 SER A CA 1
ATOM 2425 C C . SER A 1 301 ? 12.591 4.289 3.943 1.00 47.41 301 SER A C 1
ATOM 2427 O O . SER A 1 301 ? 12.732 3.113 3.634 1.00 47.41 301 SER A O 1
ATOM 2429 N N . SER A 1 302 ? 11.400 4.897 3.887 1.00 57.50 302 SER A N 1
ATOM 2430 C CA . SER A 1 302 ? 10.154 4.335 3.321 1.00 57.50 302 SER A CA 1
ATOM 2431 C C . SER A 1 302 ? 9.110 3.656 4.200 1.00 57.50 302 SER A C 1
ATOM 2433 O O . SER A 1 302 ? 8.567 2.609 3.858 1.00 57.50 302 SER A O 1
ATOM 2435 N N . ASP A 1 303 ? 8.685 4.362 5.252 1.00 75.50 303 ASP A N 1
ATOM 2436 C CA . ASP A 1 303 ? 7.400 4.083 5.892 1.00 75.50 303 ASP A CA 1
ATOM 2437 C C . ASP A 1 303 ? 6.241 4.246 4.892 1.00 75.50 303 ASP A C 1
ATOM 2439 O O . ASP A 1 303 ? 6.002 5.311 4.306 1.00 75.50 303 ASP A O 1
ATOM 2443 N N . SER A 1 304 ? 5.527 3.143 4.676 1.00 88.62 304 SER A N 1
ATOM 2444 C CA . SER A 1 304 ? 4.363 3.080 3.809 1.00 88.62 304 SER A CA 1
ATOM 2445 C C . SER A 1 304 ? 3.227 2.328 4.490 1.00 88.62 304 SER A C 1
ATOM 2447 O O . SER A 1 304 ? 3.403 1.198 4.945 1.00 88.62 304 SER A O 1
ATOM 2449 N N . PHE A 1 305 ? 2.059 2.961 4.562 1.00 91.56 305 PHE A N 1
ATOM 2450 C CA . PHE A 1 305 ? 0.907 2.480 5.308 1.00 91.56 305 PHE A CA 1
ATOM 2451 C C . PHE A 1 305 ? -0.365 2.572 4.473 1.00 91.56 305 PHE A C 1
ATOM 2453 O O . PHE A 1 305 ? -0.892 3.653 4.203 1.00 91.56 305 PHE A O 1
ATOM 2460 N N . LEU A 1 306 ? -0.886 1.412 4.095 1.00 92.56 306 LEU A N 1
ATOM 2461 C CA . LEU A 1 306 ? -2.217 1.259 3.541 1.00 92.56 306 LEU A CA 1
ATOM 2462 C C . LEU A 1 306 ? -3.192 1.013 4.692 1.00 92.56 306 LEU A C 1
ATOM 2464 O O . LEU A 1 306 ? -3.063 0.038 5.433 1.00 92.56 306 LEU A O 1
ATOM 2468 N N . LEU A 1 307 ? -4.169 1.900 4.856 1.00 93.06 307 LEU A N 1
ATOM 2469 C CA . LEU A 1 307 ? -5.073 1.907 5.997 1.00 93.06 307 LEU A CA 1
ATOM 2470 C C . LEU A 1 307 ? -6.472 1.439 5.601 1.00 93.06 307 LEU A C 1
ATOM 2472 O O . LEU A 1 307 ? -7.044 1.896 4.617 1.00 93.06 307 LEU A O 1
ATOM 2476 N N . ARG A 1 308 ? -7.074 0.577 6.419 1.00 91.50 308 ARG A N 1
ATOM 2477 C CA . ARG A 1 308 ? -8.477 0.162 6.308 1.00 91.50 308 ARG A CA 1
ATOM 2478 C C . ARG A 1 308 ? -9.178 0.407 7.637 1.00 91.50 308 ARG A C 1
ATOM 2480 O O . ARG A 1 308 ? -8.907 -0.283 8.616 1.00 91.50 308 ARG A O 1
ATOM 2487 N N . GLY A 1 309 ? -10.062 1.403 7.684 1.00 91.12 309 GLY A N 1
ATOM 2488 C CA . GLY A 1 309 ? -10.723 1.807 8.934 1.00 91.12 309 GLY A CA 1
ATOM 2489 C C . GLY A 1 309 ? -9.751 2.303 10.008 1.00 91.12 309 GLY A C 1
ATOM 2490 O O . GLY A 1 309 ? -9.991 2.099 11.193 1.00 91.12 309 GLY A O 1
ATOM 2491 N N . GLY A 1 310 ? -8.623 2.883 9.585 1.00 92.88 310 GLY A N 1
ATOM 2492 C CA . GLY A 1 310 ? -7.561 3.352 10.475 1.00 92.88 310 GLY A CA 1
ATOM 2493 C C . GLY A 1 310 ? -6.511 2.307 10.853 1.00 92.88 310 GLY A C 1
ATOM 2494 O O . GLY A 1 310 ? -5.494 2.655 11.453 1.00 92.88 310 GLY A O 1
ATOM 2495 N N . PHE A 1 311 ? -6.716 1.044 10.473 1.00 93.31 311 PHE A N 1
ATOM 2496 C CA . PHE A 1 311 ? -5.765 -0.032 10.728 1.00 93.31 311 PHE A CA 1
ATOM 2497 C C . PHE A 1 311 ? -4.823 -0.228 9.545 1.00 93.31 311 PHE A C 1
ATOM 2499 O O . PHE A 1 311 ? -5.282 -0.324 8.409 1.00 93.31 311 PHE A O 1
ATOM 2506 N N . ASN A 1 312 ? -3.529 -0.350 9.815 1.00 92.25 312 ASN A N 1
ATOM 2507 C CA . ASN A 1 312 ? -2.522 -0.716 8.831 1.00 92.25 312 ASN A CA 1
ATOM 2508 C C . ASN A 1 312 ? -2.744 -2.156 8.345 1.00 92.25 312 ASN A C 1
ATOM 2510 O O . ASN A 1 312 ? -2.759 -3.095 9.147 1.00 92.25 312 ASN A O 1
ATOM 2514 N N . VAL A 1 313 ? -2.907 -2.318 7.035 1.00 88.88 313 VAL A N 1
ATOM 2515 C CA . VAL A 1 313 ? -3.105 -3.610 6.363 1.00 88.88 313 VAL A CA 1
ATOM 2516 C C . VAL A 1 313 ? -1.985 -3.943 5.372 1.00 88.88 313 VAL A C 1
ATOM 2518 O O . VAL A 1 313 ? -2.112 -4.921 4.643 1.00 88.88 313 VAL A O 1
ATOM 2521 N N . GLY A 1 314 ? -0.899 -3.164 5.342 1.00 87.31 314 GLY A N 1
ATOM 2522 C CA . GLY A 1 314 ? 0.262 -3.392 4.477 1.00 87.31 314 GLY A CA 1
ATOM 2523 C C . GLY A 1 314 ? 0.874 -2.095 3.951 1.00 87.31 314 GLY A C 1
ATOM 2524 O O . GLY A 1 314 ? 0.457 -1.005 4.332 1.00 87.31 314 GLY A O 1
ATOM 2525 N N . SER A 1 315 ? 1.851 -2.213 3.056 1.00 88.50 315 SER A N 1
ATOM 2526 C CA . SER A 1 315 ? 2.425 -1.069 2.340 1.00 88.50 315 SER A CA 1
ATOM 2527 C C . SER A 1 315 ? 1.457 -0.539 1.281 1.00 88.50 315 SER A C 1
ATOM 2529 O O . SER A 1 315 ? 0.625 -1.281 0.750 1.00 88.50 315 SER A O 1
ATOM 2531 N N . VAL A 1 316 ? 1.572 0.744 0.941 1.00 89.88 316 VAL A N 1
ATOM 2532 C CA . VAL A 1 316 ? 0.874 1.324 -0.210 1.00 89.88 316 VAL A CA 1
ATOM 2533 C C . VAL A 1 316 ? 1.557 0.821 -1.486 1.00 89.88 316 VAL A C 1
ATOM 2535 O O . VAL A 1 316 ? 2.732 1.127 -1.707 1.00 89.88 316 VAL A O 1
ATOM 2538 N N . PRO A 1 317 ? 0.860 0.073 -2.357 1.00 87.50 317 PRO A N 1
ATOM 2539 C CA . PRO A 1 317 ? 1.457 -0.376 -3.605 1.00 87.50 317 PRO A CA 1
ATOM 2540 C C . PRO A 1 317 ? 1.626 0.788 -4.583 1.00 87.50 317 PRO A C 1
ATOM 2542 O O . PRO A 1 317 ? 0.868 1.756 -4.569 1.00 87.50 317 PRO A O 1
ATOM 2545 N N . GLY A 1 318 ? 2.607 0.674 -5.479 1.00 86.38 318 GLY A N 1
ATOM 2546 C CA . GLY A 1 318 ? 2.797 1.628 -6.574 1.00 86.38 318 GLY A CA 1
ATOM 2547 C C . GLY A 1 318 ? 3.413 2.975 -6.188 1.00 86.38 318 GLY A C 1
ATOM 2548 O O . GLY A 1 318 ? 3.480 3.852 -7.045 1.00 86.38 318 GLY A O 1
ATOM 2549 N N . ILE A 1 319 ? 3.894 3.157 -4.952 1.00 90.00 319 ILE A N 1
ATOM 2550 C CA . ILE A 1 319 ? 4.655 4.354 -4.551 1.00 90.00 319 ILE A CA 1
ATOM 2551 C C . ILE A 1 319 ? 5.972 4.486 -5.347 1.00 90.00 319 ILE A C 1
ATOM 2553 O O . ILE A 1 319 ? 6.494 3.481 -5.850 1.00 90.00 319 ILE A O 1
ATOM 2557 N N . PRO A 1 320 ? 6.539 5.701 -5.484 1.00 90.00 320 PRO A N 1
ATOM 2558 C CA . PRO A 1 320 ? 7.859 5.874 -6.066 1.00 90.00 320 PRO A CA 1
ATOM 2559 C C . PRO A 1 320 ? 8.905 5.172 -5.199 1.00 90.00 320 PRO A C 1
ATOM 2561 O O . PRO A 1 320 ? 8.850 5.203 -3.971 1.00 90.00 320 PRO A O 1
ATOM 2564 N N . TYR A 1 321 ? 9.894 4.569 -5.844 1.00 88.38 321 TYR A N 1
ATOM 2565 C CA . TYR A 1 321 ? 11.090 4.062 -5.190 1.00 88.38 321 TYR A CA 1
ATOM 2566 C C . TYR A 1 321 ? 12.294 4.879 -5.647 1.00 88.38 321 TYR A C 1
ATOM 2568 O O . TYR A 1 321 ? 12.554 4.971 -6.847 1.00 88.38 321 TYR A O 1
ATOM 2576 N N . ILE A 1 322 ? 13.038 5.445 -4.699 1.00 87.81 322 ILE A N 1
ATOM 2577 C CA . ILE A 1 322 ? 14.280 6.172 -4.969 1.00 87.81 322 ILE A CA 1
ATOM 2578 C C . ILE A 1 322 ? 15.448 5.302 -4.514 1.00 87.81 322 ILE A C 1
ATOM 2580 O O . ILE A 1 322 ? 15.527 4.935 -3.342 1.00 87.81 322 ILE A O 1
ATOM 2584 N N . TYR A 1 323 ? 16.356 4.958 -5.432 1.00 82.12 323 TYR A N 1
ATOM 2585 C CA . TYR A 1 323 ? 17.547 4.188 -5.068 1.00 82.12 323 TYR A CA 1
ATOM 2586 C C . TYR A 1 323 ? 18.404 4.976 -4.071 1.00 82.12 323 TYR A C 1
ATOM 2588 O O . TYR A 1 323 ? 18.806 6.100 -4.372 1.00 82.12 323 TYR A O 1
ATOM 2596 N N . ASP A 1 324 ? 18.675 4.375 -2.908 1.00 76.19 324 ASP A N 1
ATOM 2597 C CA . ASP A 1 324 ? 19.451 4.990 -1.816 1.00 76.19 324 ASP A CA 1
ATOM 2598 C C . ASP A 1 324 ? 18.873 6.341 -1.325 1.00 76.19 324 ASP A C 1
ATOM 2600 O O . ASP A 1 324 ? 19.591 7.254 -0.912 1.00 76.19 324 ASP A O 1
ATOM 2604 N N . GLY A 1 325 ? 17.545 6.495 -1.424 1.00 80.50 325 GLY A N 1
ATOM 2605 C CA . GLY A 1 325 ? 16.818 7.711 -1.058 1.00 80.50 325 GLY A CA 1
ATOM 2606 C C . GLY A 1 325 ? 15.564 7.446 -0.226 1.00 80.50 325 GLY A C 1
ATOM 2607 O O . GLY A 1 325 ? 15.321 6.329 0.227 1.00 80.50 325 GLY A O 1
ATOM 2608 N N . PHE A 1 326 ? 14.761 8.496 -0.030 1.00 86.00 326 PHE A N 1
ATOM 2609 C CA . PHE A 1 326 ? 13.541 8.465 0.778 1.00 86.00 326 PHE A CA 1
ATOM 2610 C C . PHE A 1 326 ? 12.298 8.584 -0.105 1.00 86.00 326 PHE A C 1
ATOM 2612 O O . PHE A 1 326 ? 12.169 9.519 -0.895 1.00 86.00 326 PHE A O 1
ATOM 2619 N N . SER A 1 327 ? 11.362 7.663 0.066 1.00 91.06 327 SER A N 1
ATOM 2620 C CA . SER A 1 327 ? 9.992 7.736 -0.448 1.00 91.06 327 SER A CA 1
ATOM 2621 C C . SER A 1 327 ? 9.040 7.191 0.606 1.00 91.06 327 SER A C 1
ATOM 2623 O O . SER A 1 327 ? 9.514 6.644 1.584 1.00 91.06 327 SER A O 1
ATOM 2625 N N . GLY A 1 328 ? 7.733 7.371 0.483 1.00 91.88 328 GLY A N 1
ATOM 2626 C CA . GLY A 1 328 ? 6.758 6.853 1.441 1.00 91.88 328 GLY A CA 1
ATOM 2627 C C . GLY A 1 328 ? 5.334 7.082 0.959 1.00 91.88 328 GLY A C 1
ATOM 2628 O O . GLY A 1 328 ? 5.103 7.773 -0.037 1.00 91.88 328 GLY A O 1
ATOM 2629 N N . GLY A 1 329 ? 4.365 6.502 1.659 1.00 93.44 329 GLY A N 1
ATOM 2630 C CA . GLY A 1 329 ? 2.959 6.715 1.326 1.00 93.44 329 GLY A CA 1
ATOM 2631 C C . GLY A 1 329 ? 2.027 6.345 2.462 1.00 93.44 329 GLY A C 1
ATOM 2632 O O . GLY A 1 329 ? 2.196 5.297 3.070 1.00 93.44 329 GLY A O 1
ATOM 2633 N N . VAL A 1 330 ? 1.023 7.173 2.722 1.00 94.44 330 VAL A N 1
ATOM 2634 C CA . VAL A 1 330 ? -0.043 6.899 3.688 1.00 94.44 330 VAL A CA 1
ATOM 2635 C C . VAL A 1 330 ? -1.364 7.032 2.950 1.00 94.44 330 VAL A C 1
ATOM 2637 O O . VAL A 1 330 ? -1.801 8.141 2.658 1.00 94.44 330 VAL A O 1
ATOM 2640 N N . VAL A 1 331 ? -1.989 5.904 2.609 1.00 94.12 331 VAL A N 1
ATOM 2641 C CA . VAL A 1 331 ? -3.234 5.870 1.827 1.00 94.12 331 VAL A CA 1
ATOM 2642 C C . VAL A 1 331 ? -4.299 5.117 2.605 1.00 94.12 331 VAL A C 1
ATOM 2644 O O . VAL A 1 331 ? -4.092 3.989 3.034 1.00 94.12 331 VAL A O 1
ATOM 2647 N N . SER A 1 332 ? -5.459 5.734 2.776 1.00 93.44 332 SER A N 1
ATOM 2648 C CA . SER A 1 332 ? -6.633 5.161 3.418 1.00 93.44 332 SER A CA 1
ATOM 2649 C C . SER A 1 332 ? -7.642 4.682 2.382 1.00 93.44 332 SER A C 1
ATOM 2651 O O . SER A 1 332 ? -7.952 5.387 1.423 1.00 93.44 332 SER A O 1
ATOM 2653 N N . LEU A 1 333 ? -8.175 3.484 2.606 1.00 91.88 333 LEU A N 1
ATOM 2654 C CA . LEU A 1 333 ? -9.294 2.925 1.865 1.00 91.88 333 LEU A CA 1
ATOM 2655 C C . LEU A 1 333 ? -10.592 3.522 2.408 1.00 91.88 333 LEU A C 1
ATOM 2657 O O . LEU A 1 333 ? -10.969 3.283 3.557 1.00 91.88 333 LEU A O 1
ATOM 2661 N N . GLU A 1 334 ? -11.307 4.262 1.579 1.00 89.69 334 GLU A N 1
ATOM 2662 C CA . GLU A 1 334 ? -12.615 4.807 1.880 1.00 89.69 334 GLU A CA 1
ATOM 2663 C C . GLU A 1 334 ? -13.723 3.813 1.538 1.00 89.69 334 GLU A C 1
ATOM 2665 O O . GLU A 1 334 ? -13.867 3.316 0.426 1.00 89.69 334 GLU A O 1
ATOM 2670 N N . TRP A 1 335 ? -14.588 3.568 2.512 1.00 87.50 335 TRP A N 1
ATOM 2671 C CA . TRP A 1 335 ? -15.765 2.725 2.343 1.00 87.50 335 TRP A CA 1
ATOM 2672 C C . TRP A 1 335 ? -16.890 3.403 1.554 1.00 87.50 335 TRP A C 1
ATOM 2674 O O . TRP A 1 335 ? -17.831 2.727 1.156 1.00 87.50 335 TRP A O 1
ATOM 2684 N N . LYS A 1 336 ? -16.846 4.729 1.364 1.00 83.75 336 LYS A N 1
ATOM 2685 C CA . LYS A 1 336 ? -17.926 5.497 0.720 1.00 83.75 336 LYS A CA 1
ATOM 2686 C C . LYS A 1 336 ? -18.016 5.266 -0.789 1.00 83.75 336 LYS A C 1
ATOM 2688 O O . LYS A 1 336 ? -19.100 5.438 -1.337 1.00 83.75 336 LYS A O 1
ATOM 2693 N N . ALA A 1 337 ? -16.912 4.864 -1.412 1.00 74.00 337 ALA A N 1
ATOM 2694 C CA . ALA A 1 337 ? -16.814 4.591 -2.843 1.00 74.00 337 ALA A CA 1
ATOM 2695 C C . ALA A 1 337 ? -17.601 3.353 -3.288 1.00 74.00 337 ALA A C 1
ATOM 2697 O O . ALA A 1 337 ? -18.045 3.265 -4.428 1.00 74.00 337 ALA A O 1
ATOM 2698 N N . SER A 1 338 ? -17.794 2.378 -2.397 1.00 76.69 338 SER A N 1
ATOM 2699 C CA . SER A 1 338 ? -18.531 1.164 -2.736 1.00 76.69 338 SER A CA 1
ATOM 2700 C C . SER A 1 338 ? -20.042 1.374 -2.612 1.00 76.69 338 SER A C 1
ATOM 2702 O O . SER A 1 338 ? -20.534 1.990 -1.664 1.00 76.69 338 SER A O 1
ATOM 2704 N N . GLU A 1 339 ? -20.819 0.790 -3.528 1.00 75.06 339 GLU A N 1
ATOM 2705 C CA . GLU A 1 339 ? -22.292 0.868 -3.505 1.00 75.06 339 GLU A CA 1
ATOM 2706 C C . GLU A 1 339 ? -22.884 0.318 -2.197 1.00 75.06 339 GLU A C 1
ATOM 2708 O O . GLU A 1 339 ? -23.814 0.874 -1.604 1.00 75.06 339 GLU A O 1
ATOM 2713 N N . ASN A 1 340 ? -22.299 -0.773 -1.693 1.00 77.19 340 ASN A N 1
ATOM 2714 C CA . ASN A 1 340 ? -22.684 -1.375 -0.419 1.00 77.19 340 ASN A CA 1
ATOM 2715 C C . ASN A 1 340 ? -22.117 -0.613 0.795 1.00 77.19 340 ASN A C 1
ATOM 2717 O O . ASN A 1 340 ? -22.422 -0.964 1.942 1.00 77.19 340 ASN A O 1
ATOM 2721 N N . ARG A 1 341 ? -21.332 0.442 0.556 1.00 81.38 341 ARG A N 1
ATOM 2722 C CA . ARG A 1 341 ? -20.652 1.272 1.543 1.00 81.38 341 ARG A CA 1
ATOM 2723 C C . ARG A 1 341 ? -19.771 0.468 2.506 1.00 81.38 341 ARG A C 1
ATOM 2725 O O . ARG A 1 341 ? -19.739 0.739 3.702 1.00 81.38 341 ARG A O 1
ATOM 2732 N N . ARG A 1 342 ? -19.133 -0.602 2.048 1.00 82.44 342 ARG A N 1
ATOM 2733 C CA . ARG A 1 342 ? -18.153 -1.373 2.827 1.00 82.44 342 ARG A CA 1
ATOM 2734 C C . ARG A 1 342 ? -16.738 -1.044 2.376 1.00 82.44 342 ARG A C 1
ATOM 2736 O O . ARG A 1 342 ? -16.516 -0.621 1.243 1.00 82.44 342 ARG A O 1
ATOM 2743 N N . TYR A 1 343 ? -15.779 -1.250 3.268 1.00 82.75 343 TYR A N 1
ATOM 2744 C CA . TYR A 1 343 ? -14.376 -1.229 2.878 1.00 82.75 343 TYR A CA 1
ATOM 2745 C C . TYR A 1 343 ? -14.091 -2.322 1.844 1.00 82.75 343 TYR A C 1
ATOM 2747 O O . TYR A 1 343 ? -14.761 -3.356 1.814 1.00 82.75 343 TYR A O 1
ATOM 2755 N N . LEU A 1 344 ? -13.059 -2.107 1.030 1.00 76.56 344 LEU A N 1
ATOM 2756 C CA . LEU A 1 344 ? -12.514 -3.157 0.180 1.00 76.56 344 LEU A CA 1
ATOM 2757 C C . LEU A 1 344 ? -12.081 -4.359 1.032 1.00 76.56 344 LEU A C 1
ATOM 2759 O O . LEU A 1 344 ? -11.532 -4.203 2.130 1.00 76.56 344 LEU A O 1
ATOM 2763 N N . ALA A 1 345 ? -12.355 -5.555 0.513 1.00 71.81 345 ALA A N 1
ATOM 2764 C CA . ALA A 1 345 ? -12.040 -6.802 1.192 1.00 71.81 345 ALA A CA 1
ATOM 2765 C C . ALA A 1 345 ? -10.521 -7.010 1.280 1.00 71.81 345 ALA A C 1
ATOM 2767 O O . ALA A 1 345 ? -9.772 -6.737 0.334 1.00 71.81 345 ALA A O 1
ATOM 2768 N N . THR A 1 346 ? -10.083 -7.525 2.424 1.00 70.19 346 THR A N 1
ATOM 2769 C CA . THR A 1 346 ? -8.710 -7.985 2.653 1.00 70.19 346 THR A CA 1
ATOM 2770 C C . THR A 1 346 ? -8.625 -9.501 2.513 1.00 70.19 346 THR A C 1
ATOM 2772 O O . THR A 1 346 ? -9.642 -10.193 2.435 1.00 70.19 346 THR A O 1
ATOM 2775 N N . ASP A 1 347 ? -7.408 -10.035 2.533 1.00 70.81 347 ASP A N 1
ATOM 2776 C CA . ASP A 1 347 ? -7.203 -11.446 2.856 1.00 70.81 347 ASP A CA 1
ATOM 2777 C C . ASP A 1 347 ? -7.742 -11.786 4.268 1.00 70.81 347 ASP A C 1
ATOM 2779 O O . ASP A 1 347 ? -8.023 -10.907 5.092 1.00 70.81 347 ASP A O 1
ATOM 2783 N N . LEU A 1 348 ? -7.897 -13.082 4.566 1.00 62.34 348 LEU A N 1
ATOM 2784 C CA . LEU A 1 348 ? -8.419 -13.553 5.861 1.00 62.34 348 LEU A CA 1
ATOM 2785 C C . LEU A 1 348 ? -7.523 -13.142 7.046 1.00 62.34 348 LEU A C 1
ATOM 2787 O O . LEU A 1 348 ? -8.021 -12.917 8.148 1.00 62.34 348 LEU A O 1
ATOM 2791 N N . GLY A 1 349 ? -6.210 -13.018 6.817 1.00 58.84 349 GLY A N 1
ATOM 2792 C CA . GLY A 1 349 ? -5.239 -12.538 7.808 1.00 58.84 349 GLY A CA 1
ATOM 2793 C C . GLY A 1 349 ? -5.258 -11.017 8.012 1.00 58.84 349 GLY A C 1
ATOM 2794 O O . GLY A 1 349 ? -4.697 -10.515 8.991 1.00 58.84 349 GLY A O 1
ATOM 2795 N N . ARG A 1 350 ? -5.939 -10.275 7.131 1.00 64.69 350 ARG A N 1
ATOM 2796 C CA . ARG A 1 350 ? -5.947 -8.807 7.031 1.00 64.69 350 ARG A CA 1
ATOM 2797 C C . ARG A 1 350 ? -4.535 -8.210 6.995 1.00 64.69 350 ARG A C 1
ATOM 2799 O O . ARG A 1 350 ? -4.227 -7.261 7.713 1.00 64.69 350 ARG A O 1
ATOM 2806 N N . THR A 1 351 ? -3.668 -8.846 6.222 1.00 63.69 351 THR A N 1
ATOM 2807 C CA . THR A 1 351 ? -2.269 -8.477 5.970 1.00 63.69 351 THR A CA 1
ATOM 2808 C C . THR A 1 351 ? -2.030 -8.051 4.523 1.00 63.69 351 THR A C 1
ATOM 2810 O O . THR A 1 351 ? -0.913 -7.678 4.179 1.00 63.69 351 THR A O 1
ATOM 2813 N N . GLY A 1 352 ? -3.070 -8.104 3.685 1.00 64.81 352 GLY A N 1
ATOM 2814 C CA . GLY A 1 352 ? -3.049 -7.614 2.316 1.00 64.81 352 GLY A CA 1
ATOM 2815 C C . GLY A 1 352 ? -4.454 -7.372 1.765 1.00 64.81 352 GLY A C 1
ATOM 2816 O O . GLY A 1 352 ? -5.464 -7.782 2.340 1.00 64.81 352 GLY A O 1
ATOM 2817 N N . ILE A 1 353 ? -4.522 -6.687 0.627 1.00 72.44 353 ILE A N 1
ATOM 2818 C CA . ILE A 1 353 ? -5.765 -6.348 -0.078 1.00 72.44 353 ILE A CA 1
ATOM 2819 C C . ILE A 1 353 ? -5.946 -7.195 -1.338 1.00 72.44 353 ILE A C 1
ATOM 2821 O O . ILE A 1 353 ? -4.978 -7.514 -2.021 1.00 72.44 353 ILE A O 1
ATOM 2825 N N . VAL A 1 354 ? -7.196 -7.513 -1.691 1.00 71.12 354 VAL A N 1
ATOM 2826 C CA . VAL A 1 354 ? -7.505 -8.343 -2.874 1.00 71.12 354 VAL A CA 1
ATOM 2827 C C . VAL A 1 354 ? -7.190 -7.613 -4.193 1.00 71.12 354 VAL A C 1
ATOM 2829 O O . VAL A 1 354 ? -6.723 -8.233 -5.143 1.00 71.12 354 VAL A O 1
ATOM 2832 N N . ARG A 1 355 ? -7.392 -6.287 -4.254 1.00 75.56 355 ARG A N 1
ATOM 2833 C CA . ARG A 1 355 ? -7.150 -5.436 -5.445 1.00 75.56 355 ARG A CA 1
ATOM 2834 C C . ARG A 1 355 ? -5.773 -4.749 -5.426 1.00 75.56 355 ARG A C 1
ATOM 2836 O O . ARG A 1 355 ? -5.654 -3.589 -5.811 1.00 75.56 355 ARG A O 1
ATOM 2843 N N . HIS A 1 356 ? -4.738 -5.443 -4.950 1.00 79.19 356 HIS A N 1
ATOM 2844 C CA . HIS A 1 356 ? -3.393 -4.876 -4.762 1.00 79.19 356 HIS A CA 1
ATOM 2845 C C . HIS A 1 356 ? -2.819 -4.227 -6.037 1.00 79.19 356 HIS A C 1
ATOM 2847 O O . HIS A 1 356 ? -2.420 -3.062 -6.012 1.00 79.19 356 HIS A O 1
ATOM 2853 N N . ASN A 1 357 ? -2.873 -4.934 -7.170 1.00 79.50 357 ASN A N 1
ATOM 2854 C CA . ASN A 1 357 ? -2.328 -4.455 -8.447 1.00 79.50 357 ASN A CA 1
ATOM 2855 C C . ASN A 1 357 ? -3.059 -3.224 -8.992 1.00 79.50 357 ASN A C 1
ATOM 2857 O O . ASN A 1 357 ? -2.437 -2.321 -9.550 1.00 79.50 357 ASN A O 1
ATOM 2861 N N . GLU A 1 358 ? -4.379 -3.179 -8.835 1.00 81.25 358 GLU A N 1
ATOM 2862 C CA . GLU A 1 358 ? -5.195 -2.083 -9.346 1.00 81.25 358 GLU A CA 1
ATOM 2863 C C . GLU A 1 358 ? -5.007 -0.807 -8.527 1.00 81.25 358 GLU A C 1
ATOM 2865 O O . GLU A 1 358 ? -4.820 0.266 -9.105 1.00 81.25 358 GLU A O 1
ATOM 2870 N N . ILE A 1 359 ? -4.983 -0.931 -7.194 1.00 85.00 359 ILE A N 1
ATOM 2871 C CA . ILE A 1 359 ? -4.673 0.194 -6.307 1.00 85.00 359 ILE A CA 1
ATOM 2872 C C . ILE A 1 359 ? -3.279 0.723 -6.629 1.00 85.00 359 ILE A C 1
ATOM 2874 O O . ILE A 1 359 ? -3.124 1.924 -6.827 1.00 85.00 359 ILE A O 1
ATOM 2878 N N . GLY A 1 360 ? -2.280 -0.152 -6.767 1.00 86.38 360 GLY A N 1
ATOM 2879 C CA . GLY A 1 360 ? -0.927 0.308 -7.056 1.00 86.38 360 GLY A CA 1
ATOM 2880 C C . GLY A 1 360 ? -0.759 0.921 -8.442 1.00 86.38 360 GLY A C 1
ATOM 2881 O O . GLY A 1 360 ? -0.048 1.911 -8.574 1.00 86.38 360 GLY A O 1
ATOM 2882 N N . SER A 1 361 ? -1.455 0.417 -9.463 1.00 82.19 361 SER A N 1
ATOM 2883 C CA . SER A 1 361 ? -1.440 1.038 -10.797 1.00 82.19 361 SER A CA 1
ATOM 2884 C C . SER A 1 361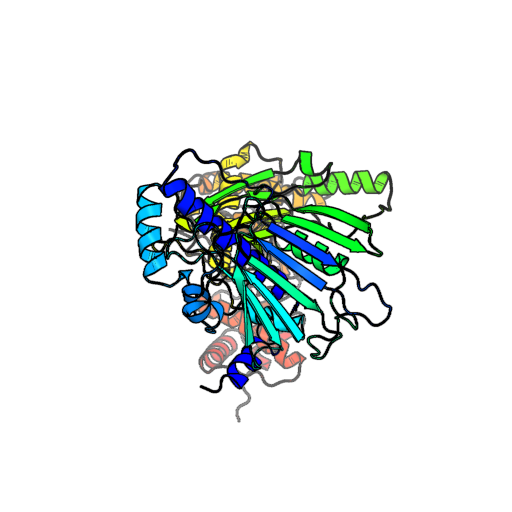 ? -2.050 2.444 -10.772 1.00 82.19 361 SER A C 1
ATOM 2886 O O . SER A 1 361 ? -1.506 3.357 -11.387 1.00 82.19 361 SER A O 1
ATOM 2888 N N . ASN A 1 362 ? -3.128 2.646 -10.007 1.00 86.94 362 ASN A N 1
ATOM 2889 C CA . ASN A 1 362 ? -3.761 3.958 -9.857 1.00 86.94 362 ASN A CA 1
ATOM 2890 C C . ASN A 1 362 ? -2.911 4.923 -9.030 1.00 86.94 362 ASN A C 1
ATOM 2892 O O . ASN A 1 362 ? -2.695 6.050 -9.464 1.00 86.94 362 ASN A O 1
ATOM 2896 N N . VAL A 1 363 ? -2.364 4.478 -7.892 1.00 90.25 363 VAL A N 1
ATOM 2897 C CA . VAL A 1 363 ? -1.417 5.278 -7.099 1.00 90.25 363 VAL A CA 1
ATOM 2898 C C . VAL A 1 363 ? -0.239 5.706 -7.975 1.00 90.25 363 VAL A C 1
ATOM 2900 O O . VAL A 1 363 ? 0.073 6.895 -8.022 1.00 90.25 363 VAL A O 1
ATOM 2903 N N . ALA A 1 364 ? 0.349 4.767 -8.729 1.00 88.88 364 ALA A N 1
ATOM 2904 C CA . ALA A 1 364 ? 1.436 5.039 -9.664 1.00 88.88 364 ALA A CA 1
ATOM 2905 C C . ALA A 1 364 ? 1.067 6.100 -10.702 1.00 88.88 364 ALA A C 1
ATOM 2907 O O . ALA A 1 364 ? 1.757 7.106 -10.855 1.00 88.88 364 ALA A O 1
ATOM 2908 N N . GLN A 1 365 ? -0.056 5.902 -11.387 1.00 87.62 365 GLN A N 1
ATOM 2909 C CA . GLN A 1 365 ? -0.548 6.833 -12.392 1.00 87.62 365 GLN A CA 1
ATOM 2910 C C . GLN A 1 365 ? -0.789 8.235 -11.819 1.00 87.62 365 GLN A C 1
ATOM 2912 O O . GLN A 1 365 ? -0.467 9.221 -12.477 1.00 87.62 365 GLN A O 1
ATOM 2917 N N . MET A 1 366 ? -1.338 8.341 -10.609 1.00 91.62 366 MET A N 1
ATOM 2918 C CA . MET A 1 366 ? -1.656 9.623 -9.981 1.00 91.62 366 MET A CA 1
ATOM 2919 C C . MET A 1 366 ? -0.405 10.428 -9.649 1.00 91.62 366 MET A C 1
ATOM 2921 O O . MET A 1 366 ? -0.339 11.604 -10.007 1.00 91.62 366 MET A O 1
ATOM 2925 N N . TRP A 1 367 ? 0.609 9.814 -9.030 1.00 93.00 367 TRP A N 1
ATOM 2926 C CA . TRP A 1 367 ? 1.831 10.557 -8.733 1.00 93.00 367 TRP A CA 1
ATOM 2927 C C . TRP A 1 367 ? 2.666 10.830 -9.985 1.00 93.00 367 TRP A C 1
ATOM 2929 O O . TRP A 1 367 ? 3.259 11.900 -10.079 1.00 93.00 367 TRP A O 1
ATOM 2939 N N . VAL A 1 368 ? 2.669 9.946 -10.990 1.00 91.25 368 VAL A N 1
ATOM 2940 C CA . VAL A 1 368 ? 3.346 10.234 -12.268 1.00 91.25 368 VAL A CA 1
ATOM 2941 C C . VAL A 1 368 ? 2.662 11.397 -12.994 1.00 91.25 368 VAL A C 1
ATOM 2943 O O . VAL A 1 368 ? 3.357 12.300 -13.457 1.00 91.25 368 VAL A O 1
ATOM 2946 N N . ARG A 1 369 ? 1.322 11.424 -13.056 1.00 90.88 369 ARG A N 1
ATOM 2947 C CA . ARG A 1 369 ? 0.560 12.566 -13.597 1.00 90.88 369 ARG A CA 1
ATOM 2948 C C . ARG A 1 369 ? 0.898 13.852 -12.861 1.00 90.88 369 ARG A C 1
ATOM 2950 O O . ARG A 1 369 ? 1.270 14.822 -13.506 1.00 90.88 369 ARG A O 1
ATOM 2957 N N . PHE A 1 370 ? 0.880 13.822 -11.528 1.00 94.44 370 PHE A N 1
ATOM 2958 C CA . PHE A 1 370 ? 1.246 14.978 -10.715 1.00 94.44 370 PHE A CA 1
ATOM 2959 C C . PHE A 1 370 ? 2.627 15.523 -11.093 1.00 94.44 370 PHE A C 1
ATOM 2961 O O . PHE A 1 370 ? 2.773 16.729 -11.279 1.00 94.44 370 PHE A O 1
ATOM 2968 N N . LEU A 1 371 ? 3.631 14.651 -11.249 1.00 94.00 371 LEU A N 1
ATOM 2969 C CA . LEU A 1 371 ? 4.979 15.075 -11.629 1.00 94.00 371 LEU A CA 1
ATOM 2970 C C . LEU A 1 371 ? 5.031 15.708 -13.022 1.00 94.00 371 LEU A C 1
ATOM 2972 O O . LEU A 1 371 ? 5.751 16.684 -13.217 1.00 94.00 371 LEU A O 1
ATOM 2976 N N . ILE A 1 372 ? 4.286 15.163 -13.984 1.00 91.38 372 ILE A N 1
ATOM 2977 C CA . ILE A 1 372 ? 4.209 15.720 -15.338 1.00 91.38 372 ILE A CA 1
ATOM 2978 C C . ILE A 1 372 ? 3.496 17.079 -15.310 1.00 91.38 372 ILE A C 1
ATOM 2980 O O . ILE A 1 372 ? 3.993 18.039 -15.902 1.00 91.38 372 ILE A O 1
ATOM 2984 N N . ASP A 1 373 ? 2.372 17.182 -14.601 1.00 92.94 373 ASP A N 1
ATOM 2985 C CA . ASP A 1 373 ? 1.565 18.402 -14.490 1.00 92.94 373 ASP A CA 1
ATOM 2986 C C . ASP A 1 373 ? 2.352 19.539 -13.819 1.00 92.94 373 ASP A C 1
ATOM 2988 O O . ASP A 1 373 ? 2.308 20.676 -14.283 1.00 92.94 373 ASP A O 1
ATOM 2992 N N . HIS A 1 374 ? 3.149 19.220 -12.794 1.00 94.56 374 HIS A N 1
ATOM 2993 C CA . HIS A 1 374 ? 3.938 20.186 -12.018 1.00 94.56 374 HIS A CA 1
ATOM 2994 C C . HIS A 1 374 ? 5.409 20.258 -12.456 1.00 94.56 374 HIS A C 1
ATOM 2996 O O . HIS A 1 374 ? 6.243 20.817 -11.746 1.00 94.56 374 HIS A O 1
ATOM 3002 N N . ARG A 1 375 ? 5.763 19.717 -13.630 1.00 92.75 375 ARG A N 1
ATOM 3003 C CA . ARG A 1 375 ? 7.156 19.606 -14.117 1.00 92.75 375 ARG A CA 1
ATOM 3004 C C . ARG A 1 375 ? 7.971 20.902 -14.047 1.00 92.75 375 ARG A C 1
ATOM 3006 O O . ARG A 1 375 ? 9.179 20.838 -13.845 1.00 92.75 375 ARG A O 1
ATOM 3013 N N . ALA A 1 376 ? 7.324 22.057 -14.208 1.00 90.94 376 ALA A N 1
ATOM 3014 C CA . ALA A 1 376 ? 7.966 23.372 -14.170 1.00 90.94 376 ALA A CA 1
ATOM 3015 C C . ALA A 1 376 ? 8.380 23.817 -12.753 1.00 90.94 376 ALA A C 1
ATOM 3017 O O . ALA A 1 376 ? 9.262 24.660 -12.610 1.00 90.94 376 ALA A O 1
ATOM 3018 N N . GLU A 1 377 ? 7.758 23.255 -11.715 1.00 92.19 377 GLU A N 1
ATOM 3019 C CA . GLU A 1 377 ? 8.003 23.576 -10.302 1.00 92.19 377 GLU A CA 1
ATOM 3020 C C . GLU A 1 377 ? 8.985 22.591 -9.646 1.00 92.19 377 GLU A C 1
ATOM 3022 O O . GLU A 1 377 ? 9.511 22.839 -8.559 1.00 92.19 377 GLU A O 1
ATOM 3027 N N . LEU A 1 378 ? 9.244 21.459 -10.305 1.00 92.19 378 LEU A N 1
ATOM 3028 C CA . LEU A 1 378 ? 10.098 20.401 -9.787 1.00 92.19 378 LEU A CA 1
ATOM 3029 C C . LEU A 1 378 ? 11.590 20.730 -9.943 1.00 92.19 378 LEU A C 1
ATOM 3031 O O . LEU A 1 378 ? 12.008 21.325 -10.939 1.00 92.19 378 LEU A O 1
ATOM 3035 N N . PRO A 1 379 ? 12.441 20.286 -8.999 1.00 88.56 379 PRO A N 1
ATOM 3036 C CA . PRO A 1 379 ? 13.877 20.495 -9.106 1.00 88.56 379 PRO A CA 1
ATOM 3037 C C . PRO A 1 379 ? 14.468 19.741 -10.313 1.00 88.56 379 PRO A C 1
ATOM 3039 O O . PRO A 1 379 ? 14.018 18.633 -10.632 1.00 88.56 379 PRO A O 1
ATOM 3042 N N . PRO A 1 380 ? 15.523 20.276 -10.958 1.00 84.38 380 PRO A N 1
ATOM 3043 C CA . PRO A 1 380 ? 16.180 19.608 -12.076 1.00 84.38 380 PRO A CA 1
ATOM 3044 C C . PRO A 1 380 ? 16.622 18.185 -11.731 1.00 84.38 380 PRO A C 1
ATOM 3046 O O . PRO A 1 380 ? 17.269 17.943 -10.710 1.00 84.38 380 PRO A O 1
ATOM 3049 N N . GLY A 1 381 ? 16.268 17.236 -12.601 1.00 83.50 381 GLY A N 1
ATOM 3050 C CA . GLY A 1 381 ? 16.608 15.830 -12.419 1.00 83.50 381 GLY A CA 1
ATOM 3051 C C . GLY A 1 381 ? 15.912 15.163 -11.234 1.00 83.50 381 GLY A C 1
ATOM 3052 O O . GLY A 1 381 ? 16.420 14.173 -10.713 1.00 83.50 381 GLY A O 1
ATOM 3053 N N . CYS A 1 382 ? 14.733 15.658 -10.841 1.00 91.19 382 CYS A N 1
ATOM 3054 C CA . CYS A 1 382 ? 13.840 15.030 -9.860 1.00 91.19 382 CYS A CA 1
ATOM 3055 C C . CYS A 1 382 ? 13.607 13.528 -10.125 1.00 91.19 382 CYS A C 1
ATOM 3057 O O . CYS A 1 382 ? 13.480 12.741 -9.192 1.00 91.19 382 CYS A O 1
ATOM 3059 N N . LEU A 1 383 ? 13.621 13.119 -11.399 1.00 92.81 383 LEU A N 1
ATOM 3060 C CA . LEU A 1 383 ? 13.422 11.729 -11.815 1.00 92.81 383 LEU A CA 1
ATOM 3061 C C . LEU A 1 383 ? 14.676 10.844 -11.698 1.00 92.81 383 LEU A C 1
ATOM 3063 O O . LEU A 1 383 ? 14.597 9.644 -11.972 1.00 92.81 383 LEU A O 1
ATOM 3067 N N . LEU A 1 384 ? 15.839 11.408 -11.353 1.00 92.38 384 LEU A N 1
ATOM 3068 C CA . LEU A 1 384 ? 17.078 10.649 -11.190 1.00 92.38 384 LEU A CA 1
ATOM 3069 C C . LEU A 1 384 ? 16.875 9.548 -10.144 1.00 92.38 384 LEU A C 1
ATOM 3071 O O . LEU A 1 384 ? 16.372 9.802 -9.055 1.00 92.38 384 LEU A O 1
ATOM 3075 N N . ASP A 1 385 ? 17.282 8.327 -10.487 1.00 89.81 385 ASP A N 1
ATOM 3076 C CA . ASP A 1 385 ? 17.178 7.131 -9.642 1.00 89.81 385 ASP A CA 1
ATOM 3077 C C . ASP A 1 385 ? 15.767 6.738 -9.174 1.00 89.81 385 ASP A C 1
ATOM 3079 O O . ASP A 1 385 ? 15.609 5.762 -8.436 1.00 89.81 385 ASP A O 1
ATOM 3083 N N . MET A 1 386 ? 14.741 7.431 -9.669 1.00 91.12 386 MET A N 1
ATOM 3084 C CA . MET A 1 386 ? 13.345 7.131 -9.394 1.00 91.12 386 MET A CA 1
ATOM 3085 C C . MET A 1 386 ? 12.868 5.948 -10.230 1.00 91.12 386 MET A C 1
ATOM 3087 O O . MET A 1 386 ? 13.125 5.865 -11.433 1.00 91.12 386 MET A O 1
ATOM 3091 N N . ARG A 1 387 ? 12.137 5.038 -9.595 1.00 87.88 387 ARG A N 1
ATOM 3092 C CA . ARG A 1 387 ? 11.478 3.872 -10.189 1.00 87.88 387 ARG A CA 1
ATOM 3093 C C . ARG A 1 387 ? 10.029 3.833 -9.720 1.00 87.88 387 ARG A C 1
ATOM 3095 O O . ARG A 1 387 ? 9.696 4.401 -8.683 1.00 87.88 387 ARG A O 1
ATOM 3102 N N . ILE A 1 388 ? 9.182 3.125 -10.454 1.00 76.88 388 ILE A N 1
ATOM 3103 C CA . ILE A 1 388 ? 7.876 2.722 -9.922 1.00 76.88 388 ILE A CA 1
ATOM 3104 C C . ILE A 1 388 ? 8.115 1.474 -9.058 1.00 76.88 388 ILE A C 1
ATOM 3106 O O . ILE A 1 388 ? 8.903 0.620 -9.466 1.00 76.88 388 ILE A O 1
ATOM 3110 N N . GLY A 1 389 ? 7.537 1.426 -7.850 1.00 67.06 389 GLY A N 1
ATOM 3111 C CA . GLY A 1 389 ? 7.882 0.472 -6.784 1.00 67.06 389 GLY A CA 1
ATOM 3112 C C . GLY A 1 389 ? 8.012 -1.006 -7.194 1.00 67.06 389 GLY A C 1
ATOM 3113 O O . GLY A 1 389 ? 7.398 -1.466 -8.152 1.00 67.06 389 GLY A O 1
ATOM 3114 N N . TYR A 1 390 ? 8.816 -1.763 -6.435 1.00 60.47 390 TYR A N 1
ATOM 3115 C CA . TYR A 1 390 ? 9.224 -3.143 -6.756 1.00 60.47 390 TYR A CA 1
ATOM 3116 C C . TYR A 1 390 ? 8.150 -4.220 -6.585 1.00 60.47 390 TYR A C 1
ATOM 3118 O O . TYR A 1 390 ? 8.327 -5.326 -7.092 1.00 60.47 390 TYR A O 1
ATOM 3126 N N . GLU A 1 391 ? 7.091 -3.934 -5.828 1.00 58.19 391 GLU A N 1
ATOM 3127 C CA . GLU A 1 391 ? 6.116 -4.947 -5.399 1.00 58.19 391 GLU A CA 1
ATOM 3128 C C . GLU A 1 391 ? 5.218 -5.440 -6.541 1.00 58.19 391 GLU A C 1
ATOM 3130 O O . GLU A 1 391 ? 4.689 -6.546 -6.480 1.00 58.19 391 GLU A O 1
ATOM 3135 N N . LEU A 1 392 ? 5.086 -4.648 -7.605 1.00 58.56 392 LEU A N 1
ATOM 3136 C CA . LEU A 1 392 ? 4.274 -4.975 -8.769 1.00 58.56 392 LEU A CA 1
ATOM 3137 C C . LEU A 1 392 ? 5.175 -5.269 -9.963 1.00 58.56 392 LEU A C 1
ATOM 3139 O O . LEU A 1 392 ? 6.176 -4.581 -10.194 1.00 58.56 392 LEU A O 1
ATOM 3143 N N . THR A 1 393 ? 4.821 -6.271 -10.769 1.00 54.66 393 THR A N 1
ATOM 3144 C CA . THR A 1 393 ? 5.611 -6.527 -11.969 1.00 54.66 393 THR A CA 1
ATOM 3145 C C . THR A 1 393 ? 5.462 -5.346 -12.922 1.00 54.66 393 THR A C 1
ATOM 3147 O O . THR A 1 393 ? 4.383 -4.786 -13.120 1.00 54.66 393 THR A O 1
ATOM 3150 N N . ARG A 1 394 ? 6.563 -4.971 -13.577 1.00 54.16 394 ARG A N 1
ATOM 3151 C CA . ARG A 1 394 ? 6.583 -3.877 -14.558 1.00 54.16 394 ARG A CA 1
ATOM 3152 C C . ARG A 1 394 ? 5.510 -4.039 -15.649 1.00 54.16 394 ARG A C 1
ATOM 3154 O O . ARG A 1 394 ? 5.020 -3.047 -16.172 1.00 54.16 394 ARG A O 1
ATOM 3161 N N . ARG A 1 395 ? 5.125 -5.284 -15.958 1.00 54.50 395 ARG A N 1
ATOM 3162 C CA . ARG A 1 395 ? 4.061 -5.641 -16.909 1.00 54.50 395 ARG A CA 1
ATOM 3163 C C . ARG A 1 395 ? 2.654 -5.298 -16.401 1.00 54.50 395 ARG A C 1
ATOM 3165 O O . ARG A 1 395 ? 1.802 -5.003 -17.226 1.00 54.50 395 ARG A O 1
ATOM 3172 N N . GLU A 1 396 ? 2.419 -5.328 -15.091 1.00 56.34 396 GLU A N 1
ATOM 3173 C CA . GLU A 1 396 ? 1.126 -5.005 -14.468 1.00 56.34 396 GLU A CA 1
ATOM 3174 C C . GLU A 1 396 ? 0.921 -3.490 -14.344 1.00 56.34 396 GLU A C 1
ATOM 3176 O O . GLU A 1 396 ? -0.134 -2.993 -14.724 1.00 56.34 396 GLU A O 1
ATOM 3181 N N . ILE A 1 397 ? 1.944 -2.744 -13.911 1.00 53.84 397 ILE A N 1
ATOM 3182 C CA . ILE A 1 397 ? 1.873 -1.275 -13.769 1.00 53.84 397 ILE A CA 1
ATOM 3183 C C . ILE A 1 397 ? 1.829 -0.582 -15.139 1.00 53.84 397 ILE A C 1
ATOM 3185 O O . ILE A 1 397 ? 1.101 0.387 -15.336 1.00 53.84 397 ILE A O 1
ATOM 3189 N N . LEU A 1 398 ? 2.642 -1.057 -16.086 1.00 54.41 398 LEU A N 1
ATOM 3190 C CA . LEU A 1 398 ? 2.918 -0.373 -17.353 1.00 54.41 398 LEU A CA 1
ATOM 3191 C C . LEU A 1 398 ? 2.368 -1.142 -18.558 1.00 54.41 398 LEU A C 1
ATOM 3193 O O . LEU A 1 398 ? 2.937 -1.047 -19.648 1.00 54.41 398 LEU A O 1
ATOM 3197 N N . SER A 1 399 ? 1.298 -1.925 -18.376 1.00 54.25 399 SER A N 1
ATOM 3198 C CA . SER A 1 399 ? 0.608 -2.554 -19.506 1.00 54.25 399 SER A CA 1
ATOM 3199 C C . SER A 1 399 ? 0.171 -1.480 -20.514 1.00 54.25 399 SER A C 1
ATOM 3201 O O . SER A 1 399 ? -0.263 -0.390 -20.144 1.00 54.25 399 SER A O 1
ATOM 3203 N N . LEU A 1 400 ? 0.358 -1.767 -21.804 1.00 46.44 400 LEU A N 1
ATOM 3204 C CA . LEU A 1 400 ? 0.152 -0.810 -22.900 1.00 46.44 400 LEU A CA 1
ATOM 3205 C C . LEU A 1 400 ? -1.293 -0.300 -23.002 1.00 46.44 400 LEU A C 1
ATOM 3207 O O . LEU A 1 400 ? -1.509 0.793 -23.517 1.00 46.44 400 LEU A O 1
ATOM 3211 N N . ASP A 1 401 ? -2.253 -1.050 -22.459 1.00 47.56 401 ASP A N 1
ATOM 3212 C CA . ASP A 1 401 ? -3.667 -0.670 -22.407 1.00 47.56 401 ASP A CA 1
ATOM 3213 C C . ASP A 1 401 ? -3.910 0.539 -21.470 1.00 47.56 401 ASP A C 1
ATOM 3215 O O . ASP A 1 401 ? -4.907 1.244 -21.609 1.00 47.56 401 ASP A O 1
ATOM 3219 N N . ASN A 1 402 ? -2.957 0.852 -20.577 1.00 55.59 402 ASN A N 1
ATOM 3220 C CA . ASN A 1 402 ? -3.026 1.947 -19.603 1.00 55.59 402 ASN A CA 1
ATOM 3221 C C . ASN A 1 402 ? -2.364 3.262 -20.060 1.00 55.59 402 ASN A C 1
ATOM 3223 O O . ASN A 1 402 ? -2.236 4.168 -19.243 1.00 55.59 402 ASN A O 1
ATOM 3227 N N . TYR A 1 403 ? -1.922 3.427 -21.313 1.00 63.34 403 TYR A N 1
ATOM 3228 C CA . TYR A 1 403 ? -1.263 4.677 -21.749 1.00 63.34 403 TYR A CA 1
ATOM 3229 C C . TYR A 1 403 ? -2.202 5.738 -22.326 1.00 63.34 403 TYR A C 1
ATOM 3231 O O . TYR A 1 403 ? -1.737 6.825 -22.650 1.00 63.34 403 TYR A O 1
ATOM 3239 N N . VAL A 1 404 ? -3.511 5.478 -22.410 1.00 72.06 404 VAL A N 1
ATOM 3240 C CA . VAL A 1 404 ? -4.495 6.438 -22.958 1.00 72.06 404 VAL A CA 1
ATOM 3241 C C . VAL A 1 404 ? -4.396 7.804 -22.282 1.00 72.06 404 VAL A C 1
ATOM 3243 O O . VAL A 1 404 ? -4.540 8.838 -22.920 1.00 72.06 404 VAL A O 1
ATOM 3246 N N . TRP A 1 405 ? -4.087 7.841 -20.988 1.00 78.31 405 TRP A N 1
ATOM 3247 C CA . TRP A 1 405 ? -3.957 9.108 -20.282 1.00 78.31 405 TRP A CA 1
ATOM 3248 C C . TRP A 1 405 ? -2.721 9.930 -20.662 1.00 78.31 405 TRP A C 1
ATOM 3250 O O . TRP A 1 405 ? -2.730 11.134 -20.413 1.00 78.31 405 TRP A O 1
ATOM 3260 N N . LEU A 1 406 ? -1.681 9.307 -21.228 1.00 80.50 406 LEU A N 1
ATOM 3261 C CA . LEU A 1 406 ? -0.502 10.012 -21.725 1.00 80.50 406 LEU A CA 1
ATOM 3262 C C . LEU A 1 406 ? -0.807 10.795 -23.007 1.00 80.50 406 LEU A C 1
ATOM 3264 O O . LEU A 1 406 ? -0.106 11.760 -23.292 1.00 80.50 406 LEU A O 1
ATOM 3268 N N . ASP A 1 407 ? -1.876 10.447 -23.736 1.00 80.56 407 ASP A N 1
ATOM 3269 C CA . ASP A 1 407 ? -2.320 11.189 -24.929 1.00 80.56 407 ASP A CA 1
ATOM 3270 C C . ASP A 1 407 ? -2.740 12.636 -24.609 1.00 80.56 407 ASP A C 1
ATOM 3272 O O . ASP A 1 407 ? -2.864 13.459 -25.515 1.00 80.56 407 ASP A O 1
ATOM 3276 N N . ASN A 1 408 ? -2.920 12.970 -23.327 1.00 82.69 408 ASN A N 1
ATOM 3277 C CA . ASN A 1 408 ? -3.193 14.333 -22.875 1.00 82.69 408 ASN A CA 1
ATOM 3278 C C . ASN A 1 408 ? -1.945 15.235 -22.830 1.00 82.69 408 ASN A C 1
ATOM 3280 O O . ASN A 1 408 ? -2.086 16.429 -22.572 1.00 82.69 408 ASN A O 1
ATOM 3284 N N . TYR A 1 409 ? -0.745 14.695 -23.066 1.00 83.50 409 TYR A N 1
ATOM 3285 C CA . TYR A 1 409 ? 0.520 15.420 -22.938 1.00 83.50 409 TYR A CA 1
ATOM 3286 C C . TYR A 1 409 ? 1.282 15.508 -24.261 1.00 83.50 409 TYR A C 1
ATOM 3288 O O . TYR A 1 409 ? 1.232 14.602 -25.094 1.00 83.50 409 TYR A O 1
ATOM 3296 N N . ASP A 1 410 ? 2.029 16.599 -24.438 1.00 85.62 410 ASP A N 1
ATOM 3297 C CA . ASP A 1 410 ? 2.890 16.796 -25.601 1.00 85.62 410 ASP A CA 1
ATOM 3298 C C . ASP A 1 410 ? 4.176 15.951 -25.495 1.00 85.62 410 ASP A C 1
ATOM 3300 O O . ASP A 1 410 ? 4.813 15.868 -24.440 1.00 85.62 410 ASP A O 1
ATOM 3304 N N . LEU A 1 411 ? 4.564 15.300 -26.598 1.00 86.56 411 LEU A N 1
ATOM 3305 C CA . LEU A 1 411 ? 5.726 14.406 -26.631 1.00 86.56 411 LEU A CA 1
ATOM 3306 C C . LEU A 1 411 ? 7.035 15.149 -26.354 1.00 86.56 411 LEU A C 1
ATOM 3308 O O . LEU A 1 411 ? 7.928 14.574 -25.729 1.00 86.56 411 LEU A O 1
ATOM 3312 N N . LEU A 1 412 ? 7.168 16.394 -26.823 1.00 89.31 412 LEU A N 1
ATOM 3313 C CA . LEU A 1 412 ? 8.367 17.193 -26.596 1.00 89.31 412 LEU A CA 1
ATOM 3314 C C . LEU A 1 412 ? 8.458 17.613 -25.128 1.00 89.31 412 LEU A C 1
ATOM 3316 O O . LEU A 1 412 ? 9.526 17.501 -24.537 1.00 89.31 412 LEU A O 1
ATOM 3320 N N . GLU A 1 413 ? 7.344 17.996 -24.506 1.00 88.50 413 GLU A N 1
ATOM 3321 C CA . GLU A 1 413 ? 7.328 18.342 -23.079 1.00 88.50 413 GLU A CA 1
ATOM 3322 C C . GLU A 1 413 ? 7.699 17.154 -22.182 1.00 88.50 413 GLU A C 1
ATOM 3324 O O . GLU A 1 413 ? 8.468 17.298 -21.227 1.00 88.50 413 GLU A O 1
ATOM 3329 N N . LEU A 1 414 ? 7.179 15.963 -22.494 1.00 88.44 414 LEU A N 1
ATOM 3330 C CA . LEU A 1 414 ? 7.532 14.738 -21.775 1.00 88.44 414 LEU A CA 1
ATOM 3331 C C . LEU A 1 414 ? 8.993 14.347 -21.994 1.00 88.44 414 LEU A C 1
ATOM 3333 O O . LEU A 1 414 ? 9.652 13.894 -21.052 1.00 88.44 414 LEU A O 1
ATOM 3337 N N . TYR A 1 415 ? 9.497 14.530 -23.218 1.00 92.69 415 TYR A N 1
ATOM 3338 C CA . TYR A 1 415 ? 10.910 14.352 -23.521 1.00 92.69 415 TYR A CA 1
ATOM 3339 C C . TYR A 1 415 ? 11.754 15.295 -22.667 1.00 92.69 415 TYR A C 1
ATOM 3341 O O . TYR A 1 415 ? 12.610 14.811 -21.934 1.00 92.69 415 TYR A O 1
ATOM 3349 N N . ASP A 1 416 ? 11.485 16.601 -22.693 1.00 91.75 416 ASP A N 1
ATOM 3350 C CA . ASP A 1 416 ? 12.263 17.614 -21.974 1.00 91.75 416 ASP A CA 1
ATOM 3351 C C . ASP A 1 416 ? 12.258 17.371 -20.460 1.00 91.75 416 ASP A C 1
ATOM 3353 O O . ASP A 1 416 ? 13.299 17.479 -19.806 1.00 91.75 416 ASP A O 1
ATOM 3357 N N . PHE A 1 417 ? 11.122 16.954 -19.897 1.00 92.50 417 PHE A N 1
ATOM 3358 C CA . PHE A 1 417 ? 11.040 16.601 -18.483 1.00 92.50 417 PHE A CA 1
ATOM 3359 C C . PHE A 1 417 ? 11.918 15.385 -18.142 1.00 92.50 417 PHE A C 1
ATOM 3361 O O . PHE A 1 417 ? 12.767 15.452 -17.244 1.00 92.50 417 PHE A O 1
ATOM 3368 N N . ALA A 1 418 ? 11.780 14.288 -18.893 1.00 93.25 418 ALA A N 1
ATOM 3369 C CA . ALA A 1 418 ? 12.545 13.064 -18.664 1.00 93.25 418 ALA A CA 1
ATOM 3370 C C . ALA A 1 418 ? 14.043 13.217 -18.997 1.00 93.25 418 ALA A C 1
ATOM 3372 O O . ALA A 1 418 ? 14.903 12.619 -18.338 1.00 93.25 418 ALA A O 1
ATOM 3373 N N . ARG A 1 419 ? 14.372 14.076 -19.967 1.00 93.12 419 ARG A N 1
ATOM 3374 C CA . ARG A 1 419 ? 15.732 14.435 -20.387 1.00 93.12 419 ARG A CA 1
ATOM 3375 C C . ARG A 1 419 ? 16.577 14.907 -19.207 1.00 93.12 419 ARG A C 1
ATOM 3377 O O . ARG A 1 419 ? 17.746 14.542 -19.129 1.00 93.12 419 ARG A O 1
ATOM 3384 N N . THR A 1 420 ? 16.006 15.650 -18.254 1.00 92.44 420 THR A N 1
ATOM 3385 C CA . THR A 1 420 ? 16.753 16.160 -17.086 1.00 92.44 420 THR A CA 1
ATOM 3386 C C . THR A 1 420 ? 17.347 15.043 -16.217 1.00 92.44 420 THR A C 1
ATOM 3388 O O . THR A 1 420 ? 18.508 15.119 -15.812 1.00 92.44 420 THR A O 1
ATOM 3391 N N . GLY A 1 421 ? 16.586 13.970 -15.970 1.00 91.94 421 GLY A N 1
ATOM 3392 C CA . GLY A 1 421 ? 17.060 12.804 -15.220 1.00 91.94 421 GLY A CA 1
ATOM 3393 C C . GLY A 1 421 ? 18.135 12.028 -15.982 1.00 91.94 421 GLY A C 1
ATOM 3394 O O . GLY A 1 421 ? 19.144 11.625 -15.400 1.00 91.94 421 GLY A O 1
ATOM 3395 N N . TRP A 1 422 ? 17.959 11.881 -17.298 1.00 93.00 422 TRP A N 1
ATOM 3396 C CA . TRP A 1 422 ? 18.934 11.214 -18.162 1.00 93.00 422 TRP A CA 1
ATOM 3397 C C . TRP A 1 422 ? 20.254 11.987 -18.246 1.00 93.00 422 TRP A C 1
ATOM 3399 O O . TRP A 1 422 ? 21.320 11.387 -18.112 1.00 93.00 422 TRP A O 1
ATOM 3409 N N . GLN A 1 423 ? 20.195 13.315 -18.377 1.00 92.12 423 GLN A N 1
ATOM 3410 C CA . GLN A 1 423 ? 21.376 14.177 -18.411 1.00 92.12 423 GLN A CA 1
ATOM 3411 C C . GLN A 1 423 ? 22.202 14.048 -17.127 1.00 92.12 423 GLN A C 1
ATOM 3413 O O . GLN A 1 423 ? 23.414 13.839 -17.194 1.00 92.12 423 GLN A O 1
ATOM 3418 N N . LEU A 1 424 ? 21.555 14.105 -15.954 1.00 89.94 424 LEU A N 1
ATOM 3419 C CA . LEU A 1 424 ? 22.253 13.927 -14.678 1.00 89.94 424 LEU A CA 1
ATOM 3420 C C . LEU A 1 424 ? 22.874 12.535 -14.555 1.00 89.94 424 LEU A C 1
ATOM 3422 O O . LEU A 1 424 ? 24.020 12.425 -14.118 1.00 89.94 424 LEU A O 1
ATOM 3426 N N . TYR A 1 425 ? 22.156 11.489 -14.968 1.00 90.00 425 TYR A N 1
ATOM 3427 C CA . TYR A 1 425 ? 22.677 10.123 -14.959 1.00 90.00 425 TYR A CA 1
ATOM 3428 C C . TYR A 1 425 ? 23.947 10.002 -15.813 1.00 90.00 425 TYR A C 1
ATOM 3430 O O . TYR A 1 425 ? 24.963 9.483 -15.353 1.00 90.00 425 TYR A O 1
ATOM 3438 N N . LEU A 1 426 ? 23.931 10.552 -17.029 1.00 89.44 426 LEU A N 1
ATOM 3439 C CA . LEU A 1 426 ? 25.090 10.544 -17.920 1.00 89.44 426 LEU A CA 1
ATOM 3440 C C . LEU A 1 426 ? 26.263 11.349 -17.345 1.00 89.44 426 LEU A C 1
ATOM 3442 O O . LEU A 1 426 ? 27.398 10.864 -17.364 1.00 89.44 426 LEU A O 1
ATOM 3446 N N . SER A 1 427 ? 25.996 12.522 -16.759 1.00 85.19 427 SER A N 1
ATOM 3447 C CA . SER A 1 427 ? 27.038 13.398 -16.202 1.00 85.19 427 SER A CA 1
ATOM 3448 C C . SER A 1 427 ? 27.841 12.763 -15.060 1.00 85.19 427 SER A C 1
ATOM 3450 O O . SER A 1 427 ? 29.016 13.089 -14.882 1.00 85.19 427 SER A O 1
ATOM 3452 N N . GLN A 1 428 ? 27.246 11.814 -14.323 1.00 80.06 428 GLN A N 1
ATOM 3453 C CA . GLN A 1 428 ? 27.937 11.078 -13.259 1.00 80.06 428 GLN A CA 1
ATOM 3454 C C . GLN A 1 428 ? 29.076 10.213 -13.812 1.00 80.06 428 GLN A C 1
ATOM 3456 O O . GLN A 1 428 ? 30.063 9.972 -13.120 1.00 80.06 428 GLN A O 1
ATOM 3461 N N . SER A 1 429 ? 28.954 9.768 -15.064 1.00 70.25 429 SER A N 1
ATOM 3462 C CA . SER A 1 429 ? 29.931 8.903 -15.732 1.00 70.25 429 SER A CA 1
ATOM 3463 C C . SER A 1 429 ? 30.896 9.656 -16.658 1.00 70.25 429 SER A C 1
ATOM 3465 O O . SER A 1 429 ? 32.014 9.193 -16.876 1.00 70.25 429 SER A O 1
ATOM 3467 N N . SER A 1 430 ? 30.503 10.827 -17.177 1.00 66.12 430 SER A N 1
ATOM 3468 C CA . SER A 1 430 ? 31.217 11.535 -18.253 1.00 66.12 430 SER A CA 1
ATOM 3469 C C . SER A 1 430 ? 32.168 12.650 -17.798 1.00 66.12 430 SER A C 1
ATOM 3471 O O . SER A 1 430 ? 32.672 13.394 -18.638 1.00 66.12 430 SER A O 1
ATOM 3473 N N . LYS A 1 431 ? 32.431 12.798 -16.489 1.00 63.28 431 LYS A N 1
ATOM 3474 C CA . LYS A 1 431 ? 33.280 13.873 -15.923 1.00 63.28 431 LYS A CA 1
ATOM 3475 C C . LYS A 1 431 ? 32.888 15.289 -16.400 1.00 63.28 431 LYS A C 1
ATOM 3477 O O . LYS A 1 431 ? 33.755 16.137 -16.589 1.00 63.28 431 LYS A O 1
ATOM 3482 N N . GLY A 1 432 ? 31.592 15.554 -16.578 1.00 60.03 432 GLY A N 1
ATOM 3483 C CA . GLY A 1 432 ? 31.078 16.900 -16.870 1.00 60.03 432 GLY A CA 1
ATOM 3484 C C . GLY A 1 432 ? 30.980 17.290 -18.350 1.00 60.03 432 GLY A C 1
ATOM 3485 O O . GLY A 1 432 ? 30.649 18.437 -18.628 1.00 60.03 432 GLY A O 1
ATOM 3486 N N . ALA A 1 433 ? 31.220 16.373 -19.295 1.00 69.00 433 ALA A N 1
ATOM 3487 C CA . ALA A 1 433 ? 30.903 16.608 -20.709 1.00 69.00 433 ALA A CA 1
ATOM 3488 C C . ALA A 1 433 ? 29.382 16.534 -20.961 1.00 69.00 433 ALA A C 1
ATOM 3490 O O . ALA A 1 433 ? 28.737 15.575 -20.512 1.00 69.00 433 ALA A O 1
ATOM 3491 N N . ASP A 1 434 ? 28.822 17.498 -21.707 1.00 81.62 434 ASP A N 1
ATOM 3492 C CA . ASP A 1 434 ? 27.404 17.522 -22.113 1.00 81.62 434 ASP A CA 1
ATOM 3493 C C . ASP A 1 434 ? 27.139 16.607 -23.319 1.00 81.62 434 ASP A C 1
ATOM 3495 O O . ASP A 1 434 ? 26.714 17.030 -24.393 1.00 81.62 434 ASP A O 1
ATOM 3499 N N . LEU A 1 435 ? 27.379 15.308 -23.116 1.00 86.00 435 LEU A N 1
ATOM 3500 C CA . LEU A 1 435 ? 27.172 14.274 -24.134 1.00 86.00 435 LEU A CA 1
ATOM 3501 C C . LEU A 1 435 ? 25.742 14.268 -24.686 1.00 86.00 435 LEU A C 1
ATOM 3503 O O . LEU A 1 435 ? 25.522 13.870 -25.824 1.00 86.00 435 LEU A O 1
ATOM 3507 N N . LEU A 1 436 ? 24.757 14.670 -23.881 1.00 90.62 436 LEU A N 1
ATOM 3508 C CA . LEU A 1 436 ? 23.372 14.696 -24.331 1.00 90.62 436 LEU A CA 1
ATOM 3509 C C . LEU A 1 436 ? 23.113 15.880 -25.266 1.00 90.62 436 LEU A C 1
ATOM 3511 O O . LEU A 1 436 ? 22.514 15.679 -26.316 1.00 90.62 436 LEU A O 1
ATOM 3515 N N . GLY A 1 437 ? 23.604 17.079 -24.934 1.00 91.31 437 GLY A N 1
ATOM 3516 C CA . GLY A 1 437 ? 23.505 18.246 -25.816 1.00 91.31 437 GLY A CA 1
ATOM 3517 C C . GLY A 1 437 ? 24.221 18.047 -27.157 1.00 91.31 437 GLY A C 1
ATOM 3518 O O . GLY A 1 437 ? 23.673 18.387 -28.210 1.00 91.31 437 GLY A O 1
ATOM 3519 N N . ASP A 1 438 ? 25.400 17.418 -27.141 1.00 89.69 438 ASP A N 1
ATOM 3520 C CA . ASP A 1 438 ? 26.132 17.063 -28.362 1.00 89.69 438 ASP A CA 1
ATOM 3521 C C . ASP A 1 438 ? 25.336 16.079 -29.234 1.00 89.69 438 ASP A C 1
ATOM 3523 O O . ASP A 1 438 ? 25.217 16.263 -30.449 1.00 89.69 438 ASP A O 1
ATOM 3527 N N . TRP A 1 439 ? 24.737 15.059 -28.615 1.00 93.12 439 TRP A N 1
ATOM 3528 C CA . TRP A 1 439 ? 23.936 14.049 -29.303 1.00 93.12 439 TRP A CA 1
ATOM 3529 C C . TRP A 1 439 ? 22.668 14.667 -29.904 1.00 93.12 439 TRP A C 1
ATOM 3531 O O . TRP A 1 439 ? 22.351 14.436 -31.069 1.00 93.12 439 TRP A O 1
ATOM 3541 N N . GLU A 1 440 ? 21.982 15.533 -29.156 1.00 93.50 440 GLU A N 1
ATOM 3542 C CA . GLU A 1 440 ? 20.785 16.254 -29.610 1.00 93.50 440 GLU A CA 1
ATOM 3543 C C . GLU A 1 440 ? 21.044 17.212 -30.775 1.00 93.50 440 GLU A C 1
ATOM 3545 O O . GLU A 1 440 ? 20.108 17.536 -31.515 1.00 93.50 440 GLU A O 1
ATOM 3550 N N . SER A 1 441 ? 22.292 17.663 -30.924 1.00 92.25 441 SER A N 1
ATOM 3551 C CA . SER A 1 441 ? 22.752 18.526 -32.016 1.00 92.25 441 SER A CA 1
ATOM 3552 C C . SER A 1 441 ? 23.056 17.747 -33.301 1.00 92.25 441 SER A C 1
ATOM 3554 O O . SER A 1 441 ? 23.339 18.352 -34.334 1.00 92.25 441 SER A O 1
ATOM 3556 N N . GLY A 1 442 ? 22.966 16.413 -33.265 1.00 87.50 442 GLY A N 1
ATOM 3557 C CA . GLY A 1 442 ? 23.226 15.547 -34.412 1.00 87.50 442 GLY A CA 1
ATOM 3558 C C . GLY A 1 442 ? 24.708 15.246 -34.639 1.00 87.50 442 GLY A C 1
ATOM 3559 O O . GLY A 1 442 ? 25.068 14.805 -35.731 1.00 87.50 442 GLY A O 1
ATOM 3560 N N . ASN A 1 443 ? 25.565 15.481 -33.639 1.00 84.12 443 ASN A N 1
ATOM 3561 C CA . ASN A 1 443 ? 26.963 15.065 -33.703 1.00 84.12 443 ASN A CA 1
ATOM 3562 C C . ASN A 1 443 ? 27.054 13.531 -33.714 1.00 84.12 443 ASN A C 1
ATOM 3564 O O . ASN A 1 443 ? 26.234 12.852 -33.094 1.00 84.12 443 ASN A O 1
ATOM 3568 N N . ASP A 1 444 ? 28.064 12.984 -34.399 1.00 79.38 444 ASP A N 1
ATOM 3569 C CA . ASP A 1 444 ? 28.288 11.535 -34.513 1.00 79.38 444 ASP A CA 1
ATOM 3570 C C . ASP A 1 444 ? 28.881 10.955 -33.219 1.00 79.38 444 ASP A C 1
ATOM 3572 O O . ASP A 1 444 ? 30.036 10.536 -33.142 1.00 79.38 444 ASP A O 1
ATOM 3576 N N . ILE A 1 445 ? 28.080 11.004 -32.157 1.00 84.81 445 ILE A N 1
ATOM 3577 C CA . ILE A 1 445 ? 28.377 10.410 -30.864 1.00 84.81 445 ILE A CA 1
ATOM 3578 C C . ILE A 1 445 ? 27.289 9.403 -30.503 1.00 84.81 445 ILE A C 1
ATOM 3580 O O . ILE A 1 445 ? 26.098 9.628 -30.718 1.00 84.81 445 ILE A O 1
ATOM 3584 N N . ALA A 1 446 ? 27.700 8.269 -29.942 1.00 82.44 446 ALA A N 1
ATOM 3585 C CA . ALA A 1 446 ? 26.783 7.247 -29.464 1.00 82.44 446 ALA A CA 1
ATOM 3586 C C . ALA A 1 446 ? 26.534 7.447 -27.965 1.00 82.44 446 ALA A C 1
ATOM 3588 O O . ALA A 1 446 ? 27.473 7.422 -27.167 1.00 82.44 446 ALA A O 1
ATOM 3589 N N . ILE A 1 447 ? 25.273 7.627 -27.572 1.00 91.12 447 ILE A N 1
ATOM 3590 C CA . ILE A 1 447 ? 24.900 7.880 -26.175 1.00 91.12 447 ILE A CA 1
ATOM 3591 C C . ILE A 1 447 ? 24.240 6.655 -25.552 1.00 91.12 447 ILE A C 1
ATOM 3593 O O . ILE A 1 447 ? 23.488 5.949 -26.218 1.00 91.12 447 ILE A O 1
ATOM 3597 N N . LEU A 1 448 ? 24.510 6.377 -24.277 1.00 91.25 448 LEU A N 1
ATOM 3598 C CA . LEU A 1 448 ? 23.921 5.227 -23.594 1.00 91.25 448 LEU A CA 1
ATOM 3599 C C . LEU A 1 448 ? 22.388 5.355 -23.555 1.00 91.25 448 LEU A C 1
ATOM 3601 O O . LEU A 1 448 ? 21.853 6.323 -23.010 1.00 91.25 448 LEU A O 1
ATOM 3605 N N . CYS A 1 449 ? 21.692 4.360 -24.106 1.00 91.31 449 CYS A N 1
ATOM 3606 C CA . CYS A 1 449 ? 20.237 4.268 -24.105 1.00 91.31 449 CYS A CA 1
ATOM 3607 C C . CYS A 1 449 ? 19.728 4.275 -22.658 1.00 91.31 449 CYS A C 1
ATOM 3609 O O . CYS A 1 449 ? 20.199 3.475 -21.839 1.00 91.31 449 CYS A O 1
ATOM 3611 N N . PRO A 1 450 ? 18.756 5.138 -22.317 1.00 90.81 450 PRO A N 1
ATOM 3612 C CA . PRO A 1 450 ? 18.318 5.273 -20.942 1.00 90.81 450 PRO A CA 1
ATOM 3613 C C . PRO A 1 450 ? 17.652 3.977 -20.474 1.00 90.81 450 PRO A C 1
ATOM 3615 O O . PRO A 1 450 ? 16.852 3.363 -21.187 1.00 90.81 450 PRO A O 1
ATOM 3618 N N . SER A 1 451 ? 18.006 3.544 -19.264 1.00 86.81 451 SER A N 1
ATOM 3619 C CA . SER A 1 451 ? 17.494 2.299 -18.701 1.00 86.81 451 SER A CA 1
ATOM 3620 C C . SER A 1 451 ? 16.025 2.448 -18.332 1.00 86.81 451 SER A C 1
ATOM 3622 O O . SER A 1 451 ? 15.652 3.197 -17.436 1.00 86.81 451 SER A O 1
ATOM 3624 N N . GLU A 1 452 ? 15.215 1.626 -18.977 1.00 81.75 452 GLU A N 1
ATOM 3625 C CA . GLU A 1 452 ? 13.785 1.435 -18.770 1.00 81.75 452 GLU A CA 1
ATOM 3626 C C . GLU A 1 452 ? 13.360 1.098 -17.320 1.00 81.75 452 GLU A C 1
ATOM 3628 O O . GLU A 1 452 ? 12.181 1.179 -16.981 1.00 81.75 452 GLU A O 1
ATOM 3633 N N . ILE A 1 453 ? 14.313 0.721 -16.461 1.00 82.00 453 ILE A N 1
ATOM 3634 C CA . ILE A 1 453 ? 14.087 0.489 -15.026 1.00 82.00 453 ILE A CA 1
ATOM 3635 C C . ILE A 1 453 ? 13.752 1.796 -14.288 1.00 82.00 453 ILE A C 1
ATOM 3637 O O . ILE A 1 453 ? 12.993 1.773 -13.322 1.00 82.00 453 ILE A O 1
ATOM 3641 N N . TYR A 1 454 ? 14.329 2.920 -14.717 1.00 88.62 454 TYR A N 1
ATOM 3642 C CA . TYR A 1 454 ? 14.074 4.227 -14.115 1.00 88.62 454 TYR A CA 1
ATOM 3643 C C . TYR A 1 454 ? 12.889 4.912 -14.789 1.00 88.62 454 TYR A C 1
ATOM 3645 O O . TYR A 1 454 ? 12.651 4.702 -15.977 1.00 88.62 454 TYR A O 1
ATOM 3653 N N . LEU A 1 455 ? 12.182 5.778 -14.060 1.00 90.00 455 LEU A N 1
ATOM 3654 C CA . LEU A 1 455 ? 11.004 6.476 -14.570 1.00 90.00 455 LEU A CA 1
ATOM 3655 C C . LEU A 1 455 ? 11.343 7.326 -15.796 1.00 90.00 455 LEU A C 1
ATOM 3657 O O . LEU A 1 455 ? 10.691 7.184 -16.827 1.00 90.00 455 LEU A O 1
ATOM 3661 N N . TYR A 1 456 ? 12.412 8.129 -15.725 1.00 92.19 456 TYR A N 1
ATOM 3662 C CA . TYR A 1 456 ? 12.867 8.918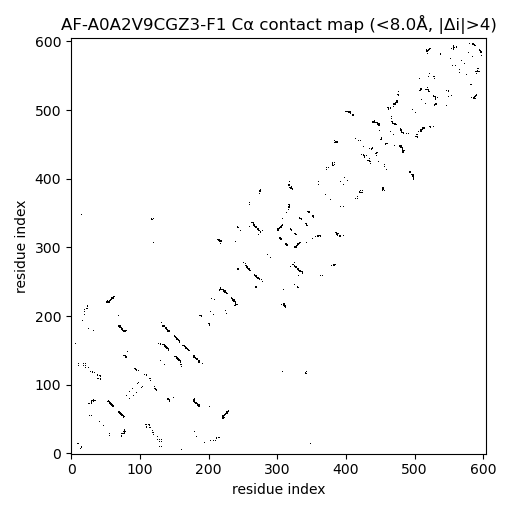 -16.873 1.00 92.19 456 TYR A CA 1
ATOM 3663 C C . TYR A 1 456 ? 13.184 8.025 -18.079 1.00 92.19 456 TYR A C 1
ATOM 3665 O O . TYR A 1 456 ? 12.863 8.363 -19.213 1.00 92.19 456 TYR A O 1
ATOM 3673 N N . GLY A 1 457 ? 13.789 6.856 -17.846 1.00 90.69 457 GLY A N 1
ATOM 3674 C CA . GLY A 1 457 ? 14.149 5.939 -18.915 1.00 90.69 457 GLY A CA 1
ATOM 3675 C C . GLY A 1 457 ? 12.932 5.263 -19.519 1.00 90.69 457 GLY A C 1
ATOM 3676 O O . GLY A 1 457 ? 12.854 5.158 -20.737 1.00 90.69 457 GLY A O 1
ATOM 3677 N N . TRP A 1 458 ? 11.949 4.870 -18.711 1.00 87.81 458 TRP A N 1
ATOM 3678 C CA . TRP A 1 458 ? 10.664 4.401 -19.217 1.00 87.81 458 TRP A CA 1
ATOM 3679 C C . TRP A 1 458 ? 9.986 5.465 -20.093 1.00 87.81 458 TRP A C 1
ATOM 3681 O O . TRP A 1 458 ? 9.669 5.160 -21.240 1.00 87.81 458 TRP A O 1
ATOM 3691 N N . MET A 1 459 ? 9.864 6.710 -19.617 1.00 88.38 459 MET A N 1
ATOM 3692 C CA . MET A 1 459 ? 9.270 7.814 -20.388 1.00 88.38 459 MET A CA 1
ATOM 3693 C C . MET A 1 459 ? 10.002 8.034 -21.715 1.00 88.38 459 MET A C 1
ATOM 3695 O O . MET A 1 459 ? 9.381 8.080 -22.774 1.00 88.38 459 MET A O 1
ATOM 3699 N N . LEU A 1 460 ? 11.335 8.092 -21.685 1.00 91.56 460 LEU A N 1
ATOM 3700 C CA . LEU A 1 460 ? 12.141 8.279 -22.889 1.00 91.56 460 LEU A CA 1
ATOM 3701 C C . LEU A 1 460 ? 12.018 7.103 -23.859 1.00 91.56 460 LEU A C 1
ATOM 3703 O O . LEU A 1 460 ? 11.942 7.325 -25.061 1.00 91.56 460 LEU A O 1
ATOM 3707 N N . ASN A 1 461 ? 11.939 5.857 -23.389 1.00 88.62 461 ASN A N 1
ATOM 3708 C CA . ASN A 1 461 ? 11.781 4.700 -24.279 1.00 88.62 461 ASN A CA 1
ATOM 3709 C C . ASN A 1 461 ? 10.397 4.639 -24.950 1.00 88.62 461 ASN A C 1
ATOM 3711 O O . ASN A 1 461 ? 10.268 3.971 -25.974 1.00 88.62 461 ASN A O 1
ATOM 3715 N N . LEU A 1 462 ? 9.397 5.373 -24.446 1.00 84.38 462 LEU A N 1
ATOM 3716 C CA . LEU A 1 462 ? 8.136 5.588 -25.161 1.00 84.38 462 LEU A CA 1
ATOM 3717 C C . LEU A 1 462 ? 8.270 6.597 -26.308 1.00 84.38 462 LEU A C 1
ATOM 3719 O O . LEU A 1 462 ? 7.442 6.576 -27.212 1.00 84.38 462 LEU A O 1
ATOM 3723 N N . ILE A 1 463 ? 9.273 7.481 -26.275 1.00 89.19 463 ILE A N 1
ATOM 3724 C CA . ILE A 1 463 ? 9.402 8.643 -27.170 1.00 89.19 463 ILE A CA 1
ATOM 3725 C C . ILE A 1 463 ? 10.516 8.434 -28.201 1.00 89.19 463 ILE A C 1
ATOM 3727 O O . ILE A 1 463 ? 10.289 8.585 -29.401 1.00 89.19 463 ILE A O 1
ATOM 3731 N N . LEU A 1 464 ? 11.703 8.038 -27.737 1.00 92.62 464 LEU A N 1
ATOM 3732 C CA . LEU A 1 464 ? 12.937 7.911 -28.513 1.00 92.62 464 LEU A CA 1
ATOM 3733 C C . LEU A 1 464 ? 12.819 7.077 -29.801 1.00 92.62 464 LEU A C 1
ATOM 3735 O O . LEU A 1 464 ? 13.421 7.494 -30.791 1.00 92.62 464 LEU A O 1
ATOM 3739 N N . PRO A 1 465 ? 12.028 5.983 -29.879 1.00 91.44 465 PRO A N 1
ATOM 3740 C CA . PRO A 1 465 ? 11.873 5.245 -31.135 1.00 91.44 465 PRO A CA 1
ATOM 3741 C C . PRO A 1 465 ? 11.277 6.069 -32.292 1.00 91.44 465 PRO A C 1
ATOM 3743 O O . PRO A 1 465 ? 11.358 5.646 -33.439 1.00 91.44 465 PRO A O 1
ATOM 3746 N N . ARG A 1 466 ? 10.677 7.240 -32.022 1.00 89.56 466 ARG A N 1
ATOM 3747 C CA . ARG A 1 466 ? 10.177 8.161 -33.063 1.00 89.56 466 ARG A CA 1
ATOM 3748 C C . ARG A 1 466 ? 11.279 8.986 -33.719 1.00 89.56 466 ARG A C 1
ATOM 3750 O O . ARG A 1 466 ? 11.090 9.469 -34.830 1.00 89.56 466 ARG A O 1
ATOM 3757 N N . ILE A 1 467 ? 12.396 9.184 -33.023 1.00 91.81 467 ILE A N 1
ATOM 3758 C CA . ILE A 1 467 ? 13.465 10.095 -33.450 1.00 91.81 467 ILE A CA 1
ATOM 3759 C C . ILE A 1 467 ? 14.810 9.395 -33.637 1.00 91.81 467 ILE A C 1
ATOM 3761 O O . ILE A 1 467 ? 15.734 9.995 -34.176 1.00 91.81 467 ILE A O 1
ATOM 3765 N N . VAL A 1 468 ? 14.917 8.130 -33.231 1.00 92.38 468 VAL A N 1
ATOM 3766 C CA . VAL A 1 468 ? 16.107 7.296 -33.397 1.00 92.38 468 VAL A CA 1
ATOM 3767 C C . VAL A 1 468 ? 15.722 6.025 -34.146 1.00 92.38 468 VAL A C 1
ATOM 3769 O O . VAL A 1 468 ? 14.886 5.255 -33.682 1.00 92.38 468 VAL A O 1
ATOM 3772 N N . ALA A 1 469 ? 16.361 5.783 -35.291 1.00 84.75 469 ALA A N 1
ATOM 3773 C CA . ALA A 1 469 ? 16.004 4.668 -36.168 1.00 84.75 469 ALA A CA 1
ATOM 3774 C C . ALA A 1 469 ? 16.298 3.285 -35.555 1.00 84.75 469 ALA A C 1
ATOM 3776 O O . ALA A 1 469 ? 15.538 2.341 -35.765 1.00 84.75 469 ALA A O 1
ATOM 3777 N N . ASN A 1 470 ? 17.410 3.137 -34.823 1.00 87.12 470 ASN A N 1
ATOM 3778 C CA . ASN A 1 470 ? 17.802 1.868 -34.207 1.00 87.12 470 ASN A CA 1
ATOM 3779 C C . ASN A 1 470 ? 18.759 2.067 -33.018 1.00 87.12 470 ASN A C 1
ATOM 3781 O O . ASN A 1 470 ? 19.208 3.178 -32.762 1.00 87.12 470 ASN A O 1
ATOM 3785 N N . ARG A 1 471 ? 19.092 0.986 -32.305 1.00 92.25 471 ARG A N 1
ATOM 3786 C CA . ARG A 1 471 ? 20.046 0.959 -31.190 1.00 92.25 471 ARG A CA 1
ATOM 3787 C C . ARG A 1 471 ? 21.245 0.075 -31.521 1.00 92.25 471 ARG A C 1
ATOM 3789 O O . ARG A 1 471 ? 21.084 -0.993 -32.113 1.00 92.25 471 ARG A O 1
ATOM 3796 N N . ASN A 1 472 ? 22.419 0.501 -31.072 1.00 92.19 472 ASN A N 1
ATOM 3797 C CA . ASN A 1 472 ? 23.685 -0.209 -31.212 1.00 92.19 472 ASN A CA 1
ATOM 3798 C C . ASN A 1 472 ? 24.025 -0.928 -29.903 1.00 92.19 472 ASN A C 1
ATOM 3800 O O . ASN A 1 472 ? 24.129 -0.281 -28.869 1.00 92.19 472 ASN A O 1
ATOM 3804 N N . MET A 1 473 ? 24.205 -2.241 -29.928 1.00 91.50 473 MET A N 1
ATOM 3805 C CA . MET A 1 473 ? 24.528 -3.051 -28.759 1.00 91.50 473 MET A CA 1
ATOM 3806 C C . MET A 1 473 ? 26.020 -3.380 -28.719 1.00 91.50 473 MET A C 1
ATOM 3808 O O . MET A 1 473 ? 26.568 -3.890 -29.700 1.00 91.50 473 MET A O 1
ATOM 3812 N N . ASP A 1 474 ? 26.666 -3.101 -27.589 1.00 89.69 474 ASP A N 1
ATOM 3813 C CA . ASP A 1 474 ? 28.057 -3.481 -27.343 1.00 89.69 474 ASP A CA 1
ATOM 3814 C C . ASP A 1 474 ? 28.191 -4.939 -26.856 1.00 89.69 474 ASP A C 1
ATOM 3816 O O . ASP A 1 474 ? 27.218 -5.676 -26.678 1.00 89.69 474 ASP A O 1
ATOM 3820 N N . ASN A 1 475 ? 29.428 -5.366 -26.603 1.00 85.56 475 ASN A N 1
ATOM 3821 C CA . ASN A 1 475 ? 29.736 -6.710 -26.112 1.00 85.56 475 ASN A CA 1
ATOM 3822 C C . ASN A 1 475 ? 29.348 -6.966 -24.644 1.00 85.56 475 ASN A C 1
ATOM 3824 O O . ASN A 1 475 ? 29.523 -8.082 -24.162 1.00 85.56 475 ASN A O 1
ATOM 3828 N N . ARG A 1 476 ? 28.850 -5.953 -23.929 1.00 84.75 476 ARG A N 1
ATOM 3829 C CA . ARG A 1 476 ? 28.350 -6.048 -22.552 1.00 84.75 476 ARG A CA 1
ATOM 3830 C C . ARG A 1 476 ? 26.821 -6.020 -22.492 1.00 84.75 476 ARG A C 1
ATOM 3832 O O . ARG A 1 476 ? 26.273 -6.072 -21.396 1.00 84.75 476 ARG A O 1
ATOM 3839 N N . GLY A 1 477 ? 26.143 -5.943 -23.640 1.00 84.62 477 GLY A N 1
ATOM 3840 C CA . GLY A 1 477 ? 24.686 -5.831 -23.718 1.00 84.62 477 GLY A CA 1
ATOM 3841 C C . GLY A 1 477 ? 24.160 -4.412 -23.477 1.00 84.62 477 GLY A C 1
ATOM 3842 O O . GLY A 1 477 ? 22.950 -4.222 -23.341 1.00 84.62 477 GLY A O 1
ATOM 3843 N N . ASN A 1 478 ? 25.031 -3.399 -23.427 1.00 87.75 478 ASN A N 1
ATOM 3844 C CA . ASN A 1 478 ? 24.596 -2.011 -23.342 1.00 87.75 478 ASN A CA 1
ATOM 3845 C C . ASN A 1 478 ? 24.117 -1.542 -24.712 1.00 87.75 478 ASN A C 1
ATOM 3847 O O . ASN A 1 478 ? 24.803 -1.723 -25.719 1.00 87.75 478 ASN A O 1
ATOM 3851 N N . PHE A 1 479 ? 22.960 -0.886 -24.737 1.00 91.00 479 PHE A N 1
ATOM 3852 C CA . PHE A 1 479 ? 22.448 -0.239 -25.937 1.00 91.00 479 PHE A CA 1
ATOM 3853 C C . PHE A 1 479 ? 22.876 1.221 -25.972 1.00 91.00 479 PHE A C 1
ATOM 3855 O O . PHE A 1 479 ? 22.712 1.940 -24.992 1.00 91.00 479 PHE A O 1
ATOM 3862 N N . TYR A 1 480 ? 23.341 1.666 -27.128 1.00 92.31 480 TYR A N 1
ATOM 3863 C CA . TYR A 1 480 ? 23.676 3.042 -27.437 1.00 92.31 480 TYR A CA 1
ATOM 3864 C C . TYR A 1 480 ? 22.794 3.551 -28.571 1.00 92.31 480 TYR A C 1
ATOM 3866 O O . TYR A 1 480 ? 22.420 2.800 -29.475 1.00 92.31 480 TYR A O 1
ATOM 3874 N N . LEU A 1 481 ? 22.450 4.828 -28.521 1.00 93.31 481 LEU A N 1
ATOM 3875 C CA . LEU A 1 481 ? 21.619 5.489 -29.511 1.00 93.31 481 LEU A CA 1
ATOM 3876 C C . LEU A 1 481 ? 22.523 6.258 -30.481 1.00 93.31 481 LEU A C 1
ATOM 3878 O O . LEU A 1 481 ? 23.337 7.061 -30.014 1.00 93.31 481 LEU A O 1
ATOM 3882 N N . PRO A 1 482 ? 22.407 6.031 -31.802 1.00 92.00 482 PRO A N 1
ATOM 3883 C CA . PRO A 1 482 ? 22.991 6.922 -32.797 1.00 92.00 482 PRO A CA 1
ATOM 3884 C C . PRO A 1 482 ? 22.297 8.289 -32.754 1.00 92.00 482 PRO A C 1
ATOM 3886 O O . PRO A 1 482 ? 21.262 8.439 -32.098 1.00 92.00 482 PRO A O 1
ATOM 3889 N N . ALA A 1 483 ? 22.863 9.272 -33.455 1.00 91.62 483 ALA A N 1
ATOM 3890 C CA . ALA A 1 483 ? 22.299 10.615 -33.556 1.00 91.62 483 ALA A CA 1
ATOM 3891 C C . ALA A 1 483 ? 20.803 10.588 -33.949 1.00 91.62 483 ALA A C 1
ATOM 3893 O O . ALA A 1 483 ? 20.395 9.756 -34.773 1.00 91.62 483 ALA A O 1
ATOM 3894 N N . PRO A 1 484 ? 19.977 11.480 -33.374 1.00 93.56 484 PRO A N 1
ATOM 3895 C CA . PRO A 1 484 ? 18.574 11.575 -33.734 1.00 93.56 484 PRO A CA 1
ATOM 3896 C C . PRO A 1 484 ? 18.419 12.071 -35.178 1.00 93.56 484 PRO A C 1
ATOM 3898 O O . PRO A 1 484 ? 19.316 12.688 -35.757 1.00 93.56 484 PRO A O 1
ATOM 3901 N N . VAL A 1 485 ? 17.252 11.818 -35.771 1.00 92.06 485 VAL A N 1
ATOM 3902 C CA . VAL A 1 485 ? 16.912 12.333 -37.105 1.00 92.06 485 VAL A CA 1
ATOM 3903 C C . VAL A 1 485 ? 16.971 13.866 -37.144 1.00 92.06 485 VAL A C 1
ATOM 3905 O O . VAL A 1 485 ? 16.769 14.547 -36.135 1.00 92.06 485 VAL A O 1
ATOM 3908 N N . ARG A 1 486 ? 17.224 14.432 -38.330 1.00 90.75 486 ARG A N 1
ATOM 3909 C CA . ARG A 1 486 ? 17.185 15.891 -38.522 1.00 90.75 486 ARG A CA 1
ATOM 3910 C C . ARG A 1 486 ? 15.818 16.441 -38.116 1.00 90.75 486 ARG A C 1
ATOM 3912 O O . ARG A 1 486 ? 14.796 15.806 -38.363 1.00 90.75 486 ARG A O 1
ATOM 3919 N N . ASP A 1 487 ? 15.822 17.614 -37.487 1.00 90.12 487 ASP A N 1
ATOM 3920 C CA . ASP A 1 487 ? 14.620 18.295 -36.995 1.00 90.12 487 ASP A CA 1
ATOM 3921 C C . ASP A 1 487 ? 13.752 17.443 -36.046 1.00 90.12 487 ASP A C 1
ATOM 3923 O O . ASP A 1 487 ? 12.536 17.623 -35.976 1.00 90.12 487 ASP A O 1
ATOM 3927 N N . TRP A 1 488 ? 14.360 16.535 -35.268 1.00 90.94 488 TRP A N 1
ATOM 3928 C CA . TRP A 1 488 ? 13.643 15.636 -34.353 1.00 90.94 488 TRP A CA 1
ATOM 3929 C C . TRP A 1 488 ? 12.685 16.349 -33.386 1.00 90.94 488 TRP A C 1
ATOM 3931 O O . TRP A 1 488 ? 11.633 15.807 -33.054 1.00 90.94 488 TRP A O 1
ATOM 3941 N N . ARG A 1 489 ? 12.989 17.586 -32.967 1.00 91.38 489 ARG A N 1
ATOM 3942 C CA . ARG A 1 489 ? 12.082 18.383 -32.121 1.00 91.38 489 ARG A CA 1
ATOM 3943 C C . ARG A 1 489 ? 10.738 18.617 -32.805 1.00 91.38 489 ARG A C 1
ATOM 3945 O O . ARG A 1 489 ? 9.702 18.507 -32.164 1.00 91.38 489 ARG A O 1
ATOM 3952 N N . ARG A 1 490 ? 10.740 18.854 -34.120 1.00 88.69 490 ARG A N 1
ATOM 3953 C CA . ARG A 1 490 ? 9.518 19.007 -34.917 1.00 88.69 490 ARG A CA 1
ATOM 3954 C C . ARG A 1 490 ? 8.741 17.696 -35.034 1.00 88.69 490 ARG A C 1
ATOM 3956 O O . ARG A 1 490 ? 7.516 17.731 -35.054 1.00 88.69 490 ARG A O 1
ATOM 3963 N N . VAL A 1 491 ? 9.432 16.552 -35.076 1.00 87.31 491 VAL A N 1
ATOM 3964 C CA . VAL A 1 491 ? 8.793 15.221 -35.034 1.00 87.31 491 VAL A CA 1
ATOM 3965 C C . VAL A 1 491 ? 7.996 15.055 -33.736 1.00 87.31 491 VAL A C 1
ATOM 3967 O O . VAL A 1 491 ? 6.869 14.562 -33.767 1.00 87.31 491 VAL A O 1
ATOM 3970 N N . LEU A 1 492 ? 8.541 15.528 -32.610 1.00 87.50 492 LEU A N 1
ATOM 3971 C CA . LEU A 1 492 ? 7.876 15.465 -31.305 1.00 87.50 492 LEU A CA 1
ATOM 3972 C C . LEU A 1 492 ? 6.808 16.550 -31.085 1.00 87.50 492 LEU A C 1
ATOM 3974 O O . LEU A 1 492 ? 5.905 16.334 -30.292 1.00 87.50 492 LEU A O 1
ATOM 3978 N N . GLN A 1 493 ? 6.832 17.663 -31.820 1.00 78.69 493 GLN A N 1
ATOM 3979 C CA . GLN A 1 493 ? 5.803 18.722 -31.755 1.00 78.69 493 GLN A CA 1
ATOM 3980 C C . GLN A 1 493 ? 4.446 18.331 -32.385 1.00 78.69 493 GLN A C 1
ATOM 3982 O O . GLN A 1 493 ? 3.566 19.176 -32.556 1.00 78.69 493 GLN A O 1
ATOM 3987 N N . SER A 1 494 ? 4.264 17.069 -32.786 1.00 65.94 494 SER A N 1
ATOM 3988 C CA . SER A 1 494 ? 3.017 16.567 -33.370 1.00 65.94 494 SER A CA 1
ATOM 3989 C C . SER A 1 494 ? 2.164 15.840 -32.320 1.00 65.94 494 SER A C 1
ATOM 3991 O O . SER A 1 494 ? 2.636 14.944 -31.625 1.00 65.94 494 SER A O 1
ATOM 3993 N N . ARG A 1 495 ? 0.876 16.206 -32.210 1.00 57.97 495 ARG A N 1
ATOM 3994 C CA . ARG A 1 495 ? -0.099 15.596 -31.279 1.00 57.97 495 ARG A CA 1
ATOM 3995 C C . ARG A 1 495 ? -0.569 14.207 -31.741 1.00 57.97 495 ARG A C 1
ATOM 3997 O O . ARG A 1 495 ? -1.755 14.016 -32.001 1.00 57.97 495 ARG A O 1
ATOM 4004 N N . THR A 1 496 ? 0.332 13.240 -31.897 1.00 56.56 496 THR A N 1
ATOM 4005 C CA . THR A 1 496 ? -0.057 11.852 -32.224 1.00 56.56 496 THR A CA 1
ATOM 4006 C C . THR A 1 496 ? 0.337 10.869 -31.126 1.00 56.56 496 THR A C 1
ATOM 4008 O O . THR A 1 496 ? 1.494 10.820 -30.710 1.00 56.56 496 THR A O 1
ATOM 4011 N N . GLY A 1 497 ? -0.676 10.122 -30.671 1.00 62.81 497 GLY A N 1
ATOM 4012 C CA . GLY A 1 497 ? -0.804 9.531 -29.342 1.00 62.81 497 GLY A CA 1
ATOM 4013 C C . GLY A 1 497 ? 0.103 8.350 -29.003 1.00 62.81 497 GLY A C 1
ATOM 4014 O O . GLY A 1 497 ? 0.491 7.539 -29.849 1.00 62.81 497 GLY A O 1
ATOM 4015 N N . PHE A 1 498 ? 0.390 8.248 -27.708 1.00 68.06 498 PHE A N 1
ATOM 4016 C CA . PHE A 1 498 ? 0.986 7.097 -27.044 1.00 68.06 498 PHE A CA 1
ATOM 4017 C C . PHE A 1 498 ? 0.107 5.853 -27.176 1.00 68.06 498 PHE A C 1
ATOM 4019 O O . PHE A 1 498 ? 0.649 4.772 -27.406 1.00 68.06 498 PHE A O 1
ATOM 4026 N N . ALA A 1 499 ? -1.219 5.996 -27.069 1.00 61.38 499 ALA A N 1
ATOM 4027 C CA . ALA A 1 499 ? -2.143 4.869 -27.185 1.00 61.38 499 ALA A CA 1
ATOM 4028 C C . ALA A 1 499 ? -2.561 4.593 -28.636 1.00 61.38 499 ALA A C 1
ATOM 4030 O O . ALA A 1 499 ? -2.634 3.436 -29.045 1.00 61.38 499 ALA A O 1
ATOM 4031 N N . SER A 1 500 ? -2.781 5.637 -29.443 1.00 64.88 500 SER A N 1
ATOM 4032 C CA . SER A 1 500 ? -3.239 5.473 -30.830 1.00 64.88 500 SER A CA 1
ATOM 4033 C C . SER A 1 500 ? -2.141 5.015 -31.800 1.00 64.88 500 SER A C 1
ATOM 4035 O O . SER A 1 500 ? -2.445 4.407 -32.823 1.00 64.88 500 SER A O 1
ATOM 4037 N N . ALA A 1 501 ? -0.870 5.323 -31.513 1.00 70.75 501 ALA A N 1
ATOM 4038 C CA . ALA A 1 501 ? 0.277 4.952 -32.344 1.00 70.75 501 ALA A CA 1
ATOM 4039 C C . ALA A 1 501 ? 1.547 4.755 -31.485 1.00 70.75 501 ALA A C 1
ATOM 4041 O O . ALA A 1 501 ? 2.471 5.576 -31.544 1.00 70.75 501 ALA A O 1
ATOM 4042 N N . PRO A 1 502 ? 1.621 3.686 -30.665 1.00 76.00 502 PRO A N 1
ATOM 4043 C CA . PRO A 1 502 ? 2.757 3.454 -29.779 1.00 76.00 502 PRO A CA 1
ATOM 4044 C C . PRO A 1 502 ? 4.034 3.211 -30.588 1.00 76.00 502 PRO A C 1
ATOM 4046 O O . PRO A 1 502 ? 4.144 2.222 -31.315 1.00 76.00 502 PRO A O 1
ATOM 4049 N N . ALA A 1 503 ? 5.035 4.078 -30.426 1.00 81.44 503 ALA A N 1
ATOM 4050 C CA . ALA A 1 503 ? 6.352 3.825 -30.989 1.00 81.44 503 ALA A CA 1
ATOM 4051 C C . ALA A 1 503 ? 7.085 2.780 -30.147 1.00 81.44 503 ALA A C 1
ATOM 4053 O O . ALA A 1 503 ? 7.100 2.840 -28.917 1.00 81.44 503 ALA A O 1
ATOM 4054 N N . ARG A 1 504 ? 7.699 1.810 -30.819 1.00 83.19 504 ARG A N 1
ATOM 4055 C CA . ARG A 1 504 ? 8.493 0.761 -30.183 1.00 83.19 504 ARG A CA 1
ATOM 4056 C C . ARG A 1 504 ? 9.825 0.655 -30.886 1.00 83.19 504 ARG A C 1
ATOM 4058 O O . ARG A 1 504 ? 9.908 0.849 -32.096 1.00 83.19 504 ARG A O 1
ATOM 4065 N N . TRP A 1 505 ? 10.852 0.298 -30.126 1.00 86.69 505 TRP A N 1
ATOM 4066 C CA . TRP A 1 505 ? 12.116 -0.095 -30.726 1.00 86.69 505 TRP A CA 1
ATOM 4067 C C . TRP A 1 505 ? 11.904 -1.263 -31.698 1.00 86.69 505 TRP A C 1
ATOM 4069 O O . TRP A 1 505 ? 11.102 -2.158 -31.397 1.00 86.69 505 TRP A O 1
ATOM 4079 N N . PRO A 1 506 ? 12.628 -1.291 -32.831 1.00 87.25 506 PRO A N 1
ATOM 4080 C CA . PRO A 1 506 ? 12.615 -2.438 -33.727 1.00 87.25 506 PRO A CA 1
ATOM 4081 C C . PRO A 1 506 ? 12.921 -3.745 -32.983 1.00 87.25 506 PRO A C 1
ATOM 4083 O O . PRO A 1 506 ? 13.677 -3.769 -32.007 1.00 87.25 506 PRO A O 1
ATOM 4086 N N . ARG A 1 507 ? 12.360 -4.862 -33.464 1.00 88.94 507 ARG A N 1
ATOM 4087 C CA . ARG A 1 507 ? 12.614 -6.207 -32.910 1.00 88.94 507 ARG A CA 1
ATOM 4088 C C . ARG A 1 507 ? 13.980 -6.780 -33.276 1.00 88.94 507 ARG A C 1
ATOM 4090 O O . ARG A 1 507 ? 14.257 -7.927 -32.950 1.00 88.94 507 ARG A O 1
ATOM 4097 N N . LEU A 1 508 ? 14.832 -5.975 -33.899 1.00 91.81 508 LEU A N 1
ATOM 4098 C CA . LEU A 1 508 ? 16.222 -6.270 -34.204 1.00 91.81 508 LEU A CA 1
ATOM 4099 C C . LEU A 1 508 ? 17.081 -5.089 -33.743 1.00 91.81 508 LEU A C 1
ATOM 4101 O O . LEU A 1 508 ? 16.623 -3.948 -33.777 1.00 91.81 508 LEU A O 1
ATOM 4105 N N . ALA A 1 509 ? 18.325 -5.345 -33.350 1.00 91.94 509 ALA A N 1
ATOM 4106 C CA . ALA A 1 509 ? 19.277 -4.305 -32.957 1.00 91.94 509 ALA A CA 1
ATOM 4107 C C . ALA A 1 509 ? 20.591 -4.424 -33.735 1.00 91.94 509 ALA A C 1
ATOM 4109 O O . ALA A 1 509 ? 20.942 -5.497 -34.221 1.00 91.94 509 ALA A O 1
ATOM 4110 N N . ASN A 1 510 ? 21.327 -3.328 -33.887 1.00 93.81 510 ASN A N 1
ATOM 4111 C CA . ASN A 1 510 ? 22.642 -3.355 -34.523 1.00 93.81 510 ASN A CA 1
ATOM 4112 C C . ASN A 1 510 ? 23.696 -3.785 -33.505 1.00 93.81 510 ASN A C 1
ATOM 4114 O O . ASN A 1 510 ? 23.742 -3.224 -32.419 1.00 93.81 510 ASN A O 1
ATOM 4118 N N . TYR A 1 511 ? 24.524 -4.781 -33.810 1.00 94.06 511 TYR A N 1
ATOM 4119 C CA . TYR A 1 511 ? 25.569 -5.234 -32.888 1.00 94.06 511 TYR A CA 1
ATOM 4120 C C . TYR A 1 511 ? 26.913 -4.655 -33.334 1.00 94.06 511 TYR A C 1
ATOM 4122 O O . TYR A 1 511 ? 27.273 -4.739 -34.508 1.00 94.06 511 TYR A O 1
ATOM 4130 N N . VAL A 1 512 ? 27.674 -4.085 -32.400 1.00 91.62 512 VAL A N 1
ATOM 4131 C CA . VAL A 1 512 ? 28.953 -3.419 -32.688 1.00 91.62 512 VAL A CA 1
ATOM 4132 C C . VAL A 1 512 ? 30.126 -4.094 -31.976 1.00 91.62 512 VAL A C 1
ATOM 4134 O O . VAL A 1 512 ? 29.962 -4.846 -31.016 1.00 91.62 512 VAL A O 1
ATOM 4137 N N . GLY A 1 513 ? 31.345 -3.844 -32.458 1.00 91.31 513 GLY A N 1
ATOM 4138 C CA . GLY A 1 513 ? 32.562 -4.409 -31.871 1.00 91.31 513 GLY A CA 1
ATOM 4139 C C . GLY A 1 513 ? 32.636 -5.934 -32.001 1.00 91.31 513 GLY A C 1
ATOM 4140 O O . GLY A 1 513 ? 32.308 -6.496 -33.051 1.00 91.31 513 GLY A O 1
ATOM 4141 N N . SER A 1 514 ? 33.071 -6.612 -30.934 1.00 90.00 514 SER A N 1
ATOM 4142 C CA . SER A 1 514 ? 33.325 -8.062 -30.944 1.00 90.00 514 SER A CA 1
ATOM 4143 C C . SER A 1 514 ? 32.073 -8.934 -31.059 1.00 90.00 514 SER A C 1
ATOM 4145 O O . SER A 1 514 ? 32.197 -10.119 -31.337 1.00 90.00 514 SER A O 1
ATOM 4147 N N . VAL A 1 515 ? 30.877 -8.361 -30.896 1.00 89.81 515 VAL A N 1
ATOM 4148 C CA . VAL A 1 515 ? 29.597 -9.065 -31.081 1.00 89.81 515 VAL A CA 1
ATOM 4149 C C . VAL A 1 515 ? 28.947 -8.771 -32.439 1.00 89.81 515 VAL A C 1
ATOM 4151 O O . VAL A 1 515 ? 27.850 -9.231 -32.722 1.00 89.81 515 VAL A O 1
ATOM 4154 N N . SER A 1 516 ? 29.601 -8.036 -33.339 1.00 94.06 516 SER A N 1
ATOM 4155 C CA . SER A 1 516 ? 29.002 -7.648 -34.631 1.00 94.06 516 SER A CA 1
ATOM 4156 C C . SER A 1 516 ? 28.657 -8.814 -35.576 1.00 94.06 516 SER A C 1
ATOM 4158 O O . SER A 1 516 ? 27.903 -8.624 -36.535 1.00 94.06 516 SER A O 1
ATOM 4160 N N . SER A 1 517 ? 29.197 -10.012 -35.334 1.00 94.50 517 SER A N 1
ATOM 4161 C CA . SER A 1 517 ? 28.997 -11.221 -36.148 1.00 94.50 517 SER A CA 1
ATOM 4162 C C . SER A 1 517 ? 28.172 -12.321 -35.472 1.00 94.50 517 SER A C 1
ATOM 4164 O O . SER A 1 517 ? 28.067 -13.408 -36.032 1.00 94.50 517 SER A O 1
ATOM 4166 N N . ILE A 1 518 ? 27.618 -12.090 -34.277 1.00 94.31 518 ILE A N 1
ATOM 4167 C CA . ILE A 1 518 ? 26.750 -13.078 -33.610 1.00 94.31 518 ILE A CA 1
ATOM 4168 C C . ILE A 1 518 ? 25.278 -12.753 -33.876 1.00 94.31 518 ILE A C 1
ATOM 4170 O O . ILE A 1 518 ? 24.920 -11.590 -34.084 1.00 94.31 518 ILE A O 1
ATOM 4174 N N . LEU A 1 519 ? 24.423 -13.776 -33.896 1.00 95.12 519 LEU A N 1
ATOM 4175 C CA . LEU A 1 519 ? 22.983 -13.626 -34.125 1.00 95.12 519 LEU A CA 1
ATOM 4176 C C . LEU A 1 519 ? 22.284 -13.023 -32.906 1.00 95.12 519 LEU A C 1
ATOM 4178 O O . LEU A 1 519 ? 21.399 -12.183 -33.056 1.00 95.12 519 LEU A O 1
ATOM 4182 N N . TYR A 1 520 ? 22.657 -13.480 -31.712 1.00 94.06 520 TYR A N 1
ATOM 4183 C CA . TYR A 1 520 ? 21.976 -13.149 -30.465 1.00 94.06 520 TYR A CA 1
ATOM 4184 C C . TYR A 1 520 ? 22.955 -13.133 -29.295 1.00 94.06 520 TYR A C 1
ATOM 4186 O O . TYR A 1 520 ? 23.821 -14.002 -29.203 1.00 94.06 520 TYR A O 1
ATOM 4194 N N . SER A 1 521 ? 22.792 -12.167 -28.389 1.00 89.88 521 SER A N 1
ATOM 4195 C CA . SER A 1 521 ? 23.599 -12.058 -27.174 1.00 89.88 521 SER A CA 1
ATOM 4196 C C . SER A 1 521 ? 22.768 -11.633 -25.968 1.00 89.88 521 SER A C 1
ATOM 4198 O O . SER A 1 521 ? 22.116 -10.590 -26.009 1.00 89.88 521 SER A O 1
ATOM 4200 N N . ASN A 1 522 ? 22.852 -12.382 -24.870 1.00 84.25 522 ASN A N 1
ATOM 4201 C CA . ASN A 1 522 ? 22.256 -12.016 -23.584 1.00 84.25 522 ASN A CA 1
ATOM 4202 C C . ASN A 1 522 ? 23.327 -11.901 -22.490 1.00 84.25 522 ASN A C 1
ATOM 4204 O O . ASN A 1 522 ? 23.668 -12.872 -21.807 1.00 84.25 522 ASN A O 1
ATOM 4208 N N . TRP A 1 523 ? 23.843 -10.683 -22.320 1.00 71.62 523 TRP A N 1
ATOM 4209 C CA . TRP A 1 523 ? 24.705 -10.299 -21.205 1.00 71.62 523 TRP A CA 1
ATOM 4210 C C . TRP A 1 523 ? 23.927 -9.338 -20.299 1.00 71.62 523 TRP A C 1
ATOM 4212 O O . TRP A 1 523 ? 23.505 -8.276 -20.745 1.00 71.62 523 TRP A O 1
ATOM 4222 N N . GLY A 1 524 ? 23.719 -9.707 -19.029 1.00 58.25 524 GLY A N 1
ATOM 4223 C CA . GLY A 1 524 ? 23.109 -8.809 -18.034 1.00 58.25 524 GLY A CA 1
ATOM 4224 C C . GLY A 1 524 ? 21.585 -8.902 -17.861 1.00 58.25 524 GLY A C 1
ATOM 4225 O O . GLY A 1 524 ? 20.932 -7.872 -17.715 1.00 58.25 524 GLY A O 1
ATOM 4226 N N . SER A 1 525 ? 21.034 -10.124 -17.840 1.00 51.34 525 SER A N 1
ATOM 4227 C CA . SER A 1 525 ? 19.644 -10.446 -17.446 1.00 51.34 525 SER A CA 1
ATOM 4228 C C . SER A 1 525 ? 18.522 -9.753 -18.241 1.00 51.34 525 SER A C 1
ATOM 4230 O O . SER A 1 525 ? 17.399 -9.620 -17.749 1.00 51.34 525 SER A O 1
ATOM 4232 N N . ARG A 1 526 ? 18.780 -9.363 -19.498 1.00 62.19 526 ARG A N 1
ATOM 4233 C CA . ARG A 1 526 ? 17.790 -8.758 -20.406 1.00 62.19 526 ARG A CA 1
ATOM 4234 C C . ARG A 1 526 ? 17.748 -9.519 -21.732 1.00 62.19 526 ARG A C 1
ATOM 4236 O O . ARG A 1 526 ? 18.773 -9.678 -22.379 1.00 62.19 526 ARG A O 1
ATOM 4243 N N . GLN A 1 527 ? 16.557 -9.941 -22.160 1.00 70.19 527 GLN A N 1
ATOM 4244 C CA . GLN A 1 527 ? 16.353 -10.535 -23.487 1.00 70.19 527 GLN A CA 1
ATOM 4245 C C . GLN A 1 527 ? 16.641 -9.489 -24.576 1.00 70.19 527 GLN A C 1
ATOM 4247 O O . GLN A 1 527 ? 15.862 -8.549 -24.760 1.00 70.19 527 GLN A O 1
ATOM 4252 N N . SER A 1 528 ? 17.763 -9.637 -25.281 1.00 84.69 528 SER A N 1
ATOM 4253 C CA . SER A 1 528 ? 18.174 -8.717 -26.348 1.00 84.69 528 SER A CA 1
ATOM 4254 C C . SER A 1 528 ? 17.481 -9.044 -27.675 1.00 84.69 528 SER A C 1
ATOM 4256 O O . SER A 1 528 ? 17.226 -10.207 -27.966 1.00 84.69 528 SER A O 1
ATOM 4258 N N . PRO A 1 529 ? 17.199 -8.068 -28.547 1.00 89.81 529 PRO A N 1
ATOM 4259 C CA . PRO A 1 529 ? 16.755 -8.360 -29.908 1.00 89.81 529 PRO A CA 1
ATOM 4260 C C . PRO A 1 529 ? 17.856 -9.070 -30.723 1.00 89.81 529 PRO A C 1
ATOM 4262 O O . PRO A 1 529 ? 19.040 -8.796 -30.488 1.00 89.81 529 PRO A O 1
ATOM 4265 N N . PRO A 1 530 ? 17.511 -9.922 -31.707 1.00 93.69 530 PRO A N 1
ATOM 4266 C CA . PRO A 1 530 ? 18.486 -10.468 -32.648 1.00 93.69 530 PRO A CA 1
ATOM 4267 C C . PRO A 1 530 ? 19.193 -9.382 -33.474 1.00 93.69 530 PRO A C 1
ATOM 4269 O O . PRO A 1 530 ? 18.710 -8.255 -33.625 1.00 93.69 530 PRO A O 1
ATOM 4272 N N . ASN A 1 531 ? 20.355 -9.727 -34.017 1.00 95.06 531 ASN A N 1
ATOM 4273 C CA . ASN A 1 531 ? 21.213 -8.808 -34.751 1.00 95.06 531 ASN A CA 1
ATOM 4274 C C . ASN A 1 531 ? 20.645 -8.468 -36.145 1.00 95.06 531 ASN A C 1
ATOM 4276 O O . ASN A 1 531 ? 20.425 -9.346 -36.981 1.00 95.06 531 ASN A O 1
ATOM 4280 N N . THR A 1 532 ? 20.477 -7.172 -36.422 1.00 95.12 532 THR A N 1
ATOM 4281 C CA . THR A 1 532 ? 20.029 -6.631 -37.722 1.00 95.12 532 THR A CA 1
ATOM 4282 C C . THR A 1 532 ? 20.895 -7.035 -38.903 1.00 95.12 532 THR A C 1
ATOM 4284 O O . THR A 1 532 ? 20.382 -7.086 -40.017 1.00 95.12 532 THR A O 1
ATOM 4287 N N . ARG A 1 533 ? 22.170 -7.383 -38.688 1.00 95.81 533 ARG A N 1
ATOM 4288 C CA . ARG A 1 533 ? 23.049 -7.918 -39.739 1.00 95.81 533 ARG A CA 1
ATOM 4289 C C . ARG A 1 533 ? 22.434 -9.110 -40.482 1.00 95.81 533 ARG A C 1
ATOM 4291 O O . ARG A 1 533 ? 22.768 -9.347 -41.638 1.00 95.81 533 ARG A O 1
ATOM 4298 N N . TYR A 1 534 ? 21.545 -9.848 -39.821 1.00 96.19 534 TYR A N 1
ATOM 4299 C CA . TYR A 1 534 ? 20.881 -11.030 -40.362 1.00 96.19 534 TYR A CA 1
ATOM 4300 C C . TYR A 1 534 ? 19.388 -10.804 -40.634 1.00 96.19 534 TYR A C 1
ATOM 4302 O O . TYR A 1 534 ? 18.648 -11.775 -40.768 1.00 96.19 534 TYR A O 1
ATOM 4310 N N . ALA A 1 535 ? 18.938 -9.545 -40.734 1.00 94.19 535 ALA A N 1
ATOM 4311 C CA . ALA A 1 535 ? 17.531 -9.196 -40.945 1.00 94.19 535 ALA A CA 1
ATOM 4312 C C . ALA A 1 535 ? 16.920 -9.896 -42.170 1.00 94.19 535 ALA A C 1
ATOM 4314 O O . ALA A 1 535 ? 15.825 -10.441 -42.059 1.00 94.19 535 ALA A O 1
ATOM 4315 N N . ASP A 1 536 ? 17.649 -9.977 -43.289 1.00 96.25 536 ASP A N 1
ATOM 4316 C CA . ASP A 1 536 ? 17.179 -10.629 -44.523 1.00 96.25 536 ASP A CA 1
ATOM 4317 C C . ASP A 1 536 ? 16.810 -12.105 -44.306 1.00 96.25 536 ASP A C 1
ATOM 4319 O O . ASP A 1 536 ? 15.835 -12.607 -44.870 1.00 96.25 536 ASP A O 1
ATOM 4323 N N . ARG A 1 537 ? 17.546 -12.789 -43.419 1.00 96.62 537 ARG A N 1
ATOM 4324 C CA . ARG A 1 537 ? 17.320 -14.196 -43.048 1.00 96.62 537 ARG A CA 1
ATOM 4325 C C . ARG A 1 537 ? 16.152 -14.366 -42.072 1.00 96.62 537 ARG A C 1
ATOM 4327 O O . ARG A 1 537 ? 15.647 -15.472 -41.907 1.00 96.62 537 ARG A O 1
ATOM 4334 N N . LEU A 1 538 ? 15.724 -13.282 -41.426 1.00 95.06 538 LEU A N 1
ATOM 4335 C CA . LEU A 1 538 ? 14.681 -13.259 -40.400 1.00 95.06 538 LEU A CA 1
ATOM 4336 C C . LEU A 1 538 ? 13.347 -12.677 -40.903 1.00 95.06 538 LEU A C 1
ATOM 4338 O O . LEU A 1 538 ? 12.401 -12.554 -40.132 1.00 95.06 538 LEU A O 1
ATOM 4342 N N . THR A 1 539 ? 13.236 -12.361 -42.195 1.00 93.94 539 THR A N 1
ATOM 4343 C CA . THR A 1 539 ? 12.038 -11.759 -42.816 1.00 93.94 539 THR A CA 1
ATOM 4344 C C . THR A 1 539 ? 10.774 -12.617 -42.724 1.00 93.94 539 THR A C 1
ATOM 4346 O O . THR A 1 539 ? 9.668 -12.085 -42.770 1.00 93.94 539 THR A O 1
ATOM 4349 N N . SER A 1 540 ? 10.919 -13.937 -42.576 1.00 93.44 540 SER A N 1
ATOM 4350 C CA . SER A 1 540 ? 9.800 -14.880 -42.450 1.00 93.44 540 SER A CA 1
ATOM 4351 C C . SER A 1 540 ? 9.243 -15.018 -41.027 1.00 93.44 540 SER A C 1
ATOM 4353 O O . SER A 1 540 ? 8.334 -15.822 -40.820 1.00 93.44 540 SER A O 1
ATOM 4355 N N . PHE A 1 541 ? 9.784 -14.283 -40.050 1.00 95.38 541 PHE A N 1
ATOM 4356 C CA . PHE A 1 541 ? 9.359 -14.343 -38.651 1.00 95.38 541 PHE A CA 1
ATOM 4357 C C . PHE A 1 541 ? 8.545 -13.106 -38.272 1.00 95.38 541 PHE A C 1
ATOM 4359 O O . PHE A 1 541 ? 8.927 -11.976 -38.580 1.00 95.38 541 PHE A O 1
ATOM 4366 N N . THR A 1 542 ? 7.433 -13.306 -37.565 1.00 93.81 542 THR A N 1
ATOM 4367 C CA . THR A 1 542 ? 6.664 -12.189 -36.997 1.00 93.81 542 THR A CA 1
ATOM 4368 C C . THR A 1 542 ? 7.395 -11.553 -35.810 1.00 93.81 542 THR A C 1
ATOM 4370 O O . THR A 1 542 ? 8.321 -12.125 -35.232 1.00 93.81 542 THR A O 1
ATOM 4373 N N . ASN A 1 543 ? 6.964 -10.360 -35.390 1.00 87.75 543 ASN A N 1
ATOM 4374 C CA . ASN A 1 543 ? 7.526 -9.699 -34.208 1.00 87.75 543 ASN A CA 1
ATOM 4375 C C . ASN A 1 543 ? 7.338 -10.531 -32.927 1.00 87.75 543 ASN A C 1
ATOM 4377 O O . ASN A 1 543 ? 8.198 -10.516 -32.045 1.00 87.75 543 ASN A O 1
ATOM 4381 N N . GLU A 1 544 ? 6.216 -11.240 -32.822 1.00 89.25 544 GLU A N 1
ATOM 4382 C CA . GLU A 1 544 ? 5.896 -12.149 -31.725 1.00 89.25 544 GLU A CA 1
ATOM 4383 C C . GLU A 1 544 ? 6.802 -13.382 -31.758 1.00 89.25 544 GLU A C 1
ATOM 4385 O O . GLU A 1 544 ? 7.347 -13.764 -30.723 1.00 89.25 544 GLU A O 1
ATOM 4390 N N . GLU A 1 545 ? 7.032 -13.956 -32.941 1.00 93.94 545 GLU A N 1
ATOM 4391 C CA . GLU A 1 545 ? 7.938 -15.092 -33.133 1.00 93.94 545 GLU A CA 1
ATOM 4392 C C . GLU A 1 545 ? 9.391 -14.722 -32.817 1.00 93.94 545 GLU A C 1
ATOM 4394 O O . GLU A 1 545 ? 10.073 -15.466 -32.116 1.00 93.94 545 GLU A O 1
ATOM 4399 N N . LEU A 1 546 ? 9.861 -13.546 -33.247 1.00 92.44 546 LEU A N 1
ATOM 4400 C CA . LEU A 1 546 ? 11.193 -13.044 -32.890 1.00 92.44 546 LEU A CA 1
ATOM 4401 C C . LEU A 1 546 ? 11.355 -12.896 -31.372 1.00 92.44 546 LEU A C 1
ATOM 4403 O O . LEU A 1 546 ? 12.410 -13.216 -30.832 1.00 92.44 546 LEU A O 1
ATOM 4407 N N . GLN A 1 547 ? 10.313 -12.444 -30.670 1.00 88.25 547 GLN A N 1
ATOM 4408 C CA . GLN A 1 547 ? 10.332 -12.353 -29.210 1.00 88.25 547 GLN A CA 1
ATOM 4409 C C . GLN A 1 547 ? 10.294 -13.734 -28.532 1.00 88.25 547 GLN A C 1
ATOM 4411 O O . GLN A 1 547 ? 10.922 -13.926 -27.494 1.00 88.25 547 GLN A O 1
ATOM 4416 N N . GLN A 1 548 ? 9.575 -14.705 -29.093 1.00 91.00 548 GLN A N 1
ATOM 4417 C CA . GLN A 1 548 ? 9.591 -16.081 -28.593 1.00 91.00 548 GLN A CA 1
ATOM 4418 C C . GLN A 1 548 ? 10.963 -16.740 -28.802 1.00 91.00 548 GLN A C 1
ATOM 4420 O O . GLN A 1 548 ? 11.455 -17.436 -27.910 1.00 91.00 548 GLN A O 1
ATOM 4425 N N . LEU A 1 549 ? 11.617 -16.465 -29.936 1.00 93.00 549 LEU A N 1
ATOM 4426 C CA . LEU A 1 549 ? 12.942 -16.989 -30.268 1.00 93.00 549 LEU A CA 1
ATOM 4427 C C . LEU A 1 549 ? 14.026 -16.565 -29.277 1.00 93.00 549 LEU A C 1
ATOM 4429 O O . LEU A 1 549 ? 14.843 -17.395 -28.894 1.00 93.00 549 LEU A O 1
ATOM 4433 N N . THR A 1 550 ? 14.032 -15.317 -28.809 1.00 91.12 550 THR A N 1
ATOM 4434 C CA . THR A 1 550 ? 15.038 -14.871 -27.827 1.00 91.12 550 THR A CA 1
ATOM 4435 C C . THR A 1 550 ? 14.912 -15.635 -26.506 1.00 91.12 550 THR A C 1
ATOM 4437 O O . THR A 1 550 ? 15.909 -16.112 -25.963 1.00 91.12 550 THR A O 1
ATOM 4440 N N . GLY A 1 551 ? 13.679 -15.860 -26.036 1.00 90.00 551 GLY A N 1
ATOM 4441 C CA . GLY A 1 551 ? 13.408 -16.704 -24.870 1.00 90.00 551 GLY A CA 1
ATOM 4442 C C . GLY A 1 551 ? 13.766 -18.180 -25.089 1.00 90.00 551 GLY A C 1
ATOM 4443 O O . GLY A 1 551 ? 14.160 -18.869 -24.146 1.00 90.00 551 GLY A O 1
ATOM 4444 N N . LEU A 1 552 ? 13.659 -18.678 -26.324 1.00 92.62 552 LEU A N 1
ATOM 4445 C CA . LEU A 1 552 ? 14.137 -20.010 -26.696 1.00 92.62 552 LEU A CA 1
ATOM 4446 C C . LEU A 1 552 ? 15.663 -20.104 -26.668 1.00 92.62 552 LEU A C 1
ATOM 4448 O O . LEU A 1 552 ? 16.186 -21.047 -26.080 1.00 92.62 552 LEU A O 1
ATOM 4452 N N . PHE A 1 553 ? 16.382 -19.133 -27.234 1.00 93.56 553 PHE A N 1
ATOM 4453 C CA . PHE A 1 553 ? 17.847 -19.107 -27.213 1.00 93.56 553 PHE A CA 1
ATOM 4454 C C . PHE A 1 553 ? 18.395 -19.119 -25.783 1.00 93.56 553 PHE A C 1
ATOM 4456 O O . PHE A 1 553 ? 19.288 -19.909 -25.478 1.00 93.56 553 PHE A O 1
ATOM 4463 N N . ASP A 1 554 ? 17.809 -18.323 -24.886 1.00 90.62 554 ASP A N 1
ATOM 4464 C CA . ASP A 1 554 ? 18.177 -18.319 -23.467 1.00 90.62 554 ASP A CA 1
ATOM 4465 C C . ASP A 1 554 ? 17.964 -19.689 -22.813 1.00 90.62 554 ASP A C 1
ATOM 4467 O O . ASP A 1 554 ? 18.848 -20.180 -22.105 1.00 90.62 554 ASP A O 1
ATOM 4471 N N . ARG A 1 555 ? 16.812 -20.330 -23.064 1.00 91.38 555 ARG A N 1
ATOM 4472 C CA . ARG A 1 555 ? 16.516 -21.676 -22.546 1.00 91.38 555 ARG A CA 1
ATOM 4473 C C . ARG A 1 555 ? 17.520 -22.704 -23.059 1.00 91.38 555 ARG A C 1
ATOM 4475 O O . ARG A 1 555 ? 18.073 -23.446 -22.254 1.00 91.38 555 ARG A O 1
ATOM 4482 N N . LEU A 1 556 ? 17.803 -22.708 -24.361 1.00 93.56 556 LEU A N 1
ATOM 4483 C CA . LEU A 1 556 ? 18.757 -23.630 -24.982 1.00 93.56 556 LEU A CA 1
ATOM 4484 C C . LEU A 1 556 ? 20.161 -23.494 -24.376 1.00 93.56 556 LEU A C 1
ATOM 4486 O O . LEU A 1 556 ? 20.771 -24.496 -23.997 1.00 93.56 556 LEU A O 1
ATOM 4490 N N . LEU A 1 557 ? 20.659 -22.261 -24.240 1.00 92.88 557 LEU A N 1
ATOM 4491 C CA . LEU A 1 557 ? 21.966 -21.976 -23.640 1.00 92.88 557 LEU A CA 1
ATOM 4492 C C . LEU A 1 557 ? 22.016 -22.397 -22.164 1.00 92.88 557 LEU A C 1
ATOM 4494 O O . LEU A 1 557 ? 22.971 -23.047 -21.738 1.00 92.88 557 LEU A O 1
ATOM 4498 N N . THR A 1 558 ? 20.965 -22.082 -21.404 1.00 92.12 558 THR A N 1
ATOM 4499 C CA . THR A 1 558 ? 20.851 -22.430 -19.980 1.00 92.12 558 THR A CA 1
ATOM 4500 C C . THR A 1 558 ? 20.819 -23.946 -19.774 1.00 92.12 558 THR A C 1
ATOM 4502 O O . THR A 1 558 ? 21.572 -24.488 -18.966 1.00 92.12 558 THR A O 1
ATOM 4505 N N . ASP A 1 559 ? 19.974 -24.658 -20.519 1.00 93.50 559 ASP A N 1
ATOM 4506 C CA . ASP A 1 559 ? 19.790 -26.102 -20.363 1.00 93.50 559 ASP A CA 1
ATOM 4507 C C . ASP A 1 559 ? 21.045 -26.881 -20.762 1.00 93.50 559 ASP A C 1
ATOM 4509 O O . ASP A 1 559 ? 21.420 -27.838 -20.082 1.00 93.50 559 ASP A O 1
ATOM 4513 N N . ARG A 1 560 ? 21.757 -26.422 -21.799 1.00 93.62 560 ARG A N 1
ATOM 4514 C CA . ARG A 1 560 ? 23.056 -26.985 -22.180 1.00 93.62 560 ARG A CA 1
ATOM 4515 C C . ARG A 1 560 ? 24.116 -26.786 -21.104 1.00 93.62 560 ARG A C 1
ATOM 4517 O O . ARG A 1 560 ? 24.842 -27.733 -20.810 1.00 93.62 560 ARG A O 1
ATOM 4524 N N . TYR A 1 561 ? 24.193 -25.598 -20.507 1.00 93.88 561 TYR A N 1
ATOM 4525 C CA . TYR A 1 561 ? 25.128 -25.315 -19.416 1.00 93.88 561 TYR A CA 1
ATOM 4526 C C . TYR A 1 561 ? 24.890 -26.224 -18.204 1.00 93.88 561 TYR A C 1
ATOM 4528 O O . TYR A 1 561 ? 25.834 -26.801 -17.668 1.00 93.88 561 TYR A O 1
ATOM 4536 N N . TYR A 1 562 ? 23.625 -26.432 -17.828 1.00 95.00 562 TYR A N 1
ATOM 4537 C CA . TYR A 1 562 ? 23.242 -27.347 -16.747 1.00 95.00 562 TYR A CA 1
ATOM 4538 C C . TYR A 1 562 ? 23.150 -28.824 -17.168 1.00 95.00 562 TYR A C 1
ATOM 4540 O O . TYR A 1 562 ? 22.733 -29.653 -16.362 1.00 95.00 562 TYR A O 1
ATOM 4548 N N . GLN A 1 563 ? 23.533 -29.165 -18.404 1.00 92.81 563 GLN A N 1
ATOM 4549 C CA . GLN A 1 563 ? 23.532 -30.532 -18.944 1.00 92.81 563 GLN A CA 1
ATOM 4550 C C . GLN A 1 563 ? 22.183 -31.260 -18.807 1.00 92.81 563 GLN A C 1
ATOM 4552 O O . GLN A 1 563 ? 22.133 -32.464 -18.550 1.00 92.81 563 GLN A O 1
ATOM 4557 N N . ARG A 1 564 ? 21.073 -30.539 -18.986 1.00 92.69 564 ARG A N 1
ATOM 4558 C CA . ARG A 1 564 ? 19.714 -31.094 -18.911 1.00 92.69 564 ARG A CA 1
ATOM 4559 C C . ARG A 1 564 ? 19.017 -31.046 -20.274 1.00 92.69 564 ARG A C 1
ATOM 4561 O O . ARG A 1 564 ? 19.318 -30.166 -21.080 1.00 92.69 564 ARG A O 1
ATOM 4568 N N . PRO A 1 565 ? 18.089 -31.976 -20.562 1.00 86.19 565 PRO A N 1
ATOM 4569 C CA . PRO A 1 565 ? 17.324 -31.932 -21.802 1.00 86.19 565 PRO A CA 1
ATOM 4570 C C . PRO A 1 565 ? 16.425 -30.691 -21.832 1.00 86.19 565 PRO A C 1
ATOM 4572 O O . PRO A 1 565 ? 15.704 -30.423 -20.870 1.00 86.19 565 PRO A O 1
ATOM 4575 N N . CYS A 1 566 ? 16.443 -29.961 -22.949 1.00 87.75 566 CYS A N 1
ATOM 4576 C CA . CYS A 1 566 ? 15.545 -28.831 -23.159 1.00 87.75 566 CYS A CA 1
ATOM 4577 C C . CYS A 1 566 ? 14.157 -29.342 -23.559 1.00 87.75 566 CYS A C 1
ATOM 4579 O O . CYS A 1 566 ? 13.998 -29.976 -24.605 1.00 87.75 566 CYS A O 1
ATOM 4581 N N . GLN A 1 567 ? 13.153 -29.099 -22.716 1.00 87.31 567 GLN A N 1
ATOM 4582 C CA . GLN A 1 567 ? 11.768 -29.452 -23.021 1.00 87.31 567 GLN A CA 1
ATOM 4583 C C . GLN A 1 567 ? 11.113 -28.331 -23.830 1.00 87.31 567 GLN A C 1
ATOM 4585 O O . GLN A 1 567 ? 10.961 -27.207 -23.348 1.00 87.31 567 GLN A O 1
ATOM 4590 N N . LEU A 1 568 ? 10.720 -28.652 -25.062 1.00 88.19 568 LEU A N 1
ATOM 4591 C CA . LEU A 1 568 ? 10.059 -27.728 -25.979 1.00 88.19 568 LEU A CA 1
ATOM 4592 C C . LEU A 1 568 ? 8.591 -28.116 -26.146 1.00 88.19 568 LEU A C 1
ATOM 4594 O O . LEU A 1 568 ? 8.260 -29.297 -26.259 1.00 88.19 568 LEU A O 1
ATOM 4598 N N . SER A 1 569 ? 7.716 -27.113 -26.190 1.00 91.12 569 SER A N 1
ATOM 4599 C CA . SER A 1 569 ? 6.359 -27.303 -26.704 1.00 91.12 569 SER A CA 1
ATOM 4600 C C . SER A 1 569 ? 6.403 -27.603 -28.208 1.00 91.12 569 SER A C 1
ATOM 4602 O O . SER A 1 569 ? 7.399 -27.310 -28.869 1.00 91.12 569 SER A O 1
ATOM 4604 N N . THR A 1 570 ? 5.325 -28.149 -28.777 1.00 90.38 570 THR A N 1
ATOM 4605 C CA . THR A 1 570 ? 5.236 -28.375 -30.232 1.00 90.38 570 THR A CA 1
ATOM 4606 C C . THR A 1 570 ? 5.480 -27.082 -31.016 1.00 90.38 570 THR A C 1
ATOM 4608 O O . THR A 1 570 ? 6.272 -27.073 -31.951 1.00 90.38 570 THR A O 1
ATOM 4611 N N . GLN A 1 571 ? 4.891 -25.971 -30.562 1.00 91.94 571 GLN A N 1
ATOM 4612 C CA . GLN A 1 571 ? 5.067 -24.651 -31.170 1.00 91.94 571 GLN A CA 1
ATOM 4613 C C . GLN A 1 571 ? 6.522 -24.162 -31.093 1.00 91.94 571 GLN A C 1
ATOM 4615 O O . GLN A 1 571 ? 7.081 -23.718 -32.092 1.00 91.94 571 GLN A O 1
ATOM 4620 N N . ASP A 1 572 ? 7.154 -24.276 -29.921 1.00 93.12 572 ASP A N 1
ATOM 4621 C CA . ASP A 1 572 ? 8.563 -23.911 -29.735 1.00 93.12 572 ASP A CA 1
ATOM 4622 C C . ASP A 1 572 ? 9.491 -24.758 -30.618 1.00 93.12 572 ASP A C 1
ATOM 4624 O O . ASP A 1 572 ? 10.492 -24.267 -31.140 1.00 93.12 572 ASP A O 1
ATOM 4628 N N . ALA A 1 573 ? 9.163 -26.040 -30.780 1.00 92.12 573 ALA A N 1
ATOM 4629 C CA . ALA A 1 573 ? 9.933 -26.980 -31.575 1.00 92.12 573 ALA A CA 1
ATOM 4630 C C . ALA A 1 573 ? 9.853 -26.660 -33.077 1.00 92.12 573 ALA A C 1
ATOM 4632 O O . ALA A 1 573 ? 10.878 -26.716 -33.752 1.00 92.12 573 ALA A O 1
ATOM 4633 N N . GLU A 1 574 ? 8.672 -26.301 -33.589 1.00 93.88 574 GLU A N 1
ATOM 4634 C CA . GLU A 1 574 ? 8.475 -25.854 -34.977 1.00 93.88 574 GLU A CA 1
ATOM 4635 C C . GLU A 1 574 ? 9.175 -24.515 -35.248 1.00 93.88 574 GLU A C 1
ATOM 4637 O O . GLU A 1 574 ? 9.829 -24.334 -36.280 1.00 93.88 574 GLU A O 1
ATOM 4642 N N . LEU A 1 575 ? 9.076 -23.579 -34.298 1.00 95.38 575 LEU A N 1
ATOM 4643 C CA . LEU A 1 575 ? 9.737 -22.280 -34.379 1.00 95.38 575 LEU A CA 1
ATOM 4644 C C . LEU A 1 575 ? 11.268 -22.428 -34.383 1.00 95.38 575 LEU A C 1
ATOM 4646 O O . LEU A 1 575 ? 11.951 -21.760 -35.164 1.00 95.38 575 LEU A O 1
ATOM 4650 N N . LEU A 1 576 ? 11.807 -23.341 -33.567 1.00 95.19 576 LEU A N 1
ATOM 4651 C CA . LEU A 1 576 ? 13.230 -23.668 -33.561 1.00 95.19 576 LEU A CA 1
ATOM 4652 C C . LEU A 1 576 ? 13.678 -24.314 -34.878 1.00 95.19 576 LEU A C 1
ATOM 4654 O O . LEU A 1 576 ? 14.717 -23.924 -35.396 1.00 95.19 576 LEU A O 1
ATOM 4658 N N . ASP A 1 577 ? 12.914 -25.243 -35.458 1.00 94.94 577 ASP A N 1
ATOM 4659 C CA . ASP A 1 577 ? 13.276 -25.890 -36.732 1.00 94.94 577 ASP A CA 1
ATOM 4660 C C . ASP A 1 577 ? 13.335 -24.870 -37.891 1.00 94.94 577 ASP A C 1
ATOM 4662 O O . ASP A 1 577 ? 14.254 -24.898 -38.723 1.00 94.94 577 ASP A O 1
ATOM 4666 N N . ARG A 1 578 ? 12.414 -23.895 -37.903 1.00 96.62 578 ARG A N 1
ATOM 4667 C CA . ARG A 1 578 ? 12.470 -22.742 -38.819 1.00 96.62 578 ARG A CA 1
ATOM 4668 C C . ARG A 1 578 ? 13.716 -21.891 -38.584 1.00 96.62 578 ARG A C 1
ATOM 4670 O O . ARG A 1 578 ? 14.391 -21.531 -39.547 1.00 96.62 578 ARG A O 1
ATOM 4677 N N . ALA A 1 579 ? 14.050 -21.589 -37.330 1.00 95.88 579 ALA A N 1
ATOM 4678 C CA . ALA A 1 579 ? 15.245 -20.813 -36.996 1.00 95.88 579 ALA A CA 1
ATOM 4679 C C . ALA A 1 579 ? 16.546 -21.556 -37.342 1.00 95.88 579 ALA A C 1
ATOM 4681 O O . ALA A 1 579 ? 17.463 -20.949 -37.884 1.00 95.88 579 ALA A O 1
ATOM 4682 N N . LEU A 1 580 ? 16.618 -22.869 -37.116 1.00 95.75 580 LEU A N 1
ATOM 4683 C CA . LEU A 1 580 ? 17.744 -23.718 -37.517 1.00 95.75 580 LEU A CA 1
ATOM 4684 C C . LEU A 1 580 ? 17.957 -23.678 -39.033 1.00 95.75 580 LEU A C 1
ATOM 4686 O O . LEU A 1 580 ? 19.087 -23.542 -39.495 1.00 95.75 580 LEU A O 1
ATOM 4690 N N . SER A 1 581 ? 16.871 -23.723 -39.803 1.00 95.31 581 SER A N 1
ATOM 4691 C CA . SER A 1 581 ? 16.927 -23.623 -41.265 1.00 95.31 581 SER A CA 1
ATOM 4692 C C . SER A 1 581 ? 17.362 -22.230 -41.730 1.00 95.31 581 SER A C 1
ATOM 4694 O O . SER A 1 581 ? 18.150 -22.095 -42.663 1.00 95.31 581 SER A O 1
ATOM 4696 N N . ALA A 1 582 ? 16.856 -21.183 -41.075 1.00 96.31 582 ALA A N 1
ATOM 4697 C CA . ALA A 1 582 ? 17.081 -19.804 -41.485 1.00 96.31 582 ALA A CA 1
ATOM 4698 C C . ALA A 1 582 ? 18.438 -19.248 -41.045 1.00 96.31 582 ALA A C 1
ATOM 4700 O O . ALA A 1 582 ? 19.031 -18.483 -41.801 1.00 96.31 582 ALA A O 1
ATOM 4701 N N . VAL A 1 583 ? 18.914 -19.592 -39.844 1.00 96.56 583 VAL A N 1
ATOM 4702 C CA . VAL A 1 583 ? 20.053 -18.968 -39.137 1.00 96.56 583 VAL A CA 1
ATOM 4703 C C . VAL A 1 583 ? 20.881 -19.960 -38.293 1.00 96.56 583 VAL A C 1
ATOM 4705 O O . VAL A 1 583 ? 21.631 -19.545 -37.411 1.00 96.56 583 VAL A O 1
ATOM 4708 N N . GLY A 1 584 ? 20.775 -21.271 -38.544 1.00 93.62 584 GLY A N 1
ATOM 4709 C CA . GLY A 1 584 ? 21.430 -22.322 -37.748 1.00 93.62 584 GLY A CA 1
ATOM 4710 C C . GLY A 1 584 ? 22.961 -22.253 -37.688 1.00 93.62 584 GLY A C 1
ATOM 4711 O O . GLY A 1 584 ? 23.564 -22.591 -36.674 1.00 93.62 584 GLY A O 1
ATOM 4712 N N . ASP A 1 585 ? 23.605 -21.769 -38.744 1.00 96.12 585 ASP A N 1
ATOM 4713 C CA . ASP A 1 585 ? 25.057 -21.580 -38.831 1.00 96.12 585 ASP A CA 1
ATOM 4714 C C . ASP A 1 585 ? 25.595 -20.461 -37.927 1.00 96.12 585 ASP A C 1
ATOM 4716 O O . ASP A 1 585 ? 26.806 -20.375 -37.720 1.00 96.12 585 ASP A O 1
ATOM 4720 N N . LEU A 1 586 ? 24.720 -19.607 -37.391 1.00 97.44 586 LEU A N 1
ATOM 4721 C CA . LEU A 1 586 ? 25.112 -18.442 -36.609 1.00 97.44 586 LEU A CA 1
ATOM 4722 C C . LEU A 1 586 ? 25.246 -18.756 -35.116 1.00 97.44 586 LEU A C 1
ATOM 4724 O O . LEU A 1 586 ? 24.606 -19.656 -34.569 1.00 97.44 586 LEU A O 1
ATOM 4728 N N . GLU A 1 587 ? 26.088 -17.972 -34.447 1.00 96.50 587 GLU A N 1
ATOM 4729 C CA . GLU A 1 587 ? 26.343 -18.093 -33.014 1.00 96.50 587 GLU A CA 1
ATOM 4730 C C . GLU A 1 587 ? 25.296 -17.347 -32.178 1.00 96.50 587 GLU A C 1
ATOM 4732 O O . GLU A 1 587 ? 24.928 -16.207 -32.481 1.00 96.50 587 GLU A O 1
ATOM 4737 N N . ILE A 1 588 ? 24.855 -17.994 -31.098 1.00 94.88 588 ILE A N 1
ATOM 4738 C CA . ILE A 1 588 ? 24.083 -17.398 -30.010 1.00 94.88 588 ILE A CA 1
ATOM 4739 C C . ILE A 1 588 ? 24.906 -17.443 -28.716 1.00 94.88 588 ILE A C 1
ATOM 4741 O O . ILE A 1 588 ? 25.558 -18.445 -28.412 1.00 94.88 588 ILE A O 1
ATOM 4745 N N . THR A 1 589 ? 24.862 -16.360 -27.944 1.00 91.62 589 THR A N 1
ATOM 4746 C CA . THR A 1 589 ? 25.708 -16.156 -26.762 1.00 91.62 589 THR A CA 1
ATOM 4747 C C . THR A 1 589 ? 24.886 -15.726 -25.555 1.00 91.62 589 THR A C 1
ATOM 4749 O O . THR A 1 589 ? 23.944 -14.943 -25.658 1.00 91.62 589 THR A O 1
ATOM 4752 N N . SER A 1 590 ? 25.286 -16.185 -24.373 1.00 89.25 590 SER A N 1
ATOM 4753 C CA . SER A 1 590 ? 24.848 -15.627 -23.094 1.00 89.25 590 SER A CA 1
ATOM 4754 C C . SER A 1 590 ? 25.942 -15.773 -22.036 1.00 89.25 590 SER A C 1
ATOM 4756 O O . SER A 1 590 ? 27.019 -16.310 -22.307 1.00 89.25 590 SER A O 1
ATOM 4758 N N . VAL A 1 591 ? 25.634 -15.383 -20.798 1.00 86.12 591 VAL A N 1
ATOM 4759 C CA . VAL A 1 591 ? 26.462 -15.689 -19.616 1.00 86.12 591 VAL A CA 1
ATOM 4760 C C . VAL A 1 591 ? 26.744 -17.190 -19.431 1.00 86.12 591 VAL A C 1
ATOM 4762 O O . VAL A 1 591 ? 27.711 -17.545 -18.763 1.00 86.12 591 VAL A O 1
ATOM 4765 N N . TYR A 1 592 ? 25.934 -18.069 -20.031 1.00 88.75 592 TYR A N 1
ATOM 4766 C CA . TYR A 1 592 ? 26.073 -19.527 -19.955 1.00 88.75 592 TYR A CA 1
ATOM 4767 C C . TYR A 1 592 ? 26.955 -20.134 -21.059 1.00 88.75 592 TYR A C 1
ATOM 4769 O O . TYR A 1 592 ? 27.172 -21.344 -21.071 1.00 88.75 592 TYR A O 1
ATOM 4777 N N . GLY A 1 593 ? 27.477 -19.317 -21.978 1.00 90.00 593 GLY A N 1
ATOM 4778 C CA . GLY A 1 593 ? 28.357 -19.757 -23.061 1.00 90.00 593 GLY A CA 1
ATOM 4779 C C . GLY A 1 593 ? 27.907 -19.287 -24.442 1.00 90.00 593 GLY A C 1
ATOM 4780 O O . GLY A 1 593 ? 26.867 -18.644 -24.595 1.00 90.00 593 GLY A O 1
ATOM 4781 N N . SER A 1 594 ? 28.720 -19.619 -25.447 1.00 93.44 594 SER A N 1
ATOM 4782 C CA . SER A 1 594 ? 28.490 -19.290 -26.859 1.00 93.44 594 SER A CA 1
ATOM 4783 C C . SER A 1 594 ? 28.477 -20.565 -27.691 1.00 93.44 594 SER A C 1
ATOM 4785 O O . SER A 1 594 ? 29.372 -21.404 -27.564 1.00 93.44 594 SER A O 1
ATOM 4787 N N . HIS A 1 595 ? 27.444 -20.733 -28.511 1.00 95.62 595 HIS A N 1
ATOM 4788 C CA . HIS A 1 595 ? 27.236 -21.934 -29.311 1.00 95.62 595 HIS A CA 1
ATOM 4789 C C . HIS A 1 595 ? 26.586 -21.583 -30.650 1.00 95.62 595 HIS A C 1
ATOM 4791 O O . HIS A 1 595 ? 25.710 -20.723 -30.714 1.00 95.62 595 HIS A O 1
ATOM 4797 N N . ARG A 1 596 ? 26.957 -22.300 -31.718 1.00 96.50 596 ARG A N 1
ATOM 4798 C CA . ARG A 1 596 ? 26.197 -22.267 -32.975 1.00 96.50 596 ARG A CA 1
ATOM 4799 C C . ARG A 1 596 ? 24.810 -22.865 -32.774 1.00 96.50 596 ARG A C 1
ATOM 4801 O O . ARG A 1 596 ? 24.673 -23.887 -32.091 1.00 96.50 596 ARG A O 1
ATOM 4808 N N . LEU A 1 597 ? 23.800 -22.240 -33.370 1.00 96.00 597 LEU A N 1
ATOM 4809 C CA . LEU A 1 597 ? 22.405 -22.633 -33.188 1.00 96.00 597 LEU A CA 1
ATOM 4810 C C . LEU A 1 597 ? 22.135 -24.063 -33.696 1.00 96.00 597 LEU A C 1
ATOM 4812 O O . LEU A 1 597 ? 21.428 -24.824 -33.042 1.00 96.00 597 LEU A O 1
ATOM 4816 N N . ASP A 1 598 ? 22.764 -24.477 -34.793 1.00 95.19 598 ASP A N 1
ATOM 4817 C CA . ASP A 1 598 ? 22.657 -25.825 -35.367 1.00 95.19 598 ASP A CA 1
ATOM 4818 C C . ASP A 1 598 ? 23.129 -26.953 -34.442 1.00 95.19 598 ASP A C 1
ATOM 4820 O O . ASP A 1 598 ? 22.667 -28.087 -34.556 1.00 95.19 598 ASP A O 1
ATOM 4824 N N . THR A 1 599 ? 23.969 -26.655 -33.452 1.00 93.88 599 THR A N 1
ATOM 4825 C CA . THR A 1 599 ? 24.388 -27.646 -32.452 1.00 93.88 599 THR A CA 1
ATOM 4826 C C . THR A 1 599 ? 23.265 -28.054 -31.494 1.00 93.88 599 THR A C 1
ATOM 4828 O O . THR A 1 599 ? 23.442 -29.002 -30.727 1.00 93.88 599 THR A O 1
ATOM 4831 N N . PHE A 1 600 ? 22.127 -27.356 -31.533 1.00 91.25 600 PHE A N 1
ATOM 4832 C CA . PHE A 1 600 ? 20.898 -27.689 -30.813 1.00 91.25 600 PHE A CA 1
ATOM 4833 C C . PHE A 1 600 ? 19.877 -28.433 -31.686 1.00 91.25 600 PHE A C 1
ATOM 4835 O O . PHE A 1 600 ? 18.773 -28.712 -31.217 1.00 91.25 600 PHE A O 1
ATOM 4842 N N . ALA A 1 601 ? 20.220 -28.761 -32.938 1.00 84.69 601 ALA A N 1
ATOM 4843 C CA . ALA A 1 601 ? 19.350 -29.539 -33.806 1.00 84.69 601 ALA A CA 1
ATOM 4844 C C . ALA A 1 601 ? 18.982 -30.879 -33.153 1.00 84.69 601 ALA A C 1
ATOM 4846 O O . ALA A 1 601 ? 19.816 -31.556 -32.539 1.00 84.69 601 ALA A O 1
ATOM 4847 N N . LYS A 1 602 ? 17.714 -31.274 -33.306 1.00 72.25 602 LYS A N 1
ATOM 4848 C CA . LYS A 1 602 ? 17.236 -32.584 -32.862 1.00 72.25 602 LYS A CA 1
ATOM 4849 C C . LYS A 1 602 ? 18.066 -33.653 -33.572 1.00 72.25 602 LYS A C 1
ATOM 4851 O O . LYS A 1 602 ? 18.153 -33.660 -34.799 1.00 72.25 602 LYS A O 1
ATOM 4856 N N . LYS A 1 603 ? 18.675 -34.564 -32.811 1.00 64.19 603 LYS A N 1
ATOM 4857 C CA . LYS A 1 603 ? 19.255 -35.767 -33.414 1.00 64.19 603 LYS A CA 1
ATOM 4858 C C . LYS A 1 603 ? 18.096 -36.626 -33.934 1.00 64.19 603 LYS A C 1
ATOM 4860 O O . LYS A 1 603 ? 17.139 -36.806 -33.176 1.00 64.19 603 LYS A O 1
ATOM 4865 N N . PRO A 1 604 ? 18.141 -37.125 -35.182 1.00 51.31 604 PRO A N 1
ATOM 4866 C CA . PRO A 1 604 ? 17.190 -38.142 -35.609 1.00 51.31 604 PRO A CA 1
ATOM 4867 C C . PRO A 1 604 ? 17.294 -39.325 -34.638 1.00 51.31 604 PRO A C 1
ATOM 4869 O O . PRO A 1 604 ? 18.406 -39.716 -34.273 1.00 51.31 604 PRO A O 1
ATOM 4872 N N . ILE A 1 605 ? 16.138 -39.786 -34.154 1.00 46.06 605 ILE A N 1
ATOM 4873 C CA . ILE A 1 605 ? 16.022 -40.939 -33.248 1.00 46.06 605 ILE A CA 1
ATOM 4874 C C . ILE A 1 605 ? 16.469 -42.201 -33.976 1.00 46.06 605 ILE A C 1
ATOM 4876 O O . ILE A 1 605 ? 16.053 -42.365 -35.147 1.00 46.06 605 ILE A O 1
#

Radius of gyration: 31.31 Å; Cα contacts (8 Å, |Δi|>4): 1113; chains: 1; bounding box: 69×64×86 Å